Protein AF-A0A8J9SXV8-F1 (afdb_monomer)

Foldseek 3Di:
DDDDDDDDDDDDPVVVVVVVVVVVVVVVVVVVVVVVPVPDDDDDDDDDDDDDDDDDDDDDDPPDDDDDPDDDPVVVVVVVVVVVVVVVPDDDDDDDDDDDDDDDDDDDDDDDDDDDDDDDDDDDPPVVVQPDEPLPDDPVLLLQQLVLVCVVPVANLFAFQDADDPDPSHDPVRHRYRNCCCLEPSSCVVPPPVDVVVVVSCVVSHPQNVLNDDPLVLLLLVQLLVCVVPVANLQALQDAADPPDPSHDSNNHRHSSSVVLVCCLPVVPVLPDPCNVVSVVSCVVSVNDSDSLVVVLVLLLVVLLLQCCVVCAALRPPDDRNADDDALQDAADCDPSDDNVRHRPRNNVVLVCCLPVVRSNPPPVVSVVSCVNSRYDSDDVVVVLVVLLVVVQVLVCVVVVNDRDDAQQDAAADDDPPDPPVDDDSDDPVRGRNRNNVVVVVVVVVVD

pLDDT: mean 70.23, std 25.74, range [20.03, 96.62]

Organism: Phaeodactylum tricornutum (NCBI:txid2850)

Mean predicted aligned error: 18.7 Å

Structure (mmCIF, N/CA/C/O backbone):
data_AF-A0A8J9SXV8-F1
#
_entry.id   AF-A0A8J9SXV8-F1
#
loop_
_atom_site.group_PDB
_atom_site.id
_atom_site.type_symbol
_atom_site.label_atom_id
_atom_site.label_alt_id
_atom_site.label_comp_id
_atom_site.label_asym_id
_atom_site.label_entity_id
_atom_site.label_seq_id
_atom_site.pdbx_PDB_ins_code
_atom_site.Cartn_x
_atom_site.Cartn_y
_atom_site.Cartn_z
_atom_site.occupancy
_atom_site.B_iso_or_equiv
_atom_site.auth_seq_id
_atom_site.auth_comp_id
_atom_site.auth_asym_id
_atom_site.auth_atom_id
_atom_site.pdbx_PDB_model_num
ATOM 1 N N . MET A 1 1 ? -13.081 1.103 78.182 1.00 34.78 1 MET A N 1
ATOM 2 C CA . MET A 1 1 ? -12.398 2.203 77.462 1.00 34.78 1 MET A CA 1
ATOM 3 C C . MET A 1 1 ? -11.535 1.589 76.370 1.00 34.78 1 MET A C 1
ATOM 5 O O . MET A 1 1 ? -10.827 0.632 76.645 1.00 34.78 1 MET A O 1
ATOM 9 N N . SER A 1 2 ? -11.702 2.055 75.133 1.00 36.12 2 SER A N 1
ATOM 10 C CA . SER A 1 2 ? -11.110 1.516 73.897 1.00 36.12 2 SER A CA 1
ATOM 11 C C . SER A 1 2 ? -9.576 1.560 73.858 1.00 36.12 2 SER A C 1
ATOM 13 O O . SER A 1 2 ? -8.968 2.373 74.551 1.00 36.12 2 SER A O 1
ATOM 15 N N . PRO A 1 3 ? -8.963 0.810 72.922 1.00 40.72 3 PRO A N 1
ATOM 16 C CA . PRO A 1 3 ? -8.247 1.526 71.865 1.00 40.72 3 PRO A CA 1
ATOM 17 C C . PRO A 1 3 ? -8.495 0.968 70.453 1.00 40.72 3 PRO A C 1
ATOM 19 O O . PRO A 1 3 ? -8.678 -0.227 70.230 1.00 40.72 3 PRO A O 1
ATOM 22 N N . ARG A 1 4 ? -8.498 1.888 69.483 1.00 37.44 4 ARG A N 1
ATOM 23 C CA . ARG A 1 4 ? -8.588 1.638 68.038 1.00 37.44 4 ARG A CA 1
ATOM 24 C C . ARG A 1 4 ? -7.271 1.041 67.523 1.00 37.44 4 ARG A C 1
ATOM 26 O O . ARG A 1 4 ? -6.209 1.563 67.850 1.00 37.44 4 ARG A O 1
ATOM 33 N N . ARG A 1 5 ? -7.333 0.030 66.648 1.00 31.61 5 ARG A N 1
ATOM 34 C CA . ARG A 1 5 ? -6.223 -0.344 65.753 1.00 31.61 5 ARG A CA 1
ATOM 35 C C . ARG A 1 5 ? -6.654 -0.162 64.301 1.00 31.61 5 ARG A C 1
ATOM 37 O O . ARG A 1 5 ? -7.631 -0.749 63.849 1.00 31.61 5 ARG A O 1
ATOM 44 N N . SER A 1 6 ? -5.925 0.708 63.617 1.00 32.31 6 SER A N 1
ATOM 45 C CA . SER A 1 6 ? -5.968 1.002 62.190 1.00 32.31 6 SER A CA 1
ATOM 46 C C . SER A 1 6 ? -5.366 -0.156 61.387 1.00 32.31 6 SER A C 1
ATOM 48 O O . SER A 1 6 ? -4.263 -0.611 61.677 1.00 32.31 6 SER A O 1
ATOM 50 N N . VAL A 1 7 ? -6.080 -0.620 60.360 1.00 34.19 7 VAL A N 1
ATOM 51 C CA . VAL A 1 7 ? -5.566 -1.579 59.371 1.00 34.19 7 VAL A CA 1
ATOM 52 C C . VAL A 1 7 ? -5.101 -0.788 58.149 1.00 34.19 7 VAL A C 1
ATOM 54 O O . VAL A 1 7 ? -5.897 -0.132 57.482 1.00 34.19 7 VAL A O 1
ATOM 57 N N . VAL A 1 8 ? -3.796 -0.828 57.885 1.00 35.53 8 VAL A N 1
ATOM 58 C CA . VAL A 1 8 ? -3.150 -0.233 56.710 1.00 35.53 8 VAL A CA 1
ATOM 59 C C . VAL A 1 8 ? -3.345 -1.178 55.518 1.00 35.53 8 VAL A C 1
ATOM 61 O O . VAL A 1 8 ? -2.700 -2.219 55.428 1.00 35.53 8 VAL A O 1
ATOM 64 N N . LEU A 1 9 ? -4.247 -0.822 54.603 1.00 38.91 9 LEU A N 1
ATOM 65 C CA 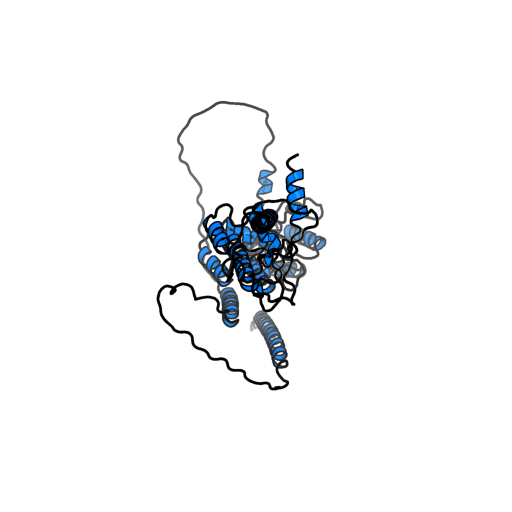. LEU A 1 9 ? -4.401 -1.442 53.282 1.00 38.91 9 LEU A CA 1
ATOM 66 C C . LEU A 1 9 ? -3.596 -0.624 52.267 1.00 38.91 9 LEU A C 1
ATOM 68 O O . LEU A 1 9 ? -4.061 0.392 51.760 1.00 38.91 9 LEU A O 1
ATOM 72 N N . GLY A 1 10 ? -2.374 -1.063 51.982 1.00 39.53 10 GLY A N 1
ATOM 73 C CA . GLY A 1 10 ? -1.524 -0.425 50.979 1.00 39.53 10 GLY A CA 1
ATOM 74 C C . GLY A 1 10 ? -0.240 -1.205 50.737 1.00 39.53 10 GLY A C 1
ATOM 75 O O . GLY A 1 10 ? 0.808 -0.778 51.195 1.00 39.53 10 GLY A O 1
ATOM 76 N N . SER A 1 11 ? -0.307 -2.367 50.071 1.00 43.12 11 SER A N 1
ATOM 77 C CA . SER A 1 11 ? 0.915 -3.083 49.638 1.00 43.12 11 SER A CA 1
ATOM 78 C C . SER A 1 11 ? 0.721 -4.182 48.569 1.00 43.12 11 SER A C 1
ATOM 80 O O . SER A 1 11 ? 1.596 -5.017 48.358 1.00 43.12 11 SER A O 1
ATOM 82 N N . THR A 1 12 ? -0.411 -4.248 47.859 1.00 42.66 12 THR A N 1
ATOM 83 C CA . THR A 1 12 ? -0.627 -5.329 46.866 1.00 42.66 12 THR A CA 1
ATOM 84 C C . THR A 1 12 ? -0.450 -4.886 45.412 1.00 42.66 12 THR A C 1
ATOM 86 O O . THR A 1 12 ? -0.039 -5.694 44.585 1.00 42.66 12 THR A O 1
ATOM 89 N N . LEU A 1 13 ? -0.647 -3.604 45.082 1.00 39.62 13 LEU A N 1
ATOM 90 C CA . LEU A 1 13 ? -0.508 -3.103 43.703 1.00 39.62 13 LEU A CA 1
ATOM 91 C C . LEU A 1 13 ? 0.944 -2.799 43.296 1.00 39.62 13 LEU A C 1
ATOM 93 O O . LEU A 1 13 ? 1.316 -3.027 42.145 1.00 39.62 13 LEU A O 1
ATOM 97 N N . THR A 1 14 ? 1.794 -2.370 44.229 1.00 43.41 14 THR A N 1
ATOM 98 C CA . THR A 1 14 ? 3.222 -2.108 43.967 1.00 43.41 14 THR A CA 1
ATOM 99 C C . THR A 1 14 ? 4.000 -3.406 43.738 1.00 43.41 14 THR A C 1
ATOM 101 O O . THR A 1 14 ? 4.866 -3.469 42.869 1.00 43.41 14 THR A O 1
ATOM 104 N N . THR A 1 15 ? 3.630 -4.475 44.445 1.00 43.75 15 THR A N 1
ATOM 105 C CA . THR A 1 15 ? 4.263 -5.799 44.343 1.00 43.75 15 THR A CA 1
ATOM 106 C C . THR A 1 15 ? 3.983 -6.468 42.993 1.00 43.75 15 THR A C 1
ATOM 108 O O . THR A 1 15 ? 4.877 -7.080 42.412 1.00 43.75 15 THR A O 1
ATOM 111 N N . ILE A 1 16 ? 2.786 -6.274 42.426 1.00 44.53 16 ILE A N 1
ATOM 112 C CA . ILE A 1 16 ? 2.434 -6.778 41.086 1.00 44.53 16 ILE A CA 1
ATOM 113 C C . ILE A 1 16 ? 3.184 -5.996 39.995 1.00 44.53 16 ILE A C 1
ATOM 115 O O . ILE A 1 16 ? 3.686 -6.592 39.043 1.00 44.53 16 ILE A O 1
ATOM 119 N N . PHE A 1 17 ? 3.345 -4.678 40.157 1.00 37.59 17 PHE A N 1
ATOM 120 C CA . PHE A 1 17 ? 4.082 -3.849 39.197 1.00 37.59 17 PHE A CA 1
ATOM 121 C C . PHE A 1 17 ? 5.587 -4.173 39.178 1.00 37.59 17 PHE A C 1
ATOM 123 O O . PHE A 1 17 ? 6.182 -4.273 38.107 1.00 37.59 17 PHE A O 1
ATOM 130 N N . VAL A 1 18 ? 6.192 -4.427 40.345 1.00 48.50 18 VAL A N 1
ATOM 131 C CA . VAL A 1 18 ? 7.599 -4.859 40.456 1.00 48.50 18 VAL A CA 1
ATOM 132 C C . VAL A 1 18 ? 7.795 -6.286 39.922 1.00 48.50 18 VAL A C 1
ATOM 134 O O . VAL A 1 18 ? 8.803 -6.561 39.274 1.00 48.50 18 VAL A O 1
ATOM 137 N N . SER A 1 19 ? 6.816 -7.180 40.100 1.00 36.84 19 SER A N 1
ATOM 138 C CA . SER A 1 19 ? 6.879 -8.550 39.570 1.00 36.84 19 SER A CA 1
ATOM 139 C C . SER A 1 19 ? 6.795 -8.591 38.033 1.00 36.84 19 SER A C 1
ATOM 141 O O . SER A 1 19 ? 7.567 -9.305 37.398 1.00 36.84 19 SER A O 1
ATOM 143 N N . ILE A 1 20 ? 5.963 -7.741 37.413 1.00 43.47 20 ILE A N 1
ATOM 144 C CA . ILE A 1 20 ? 5.863 -7.620 35.944 1.00 43.47 20 ILE A CA 1
ATOM 145 C C . ILE A 1 20 ? 7.130 -6.988 35.343 1.00 43.47 20 ILE A C 1
ATOM 147 O O . ILE A 1 20 ? 7.606 -7.438 34.301 1.00 43.47 20 ILE A O 1
ATOM 151 N N . VAL A 1 21 ? 7.724 -5.987 36.002 1.00 43.94 21 VAL A N 1
ATOM 152 C CA . VAL A 1 21 ? 8.980 -5.365 35.541 1.00 43.94 21 VAL A CA 1
ATOM 153 C C . VAL A 1 21 ? 10.166 -6.333 35.663 1.00 43.94 21 VAL A C 1
ATOM 155 O O . VAL A 1 21 ? 10.969 -6.425 34.734 1.00 43.94 21 VAL A O 1
ATOM 158 N N . ASN A 1 22 ? 10.242 -7.124 36.737 1.00 39.56 22 ASN A N 1
ATOM 159 C CA . ASN A 1 22 ? 11.308 -8.117 36.919 1.00 39.56 22 ASN A CA 1
ATOM 160 C C . ASN A 1 22 ? 11.165 -9.328 35.982 1.00 39.56 22 ASN A C 1
ATOM 162 O O . ASN A 1 22 ? 12.169 -9.827 35.474 1.00 39.56 22 ASN A O 1
ATOM 166 N N . MET A 1 23 ? 9.936 -9.758 35.674 1.00 37.78 23 MET A N 1
ATOM 167 C CA . MET A 1 23 ? 9.686 -10.847 34.720 1.00 37.78 23 MET A CA 1
ATOM 168 C C . MET A 1 23 ? 10.057 -10.450 33.278 1.00 37.78 23 MET A C 1
ATOM 170 O O . MET A 1 23 ? 10.546 -11.278 32.512 1.00 37.78 23 MET A O 1
ATOM 174 N N . VAL A 1 24 ? 9.905 -9.168 32.917 1.00 42.19 24 VAL A N 1
ATOM 175 C CA . VAL A 1 24 ? 10.317 -8.631 31.606 1.00 42.19 24 VAL A CA 1
ATOM 176 C C . VAL A 1 24 ? 11.840 -8.433 31.515 1.00 42.19 24 VAL A C 1
ATOM 178 O O . VAL A 1 24 ? 12.402 -8.669 30.446 1.00 42.19 24 VAL A O 1
ATOM 181 N N . SER A 1 25 ? 12.525 -8.094 32.616 1.00 40.59 25 SER A N 1
ATOM 182 C CA . SER A 1 25 ? 14.000 -8.044 32.662 1.00 40.59 25 SER A CA 1
ATOM 183 C C . SER A 1 25 ? 14.656 -9.432 32.556 1.00 40.59 25 SER A C 1
ATOM 185 O O . SER A 1 25 ? 15.640 -9.585 31.828 1.00 40.59 25 SER A O 1
ATOM 187 N N . ALA A 1 26 ? 14.082 -10.465 33.185 1.00 38.97 26 ALA A N 1
ATOM 188 C CA . ALA A 1 26 ? 14.605 -11.839 33.129 1.00 38.97 26 ALA A CA 1
ATOM 189 C C . ALA A 1 26 ? 14.528 -12.468 31.717 1.00 38.97 26 ALA A C 1
ATOM 191 O O . ALA A 1 26 ? 15.395 -13.252 31.319 1.00 38.97 26 ALA A O 1
ATOM 192 N N . LEU A 1 27 ? 13.530 -12.073 30.916 1.00 37.28 27 LEU A N 1
ATOM 193 C CA . LEU A 1 27 ? 13.393 -12.505 29.519 1.00 37.28 27 LEU A CA 1
ATOM 194 C C . LEU A 1 27 ? 14.405 -11.820 28.584 1.00 37.28 27 LEU A C 1
ATOM 196 O O . LEU A 1 27 ? 14.832 -12.419 27.598 1.00 37.28 27 LEU A O 1
ATOM 200 N N . THR A 1 28 ? 14.848 -10.598 28.902 1.00 41.34 28 THR A N 1
ATOM 201 C CA . THR A 1 28 ? 15.913 -9.917 28.144 1.00 41.34 28 THR A CA 1
ATOM 202 C C . THR A 1 28 ? 17.318 -10.431 28.459 1.00 41.34 28 THR A C 1
ATOM 204 O O . THR A 1 28 ? 18.163 -10.437 27.566 1.00 41.34 28 THR A O 1
ATOM 207 N N . GLU A 1 29 ? 17.575 -10.914 29.678 1.00 39.47 29 GLU A N 1
ATOM 208 C CA . GLU A 1 29 ? 18.877 -11.505 30.030 1.00 39.47 29 GLU A CA 1
ATOM 209 C C . GLU A 1 29 ? 19.055 -12.915 29.452 1.00 39.47 29 GLU A C 1
ATOM 211 O O . GLU A 1 29 ? 20.137 -13.239 28.960 1.00 39.47 29 GLU A O 1
ATOM 216 N N . SER A 1 30 ? 17.977 -13.704 29.380 1.00 41.59 30 SER A N 1
ATOM 217 C CA . SER A 1 30 ? 17.996 -15.030 28.740 1.00 41.59 30 SER A CA 1
ATOM 218 C C . SER A 1 30 ? 18.297 -14.941 27.232 1.00 41.59 30 SER A C 1
ATOM 220 O O . SER A 1 30 ? 19.059 -15.744 26.701 1.00 41.59 30 SER A O 1
ATOM 222 N N . PHE A 1 31 ? 17.802 -13.899 26.551 1.00 37.19 31 PHE A N 1
ATOM 223 C CA . PHE A 1 31 ? 18.049 -13.666 25.119 1.00 37.19 31 PHE A CA 1
ATOM 224 C C . PHE A 1 31 ? 19.462 -13.118 24.818 1.00 37.19 31 PHE A C 1
ATOM 226 O O . PHE A 1 31 ? 20.018 -13.363 23.746 1.00 37.19 31 PHE A O 1
ATOM 233 N N . LEU A 1 32 ? 20.081 -12.399 25.763 1.00 37.19 32 LEU A N 1
ATOM 234 C CA . LEU A 1 32 ? 21.464 -11.913 25.633 1.00 37.19 32 LEU A CA 1
ATOM 235 C C . LEU A 1 32 ? 22.512 -12.976 25.997 1.00 37.19 32 LEU A C 1
ATOM 237 O O . LEU A 1 32 ? 23.638 -12.908 25.499 1.00 37.19 32 LEU A O 1
ATOM 241 N N . PHE A 1 33 ? 22.157 -13.972 26.813 1.00 35.84 33 PHE A N 1
ATOM 242 C CA . PHE A 1 33 ? 23.025 -15.114 27.115 1.00 35.84 33 PHE A CA 1
ATOM 243 C C . PHE A 1 33 ? 23.167 -16.061 25.910 1.00 35.84 33 PHE A C 1
ATOM 245 O O . PHE A 1 33 ? 24.262 -16.546 25.622 1.00 35.84 33 PHE A O 1
ATOM 252 N N . GLU A 1 34 ? 22.100 -16.234 25.126 1.00 33.75 34 GLU A N 1
ATOM 253 C CA . GLU A 1 34 ? 22.085 -17.112 23.948 1.00 33.75 34 GLU A CA 1
ATOM 254 C C . GLU A 1 34 ? 22.824 -16.507 22.734 1.00 33.75 34 GLU A C 1
ATOM 256 O O . GLU A 1 34 ? 23.451 -17.223 21.955 1.00 33.75 34 GLU A O 1
ATOM 261 N N . GLN A 1 35 ? 22.893 -15.172 22.638 1.00 35.47 35 GLN A N 1
ATOM 262 C CA . GLN A 1 35 ? 23.726 -14.456 21.655 1.00 35.47 35 GLN A CA 1
ATOM 263 C C . GLN A 1 35 ? 25.231 -14.491 21.988 1.00 35.47 35 GLN A C 1
ATOM 265 O O . GLN A 1 35 ? 26.062 -14.256 21.109 1.00 35.47 35 GLN A O 1
ATOM 270 N N . ARG A 1 36 ? 25.615 -14.798 23.237 1.00 35.97 36 ARG A N 1
ATOM 271 C CA . ARG A 1 36 ? 27.024 -14.797 23.679 1.00 35.97 36 ARG A CA 1
ATOM 272 C C . ARG A 1 36 ? 27.744 -16.135 23.474 1.00 35.97 36 ARG A C 1
ATOM 274 O O . ARG A 1 36 ? 28.972 -16.154 23.505 1.00 35.97 36 ARG A O 1
ATOM 281 N N . ASN A 1 37 ? 27.014 -17.220 23.201 1.00 33.31 37 ASN A N 1
ATOM 282 C CA . ASN A 1 37 ? 27.577 -18.564 23.002 1.00 33.31 37 ASN A CA 1
ATOM 283 C C . ASN A 1 37 ? 27.752 -18.988 21.530 1.00 33.31 37 ASN A C 1
ATOM 285 O O . ASN A 1 37 ? 28.298 -20.058 21.276 1.00 33.31 37 ASN A O 1
ATOM 289 N N . VAL A 1 38 ? 27.384 -18.147 20.554 1.00 33.75 38 VAL A N 1
ATOM 290 C CA . VAL A 1 38 ? 27.575 -18.443 19.114 1.00 33.75 38 VAL A CA 1
ATOM 291 C C . VAL A 1 38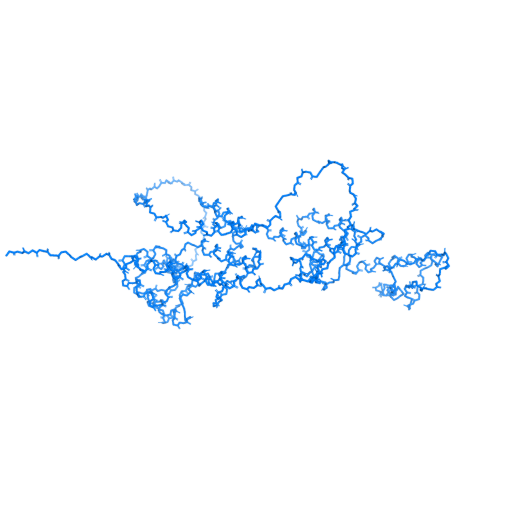 ? 28.937 -17.958 18.577 1.00 33.75 38 VAL A C 1
ATOM 293 O O . VAL A 1 38 ? 29.351 -18.339 17.487 1.00 33.75 38 VAL A O 1
ATOM 296 N N . SER A 1 39 ? 29.715 -17.195 19.351 1.00 33.09 39 SER A N 1
ATOM 297 C CA . SER A 1 39 ? 31.037 -16.699 18.930 1.00 33.09 39 SER A CA 1
ATOM 298 C C . SER A 1 39 ? 32.193 -17.313 19.719 1.00 33.09 39 SER A C 1
ATOM 300 O O . SER A 1 39 ? 32.957 -16.596 20.359 1.00 33.09 39 SER A O 1
ATOM 302 N N . ARG A 1 40 ? 32.357 -18.641 19.664 1.00 34.41 40 ARG A N 1
ATOM 303 C CA . ARG A 1 40 ? 33.642 -19.302 19.969 1.00 34.41 40 ARG A CA 1
ATOM 304 C C . ARG A 1 40 ? 33.826 -20.572 19.134 1.00 34.41 40 ARG A C 1
ATOM 306 O O . ARG A 1 40 ? 33.316 -21.616 19.525 1.00 34.41 40 ARG A O 1
ATOM 313 N N . ARG A 1 41 ? 34.592 -20.481 18.034 1.00 29.36 41 ARG A N 1
ATOM 314 C CA . ARG A 1 41 ? 35.570 -21.473 17.507 1.00 29.36 41 ARG A CA 1
ATOM 315 C C . ARG A 1 41 ? 36.235 -20.941 16.211 1.00 29.36 41 ARG A C 1
ATOM 317 O O . ARG A 1 41 ? 35.732 -19.965 15.665 1.00 29.36 41 ARG A O 1
ATOM 324 N N . PRO A 1 42 ? 37.426 -21.446 15.829 1.00 31.56 42 PRO A N 1
ATOM 325 C CA . PRO A 1 42 ? 38.622 -20.608 15.722 1.00 31.56 42 PRO A CA 1
ATOM 326 C C . PRO A 1 42 ? 39.051 -20.252 14.291 1.00 31.56 42 PRO A C 1
ATOM 328 O O . PRO A 1 42 ? 38.543 -20.778 13.307 1.00 31.56 42 PRO A O 1
ATOM 331 N N . ALA A 1 43 ? 40.025 -19.341 14.245 1.00 33.97 43 ALA A N 1
ATOM 332 C CA . ALA A 1 43 ? 40.719 -18.822 13.078 1.00 33.97 43 ALA A CA 1
ATOM 333 C C . ALA A 1 43 ? 41.348 -19.911 12.191 1.00 33.97 43 ALA A C 1
ATOM 335 O O . ALA A 1 43 ? 42.016 -20.819 12.685 1.00 33.97 43 ALA A O 1
ATOM 336 N N . GLY A 1 44 ? 41.185 -19.739 10.880 1.00 26.77 44 GLY A N 1
ATOM 337 C CA . GLY A 1 44 ? 41.956 -20.386 9.825 1.00 26.77 44 GLY A CA 1
ATOM 338 C C . GLY A 1 44 ? 42.334 -19.329 8.789 1.00 26.77 44 GLY A C 1
ATOM 339 O O . GLY A 1 44 ? 41.492 -18.546 8.357 1.00 26.77 44 GLY A O 1
ATOM 340 N N . GLU A 1 45 ? 43.624 -19.264 8.487 1.00 29.83 45 GLU A N 1
ATOM 341 C CA . GLU A 1 45 ? 44.312 -18.303 7.627 1.00 29.83 45 GLU A CA 1
ATOM 342 C C . GLU A 1 45 ? 43.749 -18.231 6.197 1.00 29.83 45 GLU A C 1
ATOM 344 O O . GLU A 1 45 ? 43.324 -19.241 5.645 1.00 29.83 45 GLU A O 1
ATOM 349 N N . THR A 1 46 ? 43.859 -17.067 5.540 1.00 27.81 46 THR A N 1
ATOM 350 C CA . THR A 1 46 ? 44.639 -16.928 4.288 1.00 27.81 46 THR A CA 1
ATOM 351 C C . THR A 1 46 ? 44.687 -15.485 3.756 1.00 27.81 46 THR A C 1
ATOM 353 O O . THR A 1 46 ? 43.681 -14.868 3.432 1.00 27.81 46 THR A O 1
ATOM 356 N N . LYS A 1 47 ? 45.929 -14.993 3.669 1.00 27.02 47 LYS A N 1
ATOM 357 C CA . LYS A 1 47 ? 46.574 -14.205 2.600 1.00 27.02 47 LYS A CA 1
ATOM 358 C C . LYS A 1 47 ? 45.856 -12.991 1.972 1.00 27.02 47 LYS A C 1
ATOM 360 O O . LYS A 1 47 ? 44.960 -13.090 1.144 1.00 27.02 47 LYS A O 1
ATOM 365 N N . THR A 1 48 ? 46.456 -11.844 2.280 1.00 24.69 48 THR A N 1
ATOM 366 C CA . THR A 1 48 ? 46.636 -10.628 1.473 1.00 24.69 48 THR A CA 1
ATOM 367 C C . THR A 1 48 ? 46.667 -10.830 -0.046 1.00 24.69 48 THR A C 1
ATOM 369 O O . THR A 1 48 ? 47.480 -11.607 -0.540 1.00 24.69 48 THR A O 1
ATOM 372 N N . VAL A 1 49 ? 45.961 -9.958 -0.780 1.00 24.83 49 VAL A N 1
ATOM 373 C CA . VAL A 1 49 ? 46.502 -9.337 -2.002 1.00 24.83 49 VAL A CA 1
ATOM 374 C C . VAL A 1 49 ? 46.134 -7.852 -2.016 1.00 24.83 49 VAL A C 1
ATOM 376 O O . VAL A 1 49 ? 44.973 -7.462 -1.934 1.00 24.83 49 VAL A O 1
ATOM 379 N N . ARG A 1 50 ? 47.186 -7.040 -2.071 1.00 24.36 50 ARG A N 1
ATOM 380 C CA . ARG A 1 50 ? 47.221 -5.582 -2.139 1.00 24.36 50 ARG A CA 1
ATOM 381 C C . ARG A 1 50 ? 47.138 -5.171 -3.607 1.00 24.36 50 ARG A C 1
ATOM 383 O O . ARG A 1 50 ? 47.972 -5.620 -4.383 1.00 24.36 50 ARG A O 1
ATOM 390 N N . TRP A 1 51 ? 46.214 -4.281 -3.956 1.00 24.39 51 TRP A N 1
ATOM 391 C CA . TRP A 1 51 ? 46.319 -3.471 -5.170 1.00 24.39 51 TRP A CA 1
ATOM 392 C C . TRP A 1 51 ? 46.060 -2.012 -4.810 1.00 24.39 51 TRP A C 1
ATOM 394 O O . TRP A 1 51 ? 45.022 -1.658 -4.258 1.00 24.39 51 TRP A O 1
ATOM 404 N N . MET A 1 52 ? 47.082 -1.210 -5.078 1.00 21.75 52 MET A N 1
ATOM 405 C CA . MET A 1 52 ? 47.191 0.228 -4.896 1.00 21.75 52 MET A CA 1
ATOM 406 C C . MET A 1 52 ? 47.579 0.747 -6.277 1.00 21.75 52 MET A C 1
ATOM 408 O O . MET A 1 52 ? 48.662 0.399 -6.739 1.00 21.75 52 MET A O 1
ATOM 412 N N . VAL A 1 53 ? 46.691 1.485 -6.944 1.00 27.89 53 VAL A N 1
ATOM 413 C CA . VAL A 1 53 ? 47.042 2.368 -8.066 1.00 27.89 53 VAL A CA 1
ATOM 414 C C . VAL A 1 53 ? 46.128 3.590 -7.999 1.00 27.89 53 VAL A C 1
ATOM 416 O O . VAL A 1 53 ? 44.917 3.472 -7.811 1.00 27.89 53 VAL A O 1
ATOM 419 N N . ASP A 1 54 ? 46.787 4.734 -8.093 1.00 24.80 54 ASP A N 1
ATOM 420 C CA . ASP A 1 54 ? 46.366 6.094 -7.795 1.00 24.80 54 ASP A CA 1
ATOM 421 C C . ASP A 1 54 ? 45.251 6.660 -8.695 1.00 24.80 54 ASP A C 1
ATOM 423 O O . ASP A 1 54 ? 45.167 6.383 -9.892 1.00 24.80 54 ASP A O 1
ATOM 427 N N . LEU A 1 55 ? 44.424 7.522 -8.097 1.00 25.44 55 LEU A N 1
ATOM 428 C CA . LEU A 1 55 ? 43.529 8.474 -8.761 1.00 25.44 55 LEU A CA 1
ATOM 429 C C . LEU A 1 55 ? 44.179 9.867 -8.690 1.00 25.44 55 LEU A C 1
ATOM 431 O O . LEU A 1 55 ? 44.598 10.246 -7.596 1.00 25.44 55 LEU A O 1
ATOM 435 N N . PRO A 1 56 ? 44.217 10.664 -9.773 1.00 28.19 56 PRO A N 1
ATOM 436 C CA . PRO A 1 56 ? 44.483 12.089 -9.648 1.00 28.19 56 PRO A CA 1
ATOM 437 C C . PRO A 1 56 ? 43.201 12.840 -9.259 1.00 28.19 56 PRO A C 1
ATOM 439 O O . PRO A 1 56 ? 42.137 12.653 -9.856 1.00 28.19 56 PRO A O 1
ATOM 442 N N . GLU A 1 57 ? 43.332 13.674 -8.228 1.00 27.88 57 GLU A N 1
ATOM 443 C CA . GLU A 1 57 ? 42.388 14.724 -7.852 1.00 27.88 57 GLU A CA 1
ATOM 444 C C . GLU A 1 57 ? 42.389 15.878 -8.865 1.00 27.88 57 GLU A C 1
ATOM 446 O O . GLU A 1 57 ? 43.373 16.070 -9.575 1.00 27.88 57 GLU A O 1
ATOM 451 N N . GLU A 1 58 ? 41.284 16.641 -8.832 1.00 26.58 58 GLU A N 1
ATOM 452 C CA . GLU A 1 58 ? 41.046 18.026 -9.302 1.00 26.58 58 GLU A CA 1
ATOM 453 C C . GLU A 1 58 ? 39.877 18.117 -10.305 1.00 26.58 58 GLU A C 1
ATOM 455 O O . GLU A 1 58 ? 39.880 17.447 -11.331 1.00 26.58 58 GLU A O 1
ATOM 460 N N . THR A 1 59 ? 38.824 18.930 -10.165 1.00 27.28 59 THR A N 1
ATOM 461 C CA . THR A 1 59 ? 38.194 19.732 -9.096 1.00 27.28 59 THR A CA 1
ATOM 462 C C . THR A 1 59 ? 36.904 20.325 -9.715 1.00 27.28 59 THR A C 1
ATOM 464 O O . THR A 1 59 ? 36.783 20.477 -10.928 1.00 27.28 59 THR A O 1
ATOM 467 N N . SER A 1 60 ? 35.937 20.684 -8.861 1.00 27.52 60 SER A N 1
ATOM 468 C CA . SER A 1 60 ? 34.804 21.599 -9.119 1.00 27.52 60 SER A CA 1
ATOM 469 C C . SER A 1 60 ? 33.660 21.182 -10.061 1.00 27.52 60 SER A C 1
ATOM 471 O O . SER A 1 60 ? 33.624 21.539 -11.235 1.00 27.52 60 SER A O 1
ATOM 473 N N . SER A 1 61 ? 32.635 20.540 -9.471 1.00 25.61 61 SER A N 1
ATOM 474 C CA . SER A 1 61 ? 31.183 20.884 -9.589 1.00 25.61 61 SER A CA 1
ATOM 475 C C . SER A 1 61 ? 30.238 19.843 -8.938 1.00 25.61 61 SER A C 1
ATOM 477 O O . SER A 1 61 ? 29.048 19.802 -9.240 1.00 25.61 61 SER A O 1
ATOM 479 N N . ALA A 1 62 ? 30.728 18.994 -8.025 1.00 25.64 62 ALA A N 1
ATOM 480 C CA . ALA A 1 62 ? 29.943 17.917 -7.398 1.00 25.64 62 ALA A CA 1
ATOM 481 C C . ALA A 1 62 ? 29.872 18.008 -5.860 1.00 25.64 62 ALA A C 1
ATOM 483 O O . ALA A 1 62 ? 29.831 16.995 -5.167 1.00 25.64 62 ALA A O 1
ATOM 484 N N . ALA A 1 63 ? 29.843 19.222 -5.310 1.00 27.83 63 ALA A N 1
ATOM 485 C CA . ALA A 1 63 ? 29.565 19.447 -3.895 1.00 27.83 63 ALA A CA 1
ATOM 486 C C . ALA A 1 63 ? 28.085 19.807 -3.720 1.00 27.83 63 ALA A C 1
ATOM 488 O O . ALA A 1 63 ? 27.741 20.979 -3.712 1.00 27.83 63 ALA A O 1
ATOM 489 N N . LEU A 1 64 ? 27.224 18.786 -3.664 1.00 30.25 64 LEU A N 1
ATOM 490 C CA . LEU A 1 64 ? 25.931 18.724 -2.963 1.00 30.25 64 LEU A CA 1
ATOM 491 C C . LEU A 1 64 ? 25.290 17.371 -3.326 1.00 30.25 64 LEU A C 1
ATOM 493 O O . LEU A 1 64 ? 25.106 17.077 -4.501 1.00 30.25 64 LEU A O 1
ATOM 497 N N . LEU A 1 65 ? 24.900 16.586 -2.314 1.00 29.47 65 LEU A N 1
ATOM 498 C CA . LEU A 1 65 ? 24.210 15.277 -2.386 1.00 29.47 65 LEU A CA 1
ATOM 499 C C . LEU A 1 65 ? 25.074 14.006 -2.307 1.00 29.47 65 LEU A C 1
ATOM 501 O O . LEU A 1 65 ? 24.797 13.009 -2.972 1.00 29.47 65 LEU A O 1
ATOM 505 N N . GLN A 1 66 ? 26.015 13.975 -1.365 1.00 28.75 66 GLN A N 1
ATOM 506 C CA . GLN A 1 66 ? 26.482 12.709 -0.794 1.00 28.75 66 GLN A CA 1
ATOM 507 C C . GLN A 1 66 ? 26.493 12.790 0.734 1.00 28.75 66 GLN A C 1
ATOM 509 O O . GLN A 1 66 ? 27.522 12.886 1.385 1.00 28.75 66 GLN A O 1
ATOM 514 N N . SER A 1 67 ? 25.295 12.798 1.315 1.00 30.94 67 SER A N 1
ATOM 515 C CA . SER A 1 67 ? 25.090 12.515 2.733 1.00 30.94 67 SER A CA 1
ATOM 516 C C . SER A 1 67 ? 23.728 11.850 2.908 1.00 30.94 67 SER A C 1
ATOM 518 O O . SER A 1 67 ? 22.752 12.264 2.285 1.00 30.94 67 SER A O 1
ATOM 520 N N . SER A 1 68 ? 23.675 10.836 3.772 1.00 29.84 68 SER A N 1
ATOM 521 C CA . SER A 1 68 ? 22.524 9.979 4.110 1.00 29.84 68 SER A CA 1
ATOM 522 C C . SER A 1 68 ? 22.373 8.684 3.305 1.00 29.84 68 SER A C 1
ATOM 524 O O . SER A 1 68 ? 21.339 8.416 2.695 1.00 29.84 68 SER A O 1
ATOM 526 N N . CYS A 1 69 ? 23.384 7.820 3.393 1.00 27.78 69 CYS A N 1
ATOM 527 C CA . CYS A 1 69 ? 23.199 6.364 3.372 1.00 27.78 69 CYS A CA 1
ATOM 528 C C . CYS A 1 69 ? 24.101 5.712 4.428 1.00 27.78 69 CYS A C 1
ATOM 530 O O . CYS A 1 69 ? 24.813 4.759 4.143 1.00 27.78 69 CYS A O 1
ATOM 532 N N . ASP A 1 70 ? 24.039 6.217 5.661 1.00 27.03 70 ASP A N 1
ATOM 533 C CA . ASP A 1 70 ? 24.523 5.467 6.814 1.00 27.03 70 ASP A CA 1
ATOM 534 C C . ASP A 1 70 ? 23.351 4.735 7.460 1.00 27.03 70 ASP A C 1
ATOM 536 O O . ASP A 1 70 ? 22.308 5.314 7.784 1.00 27.03 70 ASP A O 1
ATOM 540 N N . ARG A 1 71 ? 23.527 3.423 7.636 1.00 35.22 71 ARG A N 1
ATOM 541 C CA . ARG A 1 71 ? 22.675 2.599 8.491 1.00 35.22 71 ARG A CA 1
ATOM 542 C C . ARG A 1 71 ? 22.657 3.241 9.874 1.00 35.22 71 ARG A C 1
ATOM 544 O O . ARG A 1 71 ? 23.670 3.244 10.566 1.00 35.22 71 ARG A O 1
ATOM 551 N N . LEU A 1 72 ? 21.505 3.764 10.289 1.00 35.31 72 LEU A N 1
ATOM 552 C CA . LEU A 1 72 ? 21.338 4.242 11.657 1.00 35.31 72 LEU A CA 1
ATOM 553 C C . LEU A 1 72 ? 21.567 3.061 12.618 1.00 35.31 72 LEU A C 1
ATOM 555 O O . LEU A 1 72 ? 20.915 2.023 12.464 1.00 35.31 72 LEU A O 1
ATOM 559 N N . PRO A 1 73 ? 22.478 3.178 13.600 1.00 35.38 73 PRO A N 1
ATOM 560 C CA . PRO A 1 73 ? 22.773 2.085 14.511 1.00 35.38 73 PRO A CA 1
ATOM 561 C C . PRO A 1 73 ? 21.538 1.774 15.363 1.00 35.38 73 PRO A C 1
ATOM 563 O O . PRO A 1 73 ? 20.795 2.677 15.761 1.00 35.38 73 PRO A O 1
ATOM 566 N N . ALA A 1 74 ? 21.337 0.492 15.686 1.00 34.31 74 ALA A N 1
ATOM 567 C CA . ALA A 1 74 ? 20.219 -0.027 16.486 1.00 34.31 74 ALA A CA 1
ATOM 568 C C . ALA A 1 74 ? 19.971 0.748 17.805 1.00 34.31 74 ALA A C 1
ATOM 570 O O . ALA A 1 74 ? 18.863 0.745 18.345 1.00 34.31 74 ALA A O 1
ATOM 571 N N . SER A 1 75 ? 20.974 1.488 18.288 1.00 34.75 75 SER A N 1
ATOM 572 C CA . SER A 1 75 ? 20.914 2.386 19.442 1.00 34.75 75 SER A CA 1
ATOM 573 C C . SER A 1 75 ? 19.986 3.602 19.268 1.00 34.75 75 SER A C 1
ATOM 575 O O . SER A 1 75 ? 19.385 4.034 20.254 1.00 34.75 75 SER A O 1
ATOM 577 N N . GLN A 1 76 ? 19.796 4.138 18.054 1.00 35.25 76 GLN A N 1
ATOM 578 C CA . GLN A 1 76 ? 18.840 5.233 17.808 1.00 35.25 76 GLN A CA 1
ATOM 579 C C . GLN A 1 76 ? 17.390 4.733 17.751 1.00 35.25 76 GLN A C 1
ATOM 581 O O . GLN A 1 76 ? 16.498 5.368 18.309 1.00 35.25 76 GLN A O 1
ATOM 586 N N . MET A 1 77 ? 17.159 3.548 17.176 1.00 32.97 77 MET A N 1
ATOM 587 C CA . MET A 1 77 ? 15.845 2.893 17.173 1.00 32.97 77 MET A CA 1
ATOM 588 C C . MET A 1 77 ? 15.423 2.493 18.597 1.00 32.97 77 MET A C 1
ATOM 590 O O . MET A 1 77 ? 14.291 2.757 19.006 1.00 32.97 77 MET A O 1
ATOM 594 N N . ALA A 1 78 ? 16.359 1.973 19.399 1.00 34.00 78 ALA A N 1
ATOM 595 C CA . ALA A 1 78 ? 16.140 1.712 20.820 1.00 34.00 78 ALA A CA 1
ATOM 596 C C . ALA A 1 78 ? 15.855 3.001 21.613 1.00 34.00 78 ALA A C 1
ATOM 598 O O . ALA A 1 78 ? 14.996 2.986 22.492 1.00 34.00 78 ALA A O 1
ATOM 599 N N . ARG A 1 79 ? 16.499 4.135 21.285 1.00 36.12 79 ARG A N 1
ATOM 600 C CA . ARG A 1 79 ? 16.173 5.446 21.883 1.00 36.12 79 ARG A CA 1
ATOM 601 C C . ARG A 1 79 ? 14.780 5.930 21.508 1.00 36.12 79 ARG A C 1
ATOM 603 O O . ARG A 1 79 ? 14.085 6.390 22.403 1.00 36.12 79 ARG A O 1
ATOM 610 N N . SER A 1 80 ? 14.344 5.796 20.257 1.00 33.44 80 SER A N 1
ATOM 611 C CA . SER A 1 80 ? 12.986 6.192 19.850 1.00 33.44 80 SER A CA 1
ATOM 612 C C . SER A 1 80 ? 11.914 5.322 20.512 1.00 33.44 80 SER A C 1
ATOM 614 O O . SER A 1 80 ? 10.931 5.855 21.020 1.00 33.44 80 SER A O 1
ATOM 616 N N . ILE A 1 81 ? 12.148 4.009 20.630 1.00 41.16 81 ILE A N 1
ATOM 617 C CA . ILE A 1 81 ? 11.260 3.080 21.352 1.00 41.16 81 ILE A CA 1
ATOM 618 C C . ILE A 1 81 ? 11.262 3.371 22.863 1.00 41.16 81 ILE A C 1
ATOM 620 O O . ILE A 1 81 ? 10.205 3.359 23.491 1.00 41.16 81 ILE A O 1
ATOM 624 N N . ARG A 1 82 ? 12.419 3.682 23.467 1.00 36.41 82 ARG A N 1
ATOM 625 C CA . ARG A 1 82 ? 12.540 4.029 24.897 1.00 36.41 82 ARG A CA 1
ATOM 626 C C . ARG A 1 82 ? 11.936 5.402 25.208 1.00 36.41 82 ARG A C 1
ATOM 628 O O . ARG A 1 82 ? 11.288 5.547 26.237 1.00 36.41 82 ARG A O 1
ATOM 635 N N . LYS A 1 83 ? 12.079 6.380 24.307 1.00 34.69 83 LYS A N 1
ATOM 636 C CA . LYS A 1 83 ? 11.470 7.719 24.402 1.00 34.69 83 LYS A CA 1
ATOM 637 C C . LYS A 1 83 ? 9.946 7.634 24.263 1.00 34.69 83 LYS A C 1
ATOM 639 O O . LYS A 1 83 ? 9.252 8.217 25.085 1.00 34.69 83 LYS A O 1
ATOM 644 N N . TYR A 1 84 ? 9.444 6.809 23.336 1.00 39.91 84 TYR A N 1
ATOM 645 C CA . TYR A 1 84 ? 8.017 6.487 23.194 1.00 39.91 84 TYR A CA 1
ATOM 646 C C . TYR A 1 84 ? 7.442 5.738 24.415 1.00 39.91 84 TYR A C 1
ATOM 648 O O . TYR A 1 84 ? 6.350 6.050 24.889 1.00 39.91 84 TYR A O 1
ATOM 656 N N . ARG A 1 85 ? 8.189 4.779 24.985 1.00 37.88 85 ARG A N 1
ATOM 657 C CA . ARG A 1 85 ? 7.799 4.076 26.224 1.00 37.88 85 ARG A CA 1
ATOM 658 C C . ARG A 1 85 ? 7.822 4.991 27.455 1.00 37.88 85 ARG A C 1
ATOM 660 O O . ARG A 1 85 ? 6.974 4.831 28.323 1.00 37.88 85 ARG A O 1
ATOM 667 N N . SER A 1 86 ? 8.738 5.961 27.507 1.00 34.19 86 SER A N 1
ATOM 668 C CA . SER A 1 86 ? 8.845 6.947 28.594 1.00 34.19 86 SER A CA 1
ATOM 669 C C . SER A 1 86 ? 7.733 8.010 28.542 1.00 34.19 86 SER A C 1
ATOM 671 O O . SER A 1 86 ? 7.181 8.379 29.575 1.00 34.19 86 SER A O 1
ATOM 673 N N . SER A 1 87 ? 7.292 8.426 27.345 1.00 34.75 87 SER A N 1
ATOM 674 C CA . SER A 1 87 ? 6.143 9.339 27.181 1.00 34.75 87 SER A CA 1
ATOM 675 C C . SER A 1 87 ? 4.788 8.727 27.562 1.00 34.75 87 SER A C 1
ATOM 677 O O . SER A 1 87 ? 3.807 9.451 27.682 1.00 34.75 87 SER A O 1
ATOM 679 N N . ARG A 1 88 ? 4.719 7.409 27.792 1.00 36.53 88 ARG A N 1
ATOM 680 C CA . ARG A 1 88 ? 3.513 6.706 28.263 1.00 36.53 88 ARG A CA 1
ATOM 681 C C . ARG A 1 88 ? 3.210 6.962 29.753 1.00 36.53 88 ARG A C 1
ATOM 683 O O . ARG A 1 88 ? 2.128 6.609 30.202 1.00 36.53 88 ARG A O 1
ATOM 690 N N . GLY A 1 89 ? 4.149 7.556 30.502 1.00 29.59 89 GLY A N 1
ATOM 691 C CA . GLY A 1 89 ? 4.054 7.797 31.950 1.00 29.59 89 GLY A CA 1
ATOM 692 C C . GLY A 1 89 ? 3.825 9.252 32.383 1.00 29.59 89 GLY A C 1
ATOM 693 O O . GLY A 1 89 ? 3.927 9.536 33.571 1.00 29.59 89 GLY A O 1
ATOM 694 N N . ARG A 1 90 ? 3.548 10.185 31.461 1.00 28.98 90 ARG A N 1
ATOM 695 C CA . ARG A 1 90 ? 3.201 11.583 31.786 1.00 28.98 90 ARG A CA 1
ATOM 696 C C . ARG A 1 90 ? 1.940 12.009 31.040 1.00 28.98 90 ARG A C 1
ATOM 698 O O . ARG A 1 90 ? 2.034 12.591 29.967 1.00 28.98 90 ARG A O 1
ATOM 705 N N . THR A 1 91 ? 0.781 11.729 31.621 1.00 29.83 91 THR A N 1
ATOM 706 C CA . THR A 1 91 ? -0.454 12.481 31.358 1.00 29.83 91 THR A CA 1
ATOM 707 C C . THR A 1 91 ? -1.259 12.539 32.653 1.00 29.83 91 THR A C 1
ATOM 709 O O . THR A 1 91 ? -2.028 11.631 32.941 1.00 29.83 91 THR A O 1
ATOM 712 N N . ASP A 1 92 ? -1.012 13.596 33.408 1.00 27.75 92 ASP A N 1
ATOM 713 C CA . ASP A 1 92 ? -1.806 14.201 34.482 1.00 27.75 92 ASP A CA 1
ATOM 714 C C . ASP A 1 92 ? -1.435 15.687 34.316 1.00 27.75 92 ASP A C 1
ATOM 716 O O . ASP A 1 92 ? -0.261 15.985 34.090 1.00 27.75 92 ASP A O 1
ATOM 720 N N . SER A 1 93 ? -2.291 16.689 34.291 1.00 28.84 93 SER A N 1
ATOM 721 C CA . SER A 1 93 ? -3.707 16.886 34.567 1.00 28.84 93 SER A CA 1
ATOM 722 C C . SER A 1 93 ? -4.061 18.208 33.853 1.00 28.84 93 SER A C 1
ATOM 724 O O . SER A 1 93 ? -3.193 18.795 33.215 1.00 28.84 93 SER A O 1
ATOM 726 N N . ASP A 1 94 ? -5.296 18.682 33.991 1.00 24.98 94 ASP A N 1
ATOM 727 C CA . ASP A 1 94 ? -5.769 20.014 33.566 1.00 24.98 94 ASP A CA 1
ATOM 728 C C . ASP A 1 94 ? -6.349 20.076 32.147 1.00 24.98 94 ASP A C 1
ATOM 730 O O . ASP A 1 94 ? -5.691 20.412 31.174 1.00 24.98 94 ASP A O 1
ATOM 734 N N . GLU A 1 95 ? -7.637 19.745 32.044 1.00 25.61 95 GLU A N 1
ATOM 735 C CA . GLU A 1 95 ? -8.647 20.760 31.715 1.00 25.61 95 GLU A CA 1
ATOM 736 C C . GLU A 1 95 ? -10.044 20.148 31.857 1.00 25.61 95 GLU A C 1
ATOM 738 O O . GLU A 1 95 ? -10.475 19.280 31.094 1.00 25.61 95 GLU A O 1
ATOM 743 N N . ALA A 1 96 ? -10.754 20.606 32.884 1.00 22.94 96 ALA A N 1
ATOM 744 C CA . ALA A 1 96 ? -12.185 20.440 33.026 1.00 22.94 96 ALA A CA 1
ATOM 745 C C . ALA A 1 96 ? -12.839 21.823 32.932 1.00 22.94 96 ALA A C 1
ATOM 747 O O . ALA A 1 96 ? -12.407 22.752 33.604 1.00 22.94 96 ALA A O 1
ATOM 748 N N . ALA A 1 97 ? -13.937 21.862 32.172 1.00 23.03 97 ALA A N 1
ATOM 749 C CA . ALA A 1 97 ? -15.037 22.827 32.211 1.00 23.03 97 ALA A CA 1
ATOM 750 C C . ALA A 1 97 ? -14.817 24.241 31.628 1.00 23.03 97 ALA A C 1
ATOM 752 O O . ALA A 1 97 ? -14.183 25.090 32.238 1.00 23.03 97 ALA A O 1
ATOM 753 N N . SER A 1 98 ? -15.542 24.542 30.540 1.00 22.78 98 SER A N 1
ATOM 754 C CA . SER A 1 98 ? -16.625 25.540 30.602 1.00 22.78 98 SER A CA 1
ATOM 755 C C . SER A 1 98 ? -17.607 25.419 29.416 1.00 22.78 98 SER A C 1
ATOM 757 O O . SER A 1 98 ? -17.248 25.613 28.261 1.00 22.78 98 SER A O 1
ATOM 759 N N . THR A 1 99 ? -18.816 24.969 29.756 1.00 24.92 99 THR A N 1
ATOM 760 C CA . THR A 1 99 ? -20.163 25.517 29.479 1.00 24.92 99 THR A CA 1
ATOM 761 C C . THR A 1 99 ? -20.524 26.236 28.160 1.00 24.92 99 THR A C 1
ATOM 763 O O . THR A 1 99 ? -19.920 27.232 27.783 1.00 24.92 99 THR A O 1
ATOM 766 N N . ASP A 1 100 ? -21.610 25.724 27.557 1.00 22.78 100 ASP A N 1
ATOM 767 C CA . ASP A 1 100 ? -22.722 26.331 26.792 1.00 22.78 100 ASP A CA 1
ATOM 768 C C . ASP A 1 100 ? -22.623 27.749 26.199 1.00 22.78 100 ASP A C 1
ATOM 770 O O . ASP A 1 100 ? -22.406 28.723 26.912 1.00 22.78 100 ASP A O 1
ATOM 774 N N . CYS A 1 101 ? -23.059 27.887 24.933 1.00 21.53 101 CYS A N 1
ATOM 775 C CA . CYS A 1 101 ? -24.098 28.870 24.590 1.00 21.53 101 CYS A CA 1
ATOM 776 C C . CYS A 1 101 ? -24.830 28.539 23.271 1.00 21.53 101 CYS A C 1
ATOM 778 O O . CYS A 1 101 ? -24.246 28.069 22.294 1.00 21.53 101 CYS A O 1
ATOM 780 N N . PHE A 1 102 ? -26.133 28.806 23.277 1.00 20.03 102 PHE A N 1
ATOM 781 C CA . PHE A 1 102 ? -27.133 28.590 22.233 1.00 20.03 102 PHE A CA 1
ATOM 782 C C . PHE A 1 102 ? -27.567 29.967 21.672 1.00 20.03 102 PHE A C 1
ATOM 784 O O . PHE A 1 102 ? -27.664 30.916 22.444 1.00 20.03 102 PHE A O 1
ATOM 791 N N . THR A 1 103 ? -27.934 30.035 20.377 1.00 24.86 103 THR A N 1
ATOM 792 C CA . THR A 1 103 ? -28.708 31.106 19.663 1.00 24.86 103 THR A CA 1
ATOM 793 C C . THR A 1 103 ? -28.063 32.508 19.513 1.00 24.86 103 THR A C 1
ATOM 795 O O . THR A 1 103 ? -27.300 32.926 20.362 1.00 24.86 103 THR A O 1
ATOM 798 N N . GLN A 1 104 ? -28.275 33.327 18.466 1.00 24.70 104 GLN A N 1
ATOM 799 C CA . GLN A 1 104 ? -29.342 33.426 17.458 1.00 24.70 104 GLN A CA 1
ATOM 800 C C . GLN A 1 104 ? -28.929 34.361 16.280 1.00 24.70 104 GLN A C 1
ATOM 802 O O . GLN A 1 104 ? -28.207 35.330 16.479 1.00 24.70 104 GLN A O 1
ATOM 807 N N . THR A 1 105 ? -29.470 34.071 15.086 1.00 24.48 105 THR A N 1
ATOM 808 C CA . THR A 1 105 ? -29.942 34.971 13.994 1.00 24.48 105 THR A CA 1
ATOM 809 C C . THR A 1 105 ? -29.089 36.100 13.394 1.00 24.48 105 THR A C 1
ATOM 811 O O . THR A 1 105 ? -28.767 37.083 14.054 1.00 24.48 105 THR A O 1
ATOM 814 N N . ARG A 1 106 ? -29.010 36.089 12.050 1.00 23.84 106 ARG A N 1
ATOM 815 C CA . ARG A 1 106 ? -29.313 37.271 11.222 1.00 23.84 106 ARG A CA 1
ATOM 816 C C . ARG A 1 106 ? -29.850 36.864 9.840 1.00 23.84 106 ARG A C 1
ATOM 818 O O . ARG A 1 106 ? -29.166 36.181 9.083 1.00 23.84 106 ARG A O 1
ATOM 825 N N . ASP A 1 107 ? -31.080 37.288 9.557 1.00 23.66 107 ASP A N 1
ATOM 826 C CA . ASP A 1 107 ? -31.745 37.261 8.250 1.00 23.66 107 ASP A CA 1
ATOM 827 C C . ASP A 1 107 ? -31.115 38.258 7.263 1.00 23.66 107 ASP A C 1
ATOM 829 O O . ASP A 1 107 ? -30.648 39.319 7.685 1.00 23.66 107 ASP A O 1
ATOM 833 N N . GLN A 1 108 ? -31.189 37.961 5.956 1.00 29.11 108 GLN A N 1
ATOM 834 C CA . GLN A 1 108 ? -31.862 38.815 4.958 1.00 29.11 108 GLN A CA 1
ATOM 835 C C . GLN A 1 108 ? -31.985 38.137 3.568 1.00 29.11 108 GLN A C 1
ATOM 837 O O . GLN A 1 108 ? -31.096 37.427 3.112 1.00 29.11 108 GLN A O 1
ATOM 842 N N . HIS A 1 109 ? -33.161 38.378 2.971 1.00 26.78 109 HIS A N 1
ATOM 843 C CA . HIS A 1 109 ? -33.770 38.050 1.664 1.00 26.78 109 HIS A CA 1
ATOM 844 C C . HIS A 1 109 ? -32.850 37.933 0.421 1.00 26.78 109 HIS A C 1
ATOM 846 O O . HIS A 1 109 ? -31.779 38.515 0.393 1.00 26.78 109 HIS A O 1
ATOM 852 N N . GLY A 1 110 ? -33.211 37.301 -0.709 1.00 23.75 110 GLY A N 1
ATOM 853 C CA . GLY A 1 110 ? -34.462 36.706 -1.196 1.00 23.75 110 GLY A CA 1
ATOM 854 C C . GLY A 1 110 ? -34.409 36.445 -2.725 1.00 23.75 110 GLY A C 1
ATOM 855 O O . GLY A 1 110 ? -33.472 36.858 -3.402 1.00 23.75 110 GLY A O 1
ATOM 856 N N . SER A 1 111 ? -35.476 35.818 -3.248 1.00 27.02 111 SER A N 1
ATOM 857 C CA . SER A 1 111 ? -35.783 35.445 -4.656 1.00 27.02 111 SER A CA 1
ATOM 858 C C . SER A 1 111 ? -35.105 34.162 -5.180 1.00 27.02 111 SER A C 1
ATOM 860 O O . SER A 1 111 ? -33.913 33.967 -5.015 1.00 27.02 111 SER A O 1
ATOM 862 N N . GLY A 1 112 ? -35.763 33.187 -5.811 1.00 23.50 112 GLY A N 1
ATOM 863 C CA . GLY A 1 112 ? -37.155 33.007 -6.220 1.00 23.50 112 GLY A CA 1
ATOM 864 C C . GLY A 1 112 ? -37.180 32.183 -7.514 1.00 23.50 112 GLY A C 1
ATOM 865 O O . GLY A 1 112 ? -36.705 32.671 -8.530 1.00 23.50 112 GLY A O 1
ATOM 866 N N . SER A 1 113 ? -37.715 30.952 -7.506 1.00 27.31 113 SER A N 1
ATOM 867 C CA . SER A 1 113 ? -38.278 30.292 -8.703 1.00 27.31 113 SER A CA 1
ATOM 868 C C . SER A 1 113 ? -39.043 29.001 -8.381 1.00 27.31 113 SER A C 1
ATOM 870 O O . SER A 1 113 ? -38.823 28.334 -7.376 1.00 27.31 113 SER A O 1
ATOM 872 N N . ARG A 1 114 ? -40.030 28.729 -9.237 1.00 27.27 114 ARG A N 1
ATOM 873 C CA . ARG A 1 114 ? -41.288 27.995 -9.024 1.00 27.27 114 ARG A CA 1
ATOM 874 C C . ARG A 1 114 ? -41.189 26.467 -9.189 1.00 27.27 114 ARG A C 1
ATOM 876 O O . ARG A 1 114 ? -40.644 25.985 -10.169 1.00 27.27 114 ARG A O 1
ATOM 883 N N . LYS A 1 115 ? -41.897 25.774 -8.283 1.00 28.47 115 LYS A N 1
ATOM 884 C CA . LYS A 1 115 ? -42.759 24.569 -8.409 1.00 28.47 115 LYS A CA 1
ATOM 885 C C . LYS A 1 115 ? -42.362 23.427 -9.369 1.00 28.47 115 LYS A C 1
ATOM 887 O O . LYS A 1 115 ? -42.457 23.581 -10.580 1.00 28.47 115 LYS A O 1
ATOM 892 N N . LYS A 1 116 ? -42.288 22.211 -8.807 1.00 29.97 116 LYS A N 1
ATOM 893 C CA . LYS A 1 116 ? -43.106 21.053 -9.234 1.00 29.97 116 LYS A CA 1
ATOM 894 C C . LYS A 1 116 ? -43.363 20.118 -8.042 1.00 29.97 116 LYS A C 1
ATOM 896 O O . LYS A 1 116 ? -42.437 19.678 -7.374 1.00 29.97 116 LYS A O 1
ATOM 901 N N . SER A 1 117 ? -44.641 19.891 -7.762 1.00 29.02 117 SER A N 1
ATOM 902 C CA . SER A 1 117 ? -45.191 19.022 -6.720 1.00 29.02 117 SER A CA 1
ATOM 903 C C . SER A 1 117 ? -45.347 17.588 -7.236 1.00 29.02 117 SER A C 1
ATOM 905 O O . SER A 1 117 ? -45.953 17.389 -8.286 1.00 29.02 117 SER A O 1
ATOM 907 N N . GLY A 1 118 ? -44.848 16.615 -6.472 1.00 29.86 118 GLY A N 1
ATOM 908 C CA . GLY A 1 118 ? -45.034 15.165 -6.625 1.00 29.86 118 GLY A CA 1
ATOM 909 C C . GLY A 1 118 ? -44.997 14.500 -5.237 1.00 29.86 118 GLY A C 1
ATOM 910 O O . GLY A 1 118 ? -44.556 15.154 -4.291 1.00 29.86 118 GLY A O 1
ATOM 911 N N . PRO A 1 119 ? -45.552 13.287 -5.070 1.00 32.62 119 PRO A N 1
ATOM 912 C CA . PRO A 1 119 ? -46.275 12.894 -3.864 1.00 32.62 119 PRO A CA 1
ATOM 913 C C . PRO A 1 119 ? -45.399 12.602 -2.639 1.00 32.62 119 PRO A C 1
ATOM 915 O O . PRO A 1 119 ? -44.218 12.292 -2.712 1.00 32.62 119 PRO A O 1
ATOM 918 N N . ARG A 1 120 ? -46.065 12.750 -1.494 1.00 45.28 120 ARG A N 1
ATOM 919 C CA . ARG A 1 120 ? -45.611 12.650 -0.107 1.00 45.28 120 ARG A CA 1
ATOM 920 C C . ARG A 1 120 ? -45.008 11.272 0.207 1.00 45.28 120 ARG A C 1
ATOM 922 O O . ARG A 1 120 ? -45.730 10.384 0.649 1.00 45.28 120 ARG A O 1
ATOM 929 N N . ASP A 1 121 ? -43.693 11.139 0.051 1.00 37.31 121 ASP A N 1
ATOM 930 C CA . ASP A 1 121 ? -42.927 10.020 0.605 1.00 37.31 121 ASP A CA 1
ATOM 931 C C . ASP A 1 121 ? -42.539 10.278 2.069 1.00 37.31 121 ASP A C 1
ATOM 933 O O . ASP A 1 121 ? -42.205 11.388 2.491 1.00 37.31 121 ASP A O 1
ATOM 937 N N . GLN A 1 122 ? -42.664 9.217 2.855 1.00 33.09 122 GLN A N 1
ATOM 938 C CA . GLN A 1 122 ? -42.589 9.157 4.312 1.00 33.09 122 GLN A CA 1
ATOM 939 C C . GLN A 1 122 ? -41.258 9.711 4.871 1.00 33.09 122 GLN A C 1
ATOM 941 O O . GLN A 1 122 ? -40.200 9.546 4.259 1.00 33.09 122 GLN A O 1
ATOM 946 N N . PRO A 1 123 ? -41.253 10.357 6.052 1.00 34.81 123 PRO A N 1
ATOM 947 C CA . PRO A 1 123 ? -40.044 10.968 6.585 1.00 34.81 123 PRO A CA 1
ATOM 948 C C . PRO A 1 123 ? -39.063 9.907 7.111 1.00 34.81 123 PRO A C 1
ATOM 950 O O . PRO A 1 123 ? -39.388 9.160 8.024 1.00 34.81 123 PRO A O 1
ATOM 953 N N . LYS A 1 124 ? -37.844 9.897 6.552 1.00 39.28 124 LYS A N 1
ATOM 954 C CA . LYS A 1 124 ? -36.525 9.675 7.195 1.00 39.28 124 LYS A CA 1
ATOM 955 C C . LYS A 1 124 ? -36.501 9.044 8.609 1.00 39.28 124 LYS A C 1
ATOM 957 O O . LYS A 1 124 ? -35.932 9.625 9.533 1.00 39.28 124 LYS A O 1
ATOM 962 N N . THR A 1 125 ? -37.021 7.838 8.800 1.00 36.66 125 THR A N 1
ATOM 963 C CA . THR A 1 125 ? -36.806 7.073 10.046 1.00 36.66 125 THR A CA 1
ATOM 964 C C . THR A 1 125 ? -35.397 6.469 10.108 1.00 36.66 125 THR A C 1
ATOM 966 O O . THR A 1 125 ? -34.822 6.336 11.186 1.00 36.66 125 THR A O 1
ATOM 969 N N . ASP A 1 126 ? -34.790 6.207 8.948 1.00 41.41 126 ASP A N 1
ATOM 970 C CA . ASP A 1 126 ? -33.469 5.575 8.821 1.00 41.41 126 ASP A CA 1
ATOM 971 C C . ASP A 1 126 ? -32.291 6.544 9.097 1.00 41.41 126 ASP A C 1
ATOM 973 O O . ASP A 1 126 ? -31.210 6.154 9.542 1.00 41.41 126 ASP A O 1
ATOM 977 N N . ASP A 1 127 ? -32.507 7.853 8.926 1.00 41.94 127 ASP A N 1
ATOM 978 C CA . ASP A 1 127 ? -31.472 8.882 9.133 1.00 41.94 127 ASP A CA 1
ATOM 979 C C . ASP A 1 127 ? -31.204 9.157 10.631 1.00 41.94 127 ASP A C 1
ATOM 981 O O . ASP A 1 127 ? -30.106 9.563 11.018 1.00 41.94 127 ASP A O 1
ATOM 985 N N . LEU A 1 128 ? -32.182 8.859 11.499 1.00 40.41 128 LEU A N 1
ATOM 986 C CA . LEU A 1 128 ? -32.062 8.979 12.959 1.00 40.41 128 LEU A CA 1
ATOM 987 C C . LEU A 1 128 ? -31.326 7.786 13.595 1.00 40.41 128 LEU A C 1
ATOM 989 O O . LEU A 1 128 ? -30.624 7.958 14.593 1.00 40.41 128 LEU A O 1
ATOM 993 N N . LEU A 1 129 ? -31.421 6.588 13.006 1.00 44.91 129 LEU A N 1
ATOM 994 C CA . LEU A 1 129 ? -30.648 5.411 13.433 1.00 44.91 129 LEU A CA 1
ATOM 995 C C . LEU A 1 129 ? -29.183 5.485 12.980 1.00 44.91 129 LEU A C 1
ATOM 997 O O . LEU A 1 129 ? -28.295 4.939 13.633 1.00 44.91 129 LEU A O 1
ATOM 1001 N N . ARG A 1 130 ? -28.900 6.248 11.919 1.00 50.06 130 ARG A N 1
ATOM 1002 C CA . ARG A 1 130 ? -27.553 6.453 11.366 1.00 50.06 130 ARG A CA 1
ATOM 1003 C C . ARG A 1 130 ? -26.590 7.206 12.296 1.00 50.06 130 ARG A C 1
ATOM 1005 O O . ARG A 1 130 ? -25.385 7.192 12.043 1.00 50.06 130 ARG A O 1
ATOM 1012 N N . ARG A 1 131 ? -27.106 7.857 13.350 1.00 51.94 131 ARG A N 1
ATOM 1013 C CA . ARG A 1 131 ? -26.360 8.730 14.278 1.00 51.94 131 ARG A CA 1
ATOM 1014 C C . ARG A 1 131 ? -26.248 8.213 15.718 1.00 51.94 131 ARG A C 1
ATOM 1016 O O . ARG A 1 131 ? -25.738 8.945 16.562 1.00 51.94 131 ARG A O 1
ATOM 1023 N N . ARG A 1 132 ? -26.694 6.992 16.039 1.00 63.62 132 ARG A N 1
ATOM 1024 C CA . ARG A 1 132 ? -26.476 6.452 17.395 1.00 63.62 132 ARG A CA 1
ATOM 1025 C C . ARG A 1 132 ? -25.023 6.012 17.555 1.00 63.62 132 ARG A C 1
ATOM 1027 O O . ARG A 1 132 ? -24.574 5.072 16.903 1.00 63.62 132 ARG A O 1
ATOM 1034 N N . SER A 1 133 ? -24.293 6.715 18.416 1.00 76.50 133 SER A N 1
ATOM 1035 C CA . SER A 1 133 ? -22.968 6.300 18.867 1.00 76.50 133 SER A CA 1
ATOM 1036 C C . SER A 1 133 ? -23.118 5.191 19.905 1.00 76.50 133 SER A C 1
ATOM 1038 O O . SER A 1 133 ? -23.879 5.341 20.860 1.00 76.50 133 SER A O 1
ATOM 1040 N N . GLY A 1 134 ? -22.368 4.095 19.766 1.00 81.12 134 GLY A N 1
ATOM 1041 C CA . GLY A 1 134 ? -22.349 3.027 20.774 1.00 81.12 134 GLY A CA 1
ATOM 1042 C C . GLY A 1 134 ? -21.788 3.479 22.129 1.00 81.12 134 GLY A C 1
ATOM 1043 O O . GLY A 1 134 ? -21.922 2.767 23.121 1.00 81.12 134 GLY A O 1
ATOM 1044 N N . VAL A 1 135 ? -21.201 4.683 22.194 1.00 84.06 135 VAL A N 1
ATOM 1045 C CA . VAL A 1 135 ? -20.713 5.319 23.428 1.00 84.06 135 VAL A CA 1
ATOM 1046 C C . VAL A 1 135 ? -21.831 5.517 24.461 1.00 84.06 135 VAL A C 1
ATOM 1048 O O . VAL A 1 135 ? -21.589 5.351 25.658 1.00 84.06 135 VAL A O 1
ATOM 1051 N N . ASP A 1 136 ? -23.043 5.833 24.000 1.00 85.06 136 ASP A N 1
ATOM 1052 C CA . ASP A 1 136 ? -24.174 6.197 24.863 1.00 85.06 136 ASP A CA 1
ATOM 1053 C C . ASP A 1 136 ? -25.017 4.992 25.301 1.00 85.06 136 ASP A C 1
ATOM 1055 O O . ASP A 1 136 ? -25.898 5.123 26.153 1.00 85.06 136 ASP A O 1
ATOM 1059 N N . LEU A 1 137 ? -24.744 3.808 24.745 1.00 87.62 137 LEU A N 1
ATOM 1060 C CA . LEU A 1 137 ? -25.511 2.603 25.035 1.00 87.62 137 LEU A CA 1
ATOM 1061 C C . LEU A 1 137 ? -25.202 2.032 26.433 1.00 87.62 137 LEU A C 1
ATOM 1063 O O . LEU A 1 137 ? -24.073 2.148 26.928 1.00 87.62 137 LEU A O 1
ATOM 1067 N N . PRO A 1 138 ? -26.180 1.367 27.081 1.00 90.62 138 PRO A N 1
ATOM 1068 C CA . PRO A 1 138 ? -25.994 0.773 28.401 1.00 90.62 138 PRO A CA 1
ATOM 1069 C C . PRO A 1 138 ? -24.888 -0.287 28.412 1.00 90.62 138 PRO A C 1
ATOM 1071 O O . PRO A 1 138 ? -24.835 -1.147 27.534 1.00 90.62 138 PRO A O 1
ATOM 1074 N N . TYR A 1 139 ? -24.064 -0.314 29.462 1.00 91.31 139 TYR A N 1
ATOM 1075 C CA . TYR A 1 139 ? -22.968 -1.286 29.592 1.00 91.31 139 TYR A CA 1
ATOM 1076 C C . TYR A 1 139 ? -23.424 -2.750 29.471 1.00 91.31 139 TYR A C 1
ATOM 1078 O O . TYR A 1 139 ? -22.787 -3.532 28.774 1.00 91.31 139 TYR A O 1
ATOM 1086 N N . TYR A 1 140 ? -24.546 -3.120 30.095 1.00 91.94 140 TYR A N 1
ATOM 1087 C CA . TYR A 1 140 ? -25.058 -4.494 30.040 1.00 91.94 140 TYR A CA 1
ATOM 1088 C C . TYR A 1 140 ? -25.396 -4.938 28.605 1.00 91.94 140 TYR A C 1
ATOM 1090 O O . TYR A 1 140 ? -25.062 -6.053 28.201 1.00 91.94 140 TYR A O 1
ATOM 1098 N N . SER A 1 141 ? -25.982 -4.041 27.801 1.00 92.44 141 SER A N 1
ATOM 1099 C CA . SER A 1 141 ? -26.244 -4.297 26.378 1.00 92.44 141 SER A CA 1
ATOM 1100 C C . SER A 1 141 ? -24.938 -4.511 25.600 1.00 92.44 141 SER A C 1
ATOM 1102 O O . SER A 1 141 ? -24.850 -5.426 24.781 1.00 92.44 141 SER A O 1
ATOM 1104 N N . ALA A 1 142 ? -23.902 -3.721 25.917 1.00 92.81 142 ALA A N 1
ATOM 1105 C CA . ALA A 1 142 ? -22.581 -3.805 25.302 1.00 92.81 142 ALA A CA 1
ATOM 1106 C C . ALA A 1 142 ? -21.917 -5.151 25.600 1.00 92.81 142 ALA A C 1
ATOM 1108 O O . ALA A 1 142 ? -21.419 -5.808 24.693 1.00 92.81 142 ALA A O 1
ATOM 1109 N N . ILE A 1 143 ? -21.975 -5.608 26.854 1.00 94.44 143 ILE A N 1
ATOM 1110 C CA . ILE A 1 143 ? -21.454 -6.920 27.247 1.00 94.44 143 ILE A CA 1
ATOM 1111 C C . ILE A 1 143 ? -22.175 -8.053 26.515 1.00 94.44 143 ILE A C 1
ATOM 1113 O O . ILE A 1 143 ? -21.522 -8.984 26.043 1.00 94.44 143 ILE A O 1
ATOM 1117 N N . LYS A 1 144 ? -23.501 -7.973 26.356 1.00 93.44 144 LYS A N 1
ATOM 1118 C CA . LYS A 1 144 ? -24.251 -8.965 25.572 1.00 93.44 144 LYS A CA 1
ATOM 1119 C C . LYS A 1 144 ? -23.782 -8.995 24.112 1.00 93.44 144 LYS A C 1
ATOM 1121 O O . LYS A 1 144 ? -23.550 -10.076 23.575 1.00 93.44 144 LYS A O 1
ATOM 1126 N N . ALA A 1 145 ? -23.567 -7.829 23.502 1.00 93.50 145 ALA A N 1
ATOM 1127 C CA . ALA A 1 145 ? -23.031 -7.729 22.146 1.00 93.50 145 ALA A CA 1
ATOM 1128 C C . ALA A 1 145 ? -21.586 -8.257 22.033 1.00 93.50 145 ALA A C 1
ATOM 1130 O O . ALA A 1 145 ? -21.263 -8.955 21.072 1.00 93.50 145 ALA A O 1
ATOM 1131 N N . LEU A 1 146 ? -20.730 -7.994 23.028 1.00 94.25 146 LEU A N 1
ATOM 1132 C CA . LEU A 1 146 ? -19.365 -8.529 23.088 1.00 94.25 146 LEU A CA 1
ATOM 1133 C C . LEU A 1 146 ? -19.346 -10.051 23.233 1.00 94.25 146 LEU A C 1
ATOM 1135 O O . LEU A 1 146 ? -18.559 -10.709 22.560 1.00 94.25 146 LEU A O 1
ATOM 1139 N N . ARG A 1 147 ? -20.216 -10.627 24.071 1.00 94.31 147 ARG A N 1
ATOM 1140 C CA . ARG A 1 147 ? -20.350 -12.087 24.216 1.00 94.31 147 ARG A CA 1
ATOM 1141 C C . ARG A 1 147 ? -20.789 -12.739 22.909 1.00 94.31 147 ARG A C 1
ATOM 1143 O O . ARG A 1 147 ? -20.199 -13.742 22.514 1.00 94.31 147 ARG A O 1
ATOM 1150 N N . ALA A 1 148 ? -21.763 -12.145 22.220 1.00 93.81 148 ALA A N 1
ATOM 1151 C CA . ALA A 1 148 ? -22.202 -12.609 20.906 1.00 93.81 148 ALA A CA 1
ATOM 1152 C C . ALA A 1 148 ? -21.060 -12.553 19.878 1.00 93.81 148 ALA A C 1
ATOM 1154 O O . ALA A 1 148 ? -20.779 -13.542 19.205 1.00 93.81 148 ALA A O 1
ATOM 1155 N N . TYR A 1 149 ? -20.331 -11.432 19.824 1.00 93.31 149 TYR A N 1
ATOM 1156 C CA . TYR A 1 149 ? -19.169 -11.283 18.945 1.00 93.31 149 TYR A CA 1
ATOM 1157 C C . TYR A 1 149 ? -18.065 -12.303 19.261 1.00 93.31 149 TYR A C 1
ATOM 1159 O O . TYR A 1 149 ? -17.550 -12.957 18.356 1.00 93.31 149 TYR A O 1
ATOM 1167 N N . SER A 1 150 ? -17.724 -12.467 20.541 1.00 92.62 150 SER A N 1
ATOM 1168 C CA . SER A 1 150 ? -16.708 -13.421 20.992 1.00 92.62 150 SER A CA 1
ATOM 1169 C C . SER A 1 150 ? -17.091 -14.859 20.639 1.00 92.62 150 SER A C 1
ATOM 1171 O O . SER A 1 150 ? -16.250 -15.613 20.163 1.00 92.62 150 SER A O 1
ATOM 1173 N N . SER A 1 151 ? -18.372 -15.216 20.773 1.00 92.12 151 SER A N 1
ATOM 1174 C CA . SER A 1 151 ? -18.879 -16.546 20.407 1.00 92.12 151 SER A CA 1
ATOM 1175 C C . SER A 1 151 ? -18.773 -16.815 18.902 1.00 92.12 151 SER A C 1
ATOM 1177 O O . SER A 1 151 ? -18.461 -17.932 18.503 1.00 92.12 151 SER A O 1
ATOM 1179 N N . LEU A 1 152 ? -18.985 -15.794 18.063 1.00 91.25 152 LEU A N 1
ATOM 1180 C CA . LEU A 1 152 ? -18.923 -15.917 16.603 1.00 91.25 152 LEU A CA 1
ATOM 1181 C C . LEU A 1 152 ? -17.481 -15.948 16.063 1.00 91.25 152 LEU A C 1
ATOM 1183 O O . LEU A 1 152 ? -17.187 -16.666 15.111 1.00 91.25 152 LEU A O 1
ATOM 1187 N N . HIS A 1 153 ? -16.581 -15.149 16.644 1.00 87.25 153 HIS A N 1
ATOM 1188 C CA . HIS A 1 153 ? -15.229 -14.930 16.110 1.00 87.25 153 HIS A CA 1
ATOM 1189 C C . HIS A 1 153 ? -14.106 -15.580 16.932 1.00 87.25 153 HIS A C 1
ATOM 1191 O O . HIS A 1 153 ? -12.949 -15.574 16.501 1.00 87.25 153 HIS A O 1
ATOM 1197 N N . GLY A 1 154 ? -14.409 -16.098 18.123 1.00 86.56 154 GLY A N 1
ATOM 1198 C CA . GLY A 1 154 ? -13.450 -16.711 19.048 1.00 86.56 154 GLY A CA 1
ATOM 1199 C C . GLY A 1 154 ? -12.450 -15.732 19.677 1.00 86.56 154 GLY A C 1
ATOM 1200 O O . GLY A 1 154 ? -11.494 -16.152 20.321 1.00 86.56 154 GLY A O 1
ATOM 1201 N N . ASN A 1 155 ? -12.606 -14.427 19.447 1.00 87.44 155 ASN A N 1
ATOM 1202 C CA . ASN A 1 155 ? -11.769 -13.378 20.024 1.00 87.44 155 ASN A CA 1
ATOM 1203 C C . ASN A 1 155 ? -12.500 -12.029 20.008 1.00 87.44 155 ASN A C 1
ATOM 1205 O O . ASN A 1 155 ? -13.459 -11.841 19.262 1.00 87.44 155 ASN A O 1
ATOM 1209 N N . LEU A 1 156 ? -12.001 -11.066 20.786 1.00 90.12 156 LEU A N 1
ATOM 1210 C CA . LEU A 1 156 ? -12.531 -9.701 20.839 1.00 90.12 156 LEU A CA 1
ATOM 1211 C C . LEU A 1 156 ? -11.762 -8.703 19.963 1.00 90.12 156 LEU A C 1
ATOM 1213 O O . LEU A 1 156 ? -11.767 -7.508 20.226 1.00 90.12 156 LEU A O 1
ATOM 1217 N N . VAL A 1 157 ? -11.114 -9.137 18.883 1.00 88.06 157 VAL A N 1
ATOM 1218 C CA . VAL A 1 157 ? -10.496 -8.203 17.932 1.00 88.06 157 VAL A CA 1
ATOM 1219 C C . VAL A 1 157 ? -11.566 -7.689 16.973 1.00 88.06 157 VAL A C 1
ATOM 1221 O O . VAL A 1 157 ? -11.743 -8.210 15.874 1.00 88.06 157 VAL A O 1
ATOM 1224 N N . ILE A 1 158 ? -12.298 -6.661 17.402 1.00 89.44 158 ILE A N 1
ATOM 1225 C CA . ILE A 1 158 ? -13.400 -6.070 16.629 1.00 89.44 158 ILE A CA 1
ATOM 1226 C C . ILE A 1 158 ? -12.832 -5.154 15.531 1.00 89.44 158 ILE A C 1
ATOM 1228 O O . ILE A 1 158 ? -12.147 -4.178 15.863 1.00 89.44 158 ILE A O 1
ATOM 1232 N N . PRO A 1 159 ? -13.083 -5.423 14.231 1.00 84.94 159 PRO A N 1
ATOM 1233 C CA . PRO A 1 159 ? -12.689 -4.541 13.141 1.00 84.94 159 PRO A CA 1
ATOM 1234 C C . PRO A 1 159 ? -13.236 -3.129 13.321 1.00 84.94 159 PRO A C 1
ATOM 1236 O O . PRO A 1 159 ? -14.291 -2.913 13.910 1.00 84.94 159 PRO A O 1
ATOM 1239 N N . ARG A 1 160 ? -12.531 -2.146 12.767 1.00 80.38 160 ARG A N 1
ATOM 1240 C CA . ARG A 1 160 ? -13.001 -0.760 12.797 1.00 80.38 160 ARG A CA 1
ATOM 1241 C C . ARG A 1 160 ? -14.278 -0.624 11.982 1.00 80.38 160 ARG A C 1
ATOM 1243 O O . ARG A 1 160 ? -14.349 -1.166 10.879 1.00 80.38 160 ARG A O 1
ATOM 1250 N N . ARG A 1 161 ? -15.232 0.161 12.491 1.00 84.00 161 ARG A N 1
ATOM 1251 C CA . ARG A 1 161 ? -16.537 0.367 11.845 1.00 84.00 161 ARG A CA 1
ATOM 1252 C C . ARG A 1 161 ? -17.314 -0.935 11.658 1.00 84.00 161 ARG A C 1
ATOM 1254 O O . ARG A 1 161 ? -18.025 -1.089 10.664 1.00 84.00 161 ARG A O 1
ATOM 1261 N N . TYR A 1 162 ? -17.159 -1.873 12.592 1.00 89.44 162 TYR A N 1
ATOM 1262 C CA . TYR A 1 162 ? -17.926 -3.111 12.596 1.00 89.44 162 TYR A CA 1
ATOM 1263 C C . TYR A 1 162 ? -19.382 -2.791 12.926 1.00 89.44 162 TYR A C 1
ATOM 1265 O O . TYR A 1 162 ? -19.734 -2.574 14.085 1.00 89.44 162 TYR A O 1
ATOM 1273 N N . ARG A 1 163 ? -20.229 -2.752 11.895 1.00 91.31 163 ARG A N 1
ATOM 1274 C CA . ARG A 1 163 ? -21.673 -2.625 12.081 1.00 91.31 163 ARG A CA 1
ATOM 1275 C C . ARG A 1 163 ? -22.228 -3.956 12.543 1.00 91.31 163 ARG A C 1
ATOM 1277 O O . ARG A 1 163 ? -22.120 -4.952 11.830 1.00 91.31 163 ARG A O 1
ATOM 1284 N N . VAL A 1 164 ? -22.835 -3.948 13.719 1.00 90.88 164 VAL A N 1
ATOM 1285 C CA . VAL A 1 164 ? -23.486 -5.135 14.263 1.00 90.88 164 VAL A CA 1
ATOM 1286 C C . VAL A 1 164 ? -24.661 -5.523 13.356 1.00 90.88 164 VAL A C 1
ATOM 1288 O O . VAL A 1 164 ? -25.508 -4.669 13.069 1.00 90.88 164 VAL A O 1
ATOM 1291 N N . PRO A 1 165 ? -24.728 -6.777 12.882 1.00 90.75 165 PRO A N 1
ATOM 1292 C CA . PRO A 1 165 ? -25.808 -7.226 12.015 1.00 90.75 165 PRO A CA 1
ATOM 1293 C C . PRO A 1 165 ? -27.130 -7.352 12.787 1.00 90.75 165 PRO A C 1
ATOM 1295 O O . PRO A 1 165 ? -27.139 -7.562 13.999 1.00 90.75 165 PRO A O 1
ATOM 1298 N N . TYR A 1 166 ? -28.253 -7.265 12.069 1.00 89.56 166 TYR A N 1
ATOM 1299 C CA . TYR A 1 166 ? -29.611 -7.433 12.607 1.00 89.56 166 TYR A CA 1
ATOM 1300 C C . TYR A 1 166 ? -29.946 -8.919 12.838 1.00 89.56 166 TYR A C 1
ATOM 1302 O O . TYR A 1 166 ? -30.918 -9.441 12.294 1.00 89.56 166 TYR A O 1
ATOM 1310 N N . THR A 1 167 ? -29.110 -9.633 13.595 1.00 90.06 167 THR A N 1
ATOM 1311 C CA . THR A 1 167 ? -29.359 -11.033 13.972 1.00 90.06 167 THR A CA 1
ATOM 1312 C C . THR A 1 167 ? -29.818 -11.133 15.421 1.00 90.06 167 THR A C 1
ATOM 1314 O O . THR A 1 167 ? -29.534 -10.264 16.248 1.00 90.06 167 THR A O 1
ATOM 1317 N N . LYS A 1 168 ? -30.531 -12.220 15.739 1.00 87.62 168 LYS A N 1
ATOM 1318 C CA . LYS A 1 168 ? -31.030 -12.501 17.096 1.00 87.62 168 LYS A CA 1
ATOM 1319 C C . LYS A 1 168 ? -29.904 -12.712 18.118 1.00 87.62 168 LYS A C 1
ATOM 1321 O O . LYS A 1 168 ? -30.157 -12.632 19.317 1.00 87.62 168 LYS A O 1
ATOM 1326 N N . ASP A 1 169 ? -28.683 -12.964 17.647 1.00 87.62 169 ASP A N 1
ATOM 1327 C CA . ASP A 1 169 ? -27.505 -13.193 18.488 1.00 87.62 169 ASP A CA 1
ATOM 1328 C C . ASP A 1 169 ? -27.070 -11.911 19.206 1.00 87.62 169 ASP A C 1
ATOM 1330 O O . ASP A 1 169 ? -26.595 -11.946 20.341 1.00 87.62 169 ASP A O 1
ATOM 1334 N N . TYR A 1 170 ? -27.265 -10.761 18.556 1.00 88.06 170 TYR A N 1
ATOM 1335 C CA . TYR A 1 170 ? -26.917 -9.458 19.104 1.00 88.06 170 TYR A CA 1
ATOM 1336 C C . TYR A 1 170 ? -28.106 -8.803 19.806 1.00 88.06 170 TYR A C 1
ATOM 1338 O O . TYR A 1 170 ? -29.263 -8.979 19.432 1.00 88.06 170 TYR A O 1
ATOM 1346 N N . ALA A 1 171 ? -27.813 -7.995 20.827 1.00 88.00 171 ALA A N 1
ATOM 1347 C CA . ALA A 1 171 ? -28.823 -7.164 21.467 1.00 88.00 171 ALA A CA 1
ATOM 1348 C C . ALA A 1 171 ? -29.407 -6.156 20.462 1.00 88.00 171 ALA A C 1
ATOM 1350 O O . ALA A 1 171 ? -28.648 -5.473 19.775 1.00 88.00 171 ALA A O 1
ATOM 1351 N N . ASN A 1 172 ? -30.736 -6.015 20.438 1.00 87.38 172 ASN A N 1
ATOM 1352 C CA . ASN A 1 172 ? -31.457 -5.143 19.498 1.00 87.38 172 ASN A CA 1
ATOM 1353 C C . ASN A 1 172 ? -30.937 -3.694 19.488 1.00 87.38 172 ASN A C 1
ATOM 1355 O O . ASN A 1 172 ? -30.909 -3.044 18.450 1.00 87.38 172 ASN A O 1
ATOM 1359 N N . GLU A 1 173 ? -30.490 -3.193 20.641 1.00 88.00 173 GLU A N 1
ATOM 1360 C CA . GLU A 1 173 ? -29.945 -1.837 20.799 1.00 88.00 173 GLU A CA 1
ATOM 1361 C C . GLU A 1 173 ? -28.649 -1.599 20.014 1.00 88.00 173 GLU A C 1
ATOM 1363 O O . GLU A 1 173 ? -28.347 -0.461 19.658 1.00 88.00 173 GLU A O 1
ATOM 1368 N N . TRP A 1 174 ? -27.888 -2.664 19.750 1.00 90.19 174 TRP A N 1
ATOM 1369 C CA . TRP A 1 174 ? -26.613 -2.593 19.045 1.00 90.19 174 TRP A CA 1
ATOM 1370 C C . TRP A 1 174 ? -26.754 -2.771 17.539 1.00 90.19 174 TRP A C 1
ATOM 1372 O O . TRP A 1 174 ? -25.806 -2.459 16.826 1.00 90.19 174 TRP A O 1
ATOM 1382 N N . HIS A 1 175 ? -27.898 -3.234 17.026 1.00 90.38 175 HIS A N 1
ATOM 1383 C CA . HIS A 1 175 ? -28.070 -3.466 15.590 1.00 90.38 175 HIS A CA 1
ATOM 1384 C C . HIS A 1 175 ? -27.819 -2.189 14.772 1.00 90.38 175 HIS A C 1
ATOM 1386 O O . HIS A 1 175 ? -28.376 -1.127 15.045 1.00 90.38 175 HIS A O 1
ATOM 1392 N N . GLY A 1 176 ? -26.944 -2.286 13.769 1.00 87.44 176 GLY A N 1
ATOM 1393 C CA . GLY A 1 176 ? -26.530 -1.164 12.922 1.00 87.44 176 GLY A CA 1
ATOM 1394 C C . GLY A 1 176 ? -25.529 -0.190 13.564 1.00 87.44 176 GLY A C 1
ATOM 1395 O O . GLY A 1 176 ? -24.934 0.619 12.837 1.00 87.44 176 GLY A O 1
ATOM 1396 N N . VAL A 1 177 ? -25.293 -0.289 14.878 1.00 90.94 177 VAL A N 1
ATOM 1397 C CA . VAL A 1 177 ? -24.309 0.502 15.631 1.00 90.94 177 VAL A CA 1
ATOM 1398 C C . VAL A 1 177 ? -22.907 -0.069 15.416 1.00 90.94 177 VAL A C 1
ATOM 1400 O O . VAL A 1 177 ? -22.722 -1.262 15.166 1.00 90.94 177 VAL A O 1
ATOM 1403 N N . ASP A 1 178 ? -21.906 0.805 15.468 1.00 91.38 178 ASP A N 1
ATOM 1404 C CA . ASP A 1 178 ? -20.504 0.411 15.388 1.00 91.38 178 ASP A CA 1
ATOM 1405 C C . ASP A 1 178 ? -20.040 -0.188 16.723 1.00 91.38 178 ASP A C 1
ATOM 1407 O O . ASP A 1 178 ? -19.874 0.533 17.703 1.00 91.38 178 ASP A O 1
ATOM 1411 N N . LEU A 1 179 ? -19.796 -1.500 16.767 1.00 91.62 179 LEU A N 1
ATOM 1412 C CA . LEU A 1 179 ? -19.309 -2.176 17.976 1.00 91.62 179 LEU A CA 1
ATOM 1413 C C . LEU A 1 179 ? -17.894 -1.726 18.364 1.00 91.62 179 LEU A C 1
ATOM 1415 O O . LEU A 1 179 ? -17.499 -1.835 19.524 1.00 91.62 179 LEU A O 1
ATOM 1419 N N . SER A 1 180 ? -17.113 -1.206 17.409 1.00 89.38 180 SER A N 1
ATOM 1420 C CA . SER A 1 180 ? -15.738 -0.785 17.678 1.00 89.38 180 SER A CA 1
ATOM 1421 C C . SER A 1 180 ? -15.643 0.442 18.591 1.00 89.38 180 SER A C 1
ATOM 1423 O O . SER A 1 180 ? -14.583 0.655 19.177 1.00 89.38 180 SER A O 1
ATOM 1425 N N . THR A 1 181 ? -16.750 1.162 18.831 1.00 90.12 181 THR A N 1
ATOM 1426 C CA . THR A 1 181 ? -16.814 2.279 19.795 1.00 90.12 181 THR A CA 1
ATOM 1427 C C . THR A 1 181 ? -16.543 1.853 21.237 1.00 90.12 181 THR A C 1
ATOM 1429 O O . THR A 1 181 ? -16.273 2.690 22.091 1.00 90.12 181 THR A O 1
ATOM 1432 N N . ILE A 1 182 ? -16.597 0.554 21.546 1.00 90.81 182 ILE A N 1
ATOM 1433 C CA . ILE A 1 182 ? -16.213 0.027 22.866 1.00 90.81 182 ILE A CA 1
ATOM 1434 C C . ILE A 1 182 ? -14.722 0.295 23.153 1.00 90.81 182 ILE A C 1
ATOM 1436 O O . ILE A 1 182 ? -14.329 0.456 24.307 1.00 90.81 182 ILE A O 1
ATOM 1440 N N . TYR A 1 183 ? -13.898 0.414 22.106 1.00 90.00 183 TYR A N 1
ATOM 1441 C CA . TYR A 1 183 ? -12.494 0.818 22.208 1.00 90.00 183 TYR A CA 1
ATOM 1442 C C . TYR A 1 183 ? -12.287 2.338 22.256 1.00 90.00 183 TYR A C 1
ATOM 1444 O O . TYR A 1 183 ? -11.143 2.793 22.312 1.00 90.00 183 TYR A O 1
ATOM 1452 N N . ASP A 1 184 ? -13.354 3.140 22.261 1.00 89.06 184 ASP A N 1
ATOM 1453 C CA . ASP A 1 184 ? -13.222 4.582 22.427 1.00 89.06 184 ASP A CA 1
ATOM 1454 C C . ASP A 1 184 ? -12.929 4.930 23.887 1.00 89.06 184 ASP A C 1
ATOM 1456 O O . ASP A 1 184 ? -13.593 4.463 24.819 1.00 89.06 184 ASP A O 1
ATOM 1460 N N . MET A 1 185 ? -11.993 5.861 24.093 1.00 89.44 185 MET A N 1
ATOM 1461 C CA . MET A 1 185 ? -11.666 6.345 25.439 1.00 89.44 185 MET A CA 1
ATOM 1462 C C . MET A 1 185 ? -12.873 6.929 26.170 1.00 89.44 185 MET A C 1
ATOM 1464 O O . MET A 1 185 ? -12.987 6.772 27.383 1.00 89.44 185 MET A O 1
ATOM 1468 N N . LYS A 1 186 ? -13.810 7.548 25.441 1.00 90.81 186 LYS A N 1
ATOM 1469 C CA . LYS A 1 186 ? -15.051 8.078 26.019 1.00 90.81 186 LYS A CA 1
ATOM 1470 C C . LYS A 1 186 ? -15.929 6.968 26.601 1.00 90.81 186 LYS A C 1
ATOM 1472 O O . LYS A 1 186 ? -16.418 7.107 27.722 1.00 90.81 186 LYS A O 1
ATOM 1477 N N . TRP A 1 187 ? -16.094 5.855 25.878 1.00 92.38 187 TRP A N 1
ATOM 1478 C CA . TRP A 1 187 ? -16.864 4.712 26.376 1.00 92.38 187 TRP A CA 1
ATOM 1479 C C . TRP A 1 187 ? -16.191 4.112 27.614 1.00 92.38 187 TRP A C 1
ATOM 1481 O O . TRP A 1 187 ? -16.864 3.877 28.620 1.00 92.38 187 TRP A O 1
ATOM 1491 N N . TRP A 1 188 ? -14.862 3.952 27.587 1.00 90.81 188 TRP A N 1
ATOM 1492 C CA . TRP A 1 188 ? -14.096 3.435 28.725 1.00 90.81 188 TRP A CA 1
ATOM 1493 C C . TRP A 1 188 ? -14.203 4.322 29.974 1.00 90.81 188 TRP A C 1
ATOM 1495 O O . TRP A 1 188 ? -14.479 3.812 31.061 1.00 90.81 188 TRP A O 1
ATOM 1505 N N . GLN A 1 189 ? -14.049 5.643 29.840 1.00 91.25 189 GLN A N 1
ATOM 1506 C CA . GLN A 1 189 ? -14.162 6.580 30.965 1.00 91.25 189 GLN A CA 1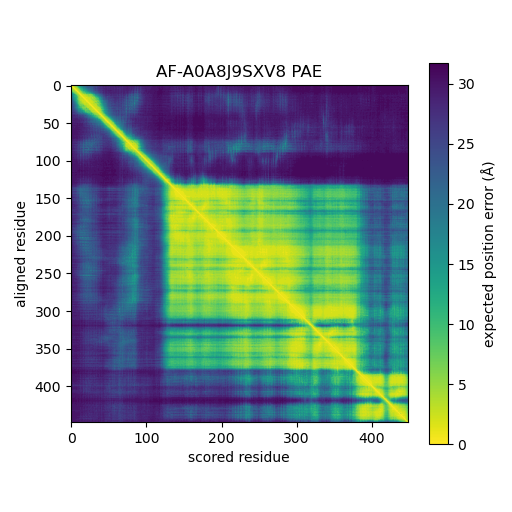
ATOM 1507 C C . GLN A 1 189 ? -15.543 6.521 31.627 1.00 91.25 189 GLN A C 1
ATOM 1509 O O . GLN A 1 189 ? -15.638 6.480 32.853 1.00 91.25 189 GLN A O 1
ATOM 1514 N N . ARG A 1 190 ? -16.609 6.473 30.819 1.00 90.38 190 ARG A N 1
ATOM 1515 C CA . ARG A 1 190 ? -17.996 6.449 31.301 1.00 90.38 190 ARG A CA 1
ATOM 1516 C C . ARG A 1 190 ? -18.368 5.110 31.937 1.00 90.38 190 ARG A C 1
ATOM 1518 O O . ARG A 1 190 ? -19.045 5.067 32.967 1.00 90.38 190 ARG A O 1
ATOM 1525 N N . ASN A 1 191 ? -17.954 4.008 31.314 1.00 89.19 191 ASN A N 1
ATOM 1526 C CA . ASN A 1 191 ? -18.462 2.688 31.657 1.00 89.19 191 ASN A CA 1
ATOM 1527 C C . ASN A 1 191 ? -17.513 1.844 32.505 1.00 89.19 191 ASN A C 1
ATOM 1529 O O . ASN A 1 191 ? -18.019 1.005 33.242 1.00 89.19 191 ASN A O 1
ATOM 1533 N N . VAL A 1 192 ? -16.195 2.032 32.440 1.00 91.69 192 VAL A N 1
ATOM 1534 C CA . VAL A 1 192 ? -15.227 1.059 32.980 1.00 91.69 192 VAL A CA 1
ATOM 1535 C C . VAL A 1 192 ? -14.252 1.675 33.984 1.00 91.69 192 VAL A C 1
ATOM 1537 O O . VAL A 1 192 ? -14.040 1.074 35.031 1.00 91.69 192 VAL A O 1
ATOM 1540 N N . LYS A 1 193 ? -13.705 2.874 33.724 1.00 90.62 193 LYS A N 1
ATOM 1541 C CA . LYS A 1 193 ? -12.603 3.481 34.508 1.00 90.62 193 LYS A CA 1
ATOM 1542 C C . LYS A 1 193 ? -12.809 3.439 36.029 1.00 90.62 193 LYS A C 1
ATOM 1544 O O . LYS A 1 193 ? -11.869 3.150 36.757 1.00 90.62 193 LYS A O 1
ATOM 1549 N N . SER A 1 194 ? -14.019 3.734 36.506 1.00 90.94 194 SER A N 1
ATOM 1550 C CA . SER A 1 194 ? -14.340 3.822 37.939 1.00 90.94 194 SER A CA 1
ATOM 1551 C C . SER A 1 194 ? -14.916 2.541 38.553 1.00 90.94 194 SER A C 1
ATOM 1553 O O . SER A 1 194 ? -15.289 2.553 39.722 1.00 90.94 194 SER A O 1
ATOM 1555 N N . LYS A 1 195 ? -15.037 1.446 37.789 1.00 93.94 195 LYS A N 1
ATOM 1556 C CA . LYS A 1 195 ? -15.742 0.228 38.217 1.00 93.94 195 LYS A CA 1
ATOM 1557 C C . LYS A 1 195 ? -14.846 -1.009 38.054 1.00 93.94 195 LYS A C 1
ATOM 1559 O O . LYS A 1 195 ? -14.792 -1.557 36.950 1.00 93.94 195 LYS A O 1
ATOM 1564 N N . PRO A 1 196 ? -14.169 -1.476 39.120 1.00 92.81 196 PRO A N 1
ATOM 1565 C CA . PRO A 1 196 ? -13.240 -2.605 39.031 1.00 92.81 196 PRO A CA 1
ATOM 1566 C C . PRO A 1 196 ? -13.931 -3.909 38.605 1.00 92.81 196 PRO A C 1
ATOM 1568 O O . PRO A 1 196 ? -13.361 -4.663 37.821 1.00 92.81 196 PRO A O 1
ATOM 1571 N N . ASP A 1 197 ? -15.186 -4.125 39.006 1.00 95.19 197 ASP A N 1
ATOM 1572 C CA . ASP A 1 197 ? -15.960 -5.316 38.624 1.00 95.19 197 ASP A CA 1
ATOM 1573 C C . ASP A 1 197 ? -16.114 -5.438 37.102 1.00 95.19 197 ASP A C 1
ATOM 1575 O O . ASP A 1 197 ? -15.996 -6.518 36.528 1.00 95.19 197 ASP A O 1
ATOM 1579 N N . ARG A 1 198 ? -16.294 -4.302 36.416 1.00 94.31 198 ARG A N 1
ATOM 1580 C CA . ARG A 1 198 ? -16.418 -4.250 34.952 1.00 94.31 198 ARG A CA 1
ATOM 1581 C C . ARG A 1 198 ? -15.092 -4.495 34.244 1.00 94.31 198 ARG A C 1
ATOM 1583 O O . ARG A 1 198 ? -15.078 -5.022 33.135 1.00 94.31 198 ARG A O 1
ATOM 1590 N N . VAL A 1 199 ? -13.979 -4.113 34.871 1.00 93.00 199 VAL A N 1
ATOM 1591 C CA . VAL A 1 199 ? -12.637 -4.455 34.383 1.00 93.00 199 VAL A CA 1
ATOM 1592 C C . VAL A 1 199 ? -12.426 -5.964 34.489 1.00 93.00 199 VAL A C 1
ATOM 1594 O O . VAL A 1 199 ? -11.983 -6.579 33.522 1.00 93.00 199 VAL A O 1
ATOM 1597 N N . ALA A 1 200 ? -12.796 -6.571 35.621 1.00 93.88 200 ALA A N 1
ATOM 1598 C CA . ALA A 1 200 ? -12.714 -8.016 35.816 1.00 93.88 200 ALA A CA 1
ATOM 1599 C C . ALA A 1 200 ? -13.592 -8.785 34.811 1.00 93.88 200 ALA A C 1
ATOM 1601 O O . ALA A 1 200 ? -13.118 -9.744 34.203 1.00 93.88 200 ALA A O 1
ATOM 1602 N N . GLU A 1 201 ? -14.823 -8.327 34.562 1.00 94.69 201 GLU A N 1
ATOM 1603 C CA . GLU A 1 201 ? -15.715 -8.926 33.560 1.00 94.69 201 GLU A CA 1
ATOM 1604 C C . GLU A 1 201 ? -15.125 -8.838 32.139 1.00 94.69 201 GLU A C 1
ATOM 1606 O O . GLU A 1 201 ? -15.097 -9.831 31.412 1.00 94.69 201 GLU A O 1
ATOM 1611 N N . LEU A 1 202 ? -14.576 -7.684 31.743 1.00 93.69 202 LEU A N 1
ATOM 1612 C CA . LEU A 1 202 ? -13.923 -7.528 30.436 1.00 93.69 202 LEU A CA 1
ATOM 1613 C C . LEU A 1 202 ? -12.647 -8.374 30.307 1.00 93.69 202 LEU A C 1
ATOM 1615 O O . LEU A 1 202 ? -12.385 -8.922 29.235 1.00 93.69 202 LEU A O 1
ATOM 1619 N N . ASN A 1 203 ? -11.883 -8.532 31.391 1.00 93.56 203 ASN A N 1
ATOM 1620 C CA . ASN A 1 203 ? -10.719 -9.420 31.423 1.00 93.56 203 ASN A CA 1
ATOM 1621 C C . ASN A 1 203 ? -11.118 -10.876 31.172 1.00 93.56 203 ASN A C 1
ATOM 1623 O O . ASN A 1 203 ? -10.488 -11.545 30.356 1.00 93.56 203 ASN A O 1
ATOM 1627 N N . GLN A 1 204 ? -12.188 -11.349 31.818 1.00 93.12 204 GLN A N 1
ATOM 1628 C CA . GLN A 1 204 ? -12.708 -12.705 31.615 1.00 93.12 204 GLN A CA 1
ATOM 1629 C C . GLN A 1 204 ? -13.189 -12.935 30.178 1.00 93.12 204 GLN A C 1
ATOM 1631 O O . GLN A 1 204 ? -13.031 -14.029 29.643 1.00 93.12 204 GLN A O 1
ATOM 1636 N N . LEU A 1 205 ? -13.729 -11.902 29.525 1.00 91.88 205 LEU A N 1
ATOM 1637 C CA . LEU A 1 205 ? -14.144 -11.968 28.121 1.00 91.88 205 LEU A CA 1
ATOM 1638 C C . LEU A 1 205 ? -12.971 -11.910 27.123 1.00 91.88 205 LEU A C 1
ATOM 1640 O O . LEU A 1 205 ? -13.193 -12.077 25.924 1.00 91.88 205 LEU A O 1
ATOM 1644 N N . GLY A 1 206 ? -11.739 -11.674 27.587 1.00 91.00 206 GLY A N 1
ATOM 1645 C CA . GLY A 1 206 ? -10.555 -11.568 26.731 1.00 91.00 206 GLY A CA 1
ATOM 1646 C C . GLY A 1 206 ? -10.434 -10.219 26.017 1.00 91.00 206 GLY A C 1
ATOM 1647 O O . GLY A 1 206 ? -10.010 -10.162 24.859 1.00 91.00 206 GLY A O 1
ATOM 1648 N N . PHE A 1 207 ? -10.842 -9.129 26.673 1.00 91.81 207 PHE A N 1
ATOM 1649 C CA . PHE A 1 207 ? -10.768 -7.786 26.104 1.00 91.81 207 PHE A CA 1
ATOM 1650 C C . PHE A 1 207 ? -9.319 -7.363 25.812 1.00 91.81 207 PHE A C 1
ATOM 1652 O O . PHE A 1 207 ? -8.438 -7.444 26.664 1.00 91.81 207 PHE A O 1
ATOM 1659 N N . VAL A 1 208 ? -9.071 -6.888 24.588 1.00 90.81 208 VAL A N 1
ATOM 1660 C CA . VAL A 1 208 ? -7.734 -6.474 24.129 1.00 90.81 208 VAL A CA 1
ATOM 1661 C C . VAL A 1 208 ? -7.455 -5.023 24.529 1.00 90.81 208 VAL A C 1
ATOM 1663 O O . VAL A 1 208 ? -7.750 -4.093 23.776 1.00 90.81 208 VAL A O 1
ATOM 1666 N N . TRP A 1 209 ? -6.884 -4.819 25.715 1.00 90.31 209 TRP A N 1
ATOM 1667 C CA . TRP A 1 209 ? -6.601 -3.486 26.268 1.00 90.31 209 TRP A CA 1
ATOM 1668 C C . TRP A 1 209 ? -5.635 -2.660 25.422 1.00 90.31 209 TRP A C 1
ATOM 1670 O O . TRP A 1 209 ? -5.752 -1.440 25.372 1.00 90.31 209 TRP A O 1
ATOM 1680 N N . GLU A 1 210 ? -4.719 -3.295 24.696 1.00 89.38 210 GLU A N 1
ATOM 1681 C CA . GLU A 1 210 ? -3.763 -2.608 23.824 1.00 89.38 210 GLU A CA 1
ATOM 1682 C C . GLU A 1 210 ? 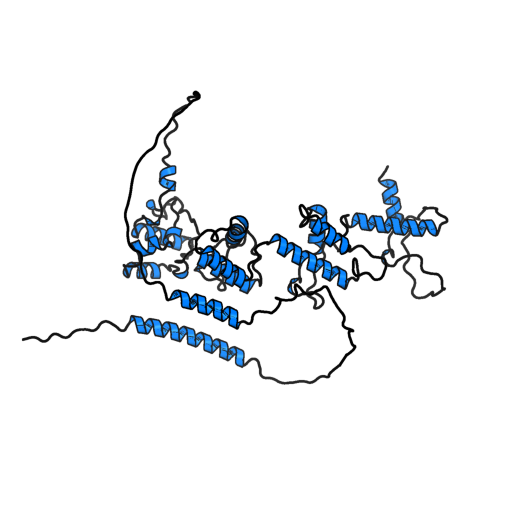-4.445 -1.910 22.637 1.00 89.38 210 GLU A C 1
ATOM 1684 O O . GLU A 1 210 ? -3.852 -1.041 22.000 1.00 89.38 210 GLU A O 1
ATOM 1689 N N . ARG A 1 211 ? -5.704 -2.254 22.333 1.00 89.69 211 ARG A N 1
ATOM 1690 C CA . ARG A 1 211 ? -6.511 -1.556 21.324 1.00 89.69 211 ARG A CA 1
ATOM 1691 C C . ARG A 1 211 ? -7.137 -0.263 21.859 1.00 89.69 211 ARG A C 1
ATOM 1693 O O . ARG A 1 211 ? -7.521 0.587 21.059 1.00 89.69 211 ARG A O 1
ATOM 1700 N N . LEU A 1 212 ? -7.197 -0.086 23.181 1.00 90.50 212 LEU A N 1
ATOM 1701 C CA . LEU A 1 212 ? -7.696 1.118 23.844 1.00 90.50 212 LEU A CA 1
ATOM 1702 C C . LEU A 1 212 ? -6.638 2.236 23.780 1.00 90.50 212 LEU A C 1
ATOM 1704 O O . LEU A 1 212 ? -5.989 2.575 24.766 1.00 90.50 212 LEU A O 1
ATOM 1708 N N . GLN A 1 213 ? -6.428 2.792 22.590 1.00 90.06 213 GLN A N 1
ATOM 1709 C CA . GLN A 1 213 ? -5.515 3.906 22.343 1.00 90.06 213 GLN A CA 1
ATOM 1710 C C . GLN A 1 213 ? -5.927 4.668 21.070 1.00 90.06 213 GLN A C 1
ATOM 1712 O O . GLN A 1 213 ? -6.709 4.148 20.269 1.00 90.06 213 GLN A O 1
ATOM 1717 N N . PRO A 1 214 ? -5.420 5.898 20.850 1.00 89.12 214 PRO A N 1
ATOM 1718 C CA . PRO A 1 214 ? -5.713 6.652 19.638 1.00 89.12 214 PRO A CA 1
ATOM 1719 C C . PRO A 1 214 ? -5.374 5.872 18.367 1.00 89.12 214 PRO A C 1
ATOM 1721 O O . PRO A 1 214 ? -4.372 5.159 18.305 1.00 89.12 214 PRO A O 1
ATOM 1724 N N . GLU A 1 215 ? -6.175 6.079 17.319 1.00 88.94 215 GLU A N 1
ATOM 1725 C CA . GLU A 1 215 ? -5.991 5.433 16.012 1.00 88.94 215 GLU A CA 1
ATOM 1726 C C . GLU A 1 215 ? -4.563 5.551 15.489 1.00 88.94 215 GLU A C 1
ATOM 1728 O O . GLU A 1 215 ? -3.988 4.580 15.000 1.00 88.94 215 GLU A O 1
ATOM 1733 N N . TRP A 1 216 ? -4.003 6.751 15.615 1.00 92.81 216 TRP A N 1
ATOM 1734 C CA . TRP A 1 216 ? -2.655 7.054 15.175 1.00 92.81 216 TRP A CA 1
ATOM 1735 C C . TRP A 1 216 ? -1.623 6.086 15.761 1.00 92.81 216 TRP A C 1
ATOM 1737 O O . TRP A 1 216 ? -0.771 5.587 15.032 1.00 92.81 216 TRP A O 1
ATOM 1747 N N . ASN A 1 217 ? -1.735 5.762 17.050 1.00 93.19 217 ASN A N 1
ATOM 1748 C CA . ASN A 1 217 ? -0.771 4.899 17.723 1.00 93.19 217 ASN A CA 1
ATOM 1749 C C . ASN A 1 217 ? -0.850 3.457 17.208 1.00 93.19 217 ASN A C 1
ATOM 1751 O O . ASN A 1 217 ? 0.187 2.840 16.987 1.00 93.19 217 ASN A O 1
ATOM 1755 N N . LEU A 1 218 ? -2.058 2.951 16.935 1.00 93.06 218 LEU A N 1
ATOM 1756 C CA . LEU A 1 218 ? -2.244 1.626 16.332 1.00 93.06 218 LEU A CA 1
ATOM 1757 C C . LEU A 1 218 ? -1.656 1.554 14.920 1.00 93.06 218 LEU A C 1
ATOM 1759 O O . LEU A 1 218 ? -1.040 0.554 14.552 1.00 93.06 218 LEU A O 1
ATOM 1763 N N . ILE A 1 219 ? -1.842 2.612 14.124 1.00 94.56 219 ILE A N 1
ATOM 1764 C CA . ILE A 1 219 ? -1.260 2.705 12.780 1.00 94.56 219 ILE A CA 1
ATOM 1765 C C . ILE A 1 219 ? 0.265 2.753 12.881 1.00 94.56 219 ILE A C 1
ATOM 1767 O O . ILE A 1 219 ? 0.939 2.029 12.154 1.00 94.56 219 ILE A O 1
ATOM 1771 N N . LEU A 1 220 ? 0.810 3.566 13.786 1.00 95.25 220 LEU A N 1
ATOM 1772 C CA . LEU A 1 220 ? 2.249 3.704 13.977 1.00 95.25 220 LEU A CA 1
ATOM 1773 C C . LEU A 1 220 ? 2.891 2.380 14.414 1.00 95.25 220 LEU A C 1
ATOM 1775 O O . LEU A 1 220 ? 3.893 1.971 13.835 1.00 95.25 220 LEU A O 1
ATOM 1779 N N . GLU A 1 221 ? 2.286 1.678 15.373 1.00 95.25 221 GLU A N 1
ATOM 1780 C CA . GLU A 1 221 ? 2.717 0.345 15.810 1.00 95.25 221 GLU A CA 1
ATOM 1781 C C . GLU A 1 221 ? 2.716 -0.647 14.639 1.00 95.25 221 GLU A C 1
ATOM 1783 O O . GLU A 1 221 ? 3.715 -1.323 14.388 1.00 95.25 221 GLU A O 1
ATOM 1788 N N . ALA A 1 222 ? 1.640 -0.662 13.848 1.00 96.00 222 ALA A N 1
ATOM 1789 C CA . ALA A 1 222 ? 1.547 -1.506 12.664 1.00 96.00 222 ALA A CA 1
ATOM 1790 C C . ALA A 1 222 ? 2.595 -1.145 11.589 1.00 96.00 222 ALA A C 1
ATOM 1792 O O . ALA A 1 222 ? 3.139 -2.040 10.943 1.00 96.00 222 ALA A O 1
ATOM 1793 N N . LEU A 1 223 ? 2.922 0.140 11.401 1.00 96.62 223 LEU A N 1
ATOM 1794 C CA . LEU A 1 223 ? 3.976 0.579 10.477 1.00 96.62 223 LEU A CA 1
ATOM 1795 C C . LEU A 1 223 ? 5.368 0.162 10.946 1.00 96.62 223 LEU A C 1
ATOM 1797 O O . LEU A 1 223 ? 6.182 -0.253 10.121 1.00 96.62 223 LEU A O 1
ATOM 1801 N N . ILE A 1 224 ? 5.640 0.242 12.249 1.00 95.81 224 ILE A N 1
ATOM 1802 C CA . ILE A 1 224 ? 6.905 -0.216 12.832 1.00 95.81 224 ILE A CA 1
ATOM 1803 C C . ILE A 1 224 ? 7.074 -1.714 12.574 1.00 95.81 224 ILE A C 1
ATOM 1805 O O . ILE A 1 224 ? 8.103 -2.124 12.035 1.00 95.81 224 ILE A O 1
ATOM 1809 N N . THR A 1 225 ? 6.056 -2.523 12.878 1.00 95.88 225 THR A N 1
ATOM 1810 C CA . THR A 1 225 ? 6.089 -3.966 12.603 1.00 95.88 225 THR A CA 1
ATOM 1811 C C . THR A 1 225 ? 6.240 -4.244 11.109 1.00 95.88 225 THR A C 1
ATOM 1813 O O . THR A 1 225 ? 7.096 -5.037 10.725 1.00 95.88 225 THR A O 1
ATOM 1816 N N . TYR A 1 226 ? 5.492 -3.545 10.248 1.00 96.25 226 TYR A N 1
ATOM 1817 C CA . TYR A 1 226 ? 5.612 -3.698 8.796 1.00 96.25 226 TYR A CA 1
ATOM 1818 C C . TYR A 1 226 ? 7.043 -3.424 8.314 1.00 96.25 226 TYR A C 1
ATOM 1820 O O . TYR A 1 226 ? 7.613 -4.224 7.575 1.00 96.25 226 TYR A O 1
ATOM 1828 N N . ARG A 1 227 ? 7.653 -2.318 8.754 1.00 94.62 227 ARG A N 1
ATOM 1829 C CA . ARG A 1 227 ? 9.029 -1.972 8.378 1.00 94.62 227 ARG A CA 1
ATOM 1830 C C . ARG A 1 227 ? 10.022 -3.032 8.842 1.00 94.62 227 ARG A C 1
ATOM 1832 O O . ARG A 1 227 ? 10.919 -3.369 8.082 1.00 94.62 227 ARG A O 1
ATOM 1839 N N . THR A 1 228 ? 9.869 -3.558 10.053 1.00 93.25 228 THR A N 1
ATOM 1840 C CA . THR A 1 228 ? 10.753 -4.611 10.574 1.00 93.25 228 THR A CA 1
ATOM 1841 C C . THR A 1 228 ? 10.657 -5.893 9.746 1.00 93.25 228 THR A C 1
ATOM 1843 O O . THR A 1 228 ? 11.670 -6.543 9.514 1.00 93.25 228 THR A O 1
ATOM 1846 N N . LEU A 1 229 ? 9.461 -6.240 9.261 1.00 92.25 229 LEU A N 1
ATOM 1847 C CA . LEU A 1 229 ? 9.240 -7.457 8.474 1.00 92.25 229 LEU A CA 1
ATOM 1848 C C . LEU A 1 229 ? 9.645 -7.320 7.001 1.00 92.25 229 LEU A C 1
ATOM 1850 O O . LEU A 1 229 ? 10.140 -8.280 6.419 1.00 92.25 229 LEU A O 1
ATOM 1854 N N . TYR A 1 230 ? 9.422 -6.152 6.392 1.00 89.62 230 TYR A N 1
ATOM 1855 C CA . TYR A 1 230 ? 9.572 -5.951 4.943 1.00 89.62 230 TYR A CA 1
ATOM 1856 C C . TYR A 1 230 ? 10.694 -4.972 4.558 1.00 89.62 230 TYR A C 1
ATOM 1858 O O . TYR A 1 230 ? 10.913 -4.708 3.377 1.00 89.62 230 TYR A O 1
ATOM 1866 N N . GLY A 1 231 ? 11.378 -4.373 5.534 1.00 87.00 231 GLY A N 1
ATOM 1867 C CA . GLY A 1 231 ? 12.487 -3.426 5.358 1.00 87.00 231 GLY A CA 1
ATOM 1868 C C . GLY A 1 231 ? 12.086 -2.019 4.894 1.00 87.00 231 GLY A C 1
ATOM 1869 O O . GLY A 1 231 ? 12.815 -1.057 5.132 1.00 87.00 231 GLY A O 1
ATOM 1870 N N . ASN A 1 232 ? 10.919 -1.860 4.264 1.00 88.19 232 ASN A N 1
ATOM 1871 C CA . ASN A 1 232 ? 10.439 -0.589 3.719 1.00 88.19 232 ASN A CA 1
ATOM 1872 C C . ASN A 1 232 ? 8.961 -0.321 4.055 1.00 88.19 232 ASN A C 1
ATOM 1874 O O . ASN A 1 232 ? 8.237 -1.198 4.515 1.00 88.19 232 ASN A O 1
ATOM 1878 N N . LEU A 1 233 ? 8.509 0.911 3.796 1.00 92.56 233 LEU A N 1
ATOM 1879 C CA . LEU A 1 233 ? 7.135 1.371 4.048 1.00 92.56 233 LEU A CA 1
ATOM 1880 C C . LEU A 1 233 ? 6.310 1.549 2.759 1.00 92.56 233 LEU A C 1
ATOM 1882 O O . LEU A 1 233 ? 5.376 2.358 2.694 1.00 92.56 233 LEU A O 1
ATOM 1886 N N . LEU A 1 234 ? 6.618 0.780 1.709 1.00 90.00 234 LEU A N 1
ATOM 1887 C CA . LEU A 1 234 ? 5.798 0.695 0.494 1.00 90.00 234 LEU A CA 1
ATOM 1888 C C . LEU A 1 234 ? 4.635 -0.285 0.690 1.00 90.00 234 LEU A C 1
ATOM 1890 O O . LEU A 1 234 ? 4.494 -1.263 -0.040 1.00 90.00 234 LEU A O 1
ATOM 1894 N N . VAL A 1 235 ? 3.790 -0.000 1.679 1.00 93.31 235 VAL A N 1
ATOM 1895 C CA . VAL A 1 235 ? 2.629 -0.832 2.008 1.00 93.31 235 VAL A CA 1
ATOM 1896 C C . VAL A 1 235 ? 1.650 -0.873 0.817 1.00 93.31 235 VAL A C 1
ATOM 1898 O O . VAL A 1 235 ? 1.231 0.195 0.349 1.00 93.31 235 VAL A O 1
ATOM 1901 N N . PRO A 1 236 ? 1.274 -2.063 0.305 1.00 91.75 236 PRO A N 1
ATOM 1902 C CA . PRO A 1 236 ? 0.228 -2.209 -0.706 1.00 91.75 236 PRO A CA 1
ATOM 1903 C C . PRO A 1 236 ? -1.110 -1.668 -0.202 1.00 91.75 236 PRO A C 1
ATOM 1905 O O . PRO A 1 236 ? -1.450 -1.871 0.957 1.00 91.75 236 PRO A O 1
ATOM 1908 N N . SER A 1 237 ? -1.908 -1.031 -1.062 1.00 90.62 237 SER A N 1
ATOM 1909 C CA . SER A 1 237 ? -3.188 -0.420 -0.661 1.00 90.62 237 SER A CA 1
ATOM 1910 C C . SER A 1 237 ? -4.203 -1.422 -0.099 1.00 90.62 237 SER A C 1
ATOM 1912 O O . SER A 1 237 ? -4.998 -1.061 0.765 1.00 90.62 237 SER A O 1
ATOM 1914 N N . SER A 1 238 ? -4.157 -2.675 -0.554 1.00 92.81 238 SER A N 1
ATOM 1915 C CA . SER A 1 238 ? -5.004 -3.776 -0.083 1.00 92.81 238 SER A CA 1
ATOM 1916 C C . SER A 1 238 ? -4.466 -4.488 1.162 1.00 92.81 238 SER A C 1
ATOM 1918 O O . SER A 1 238 ? -5.113 -5.410 1.651 1.00 92.81 238 SER A O 1
ATOM 1920 N N . TYR 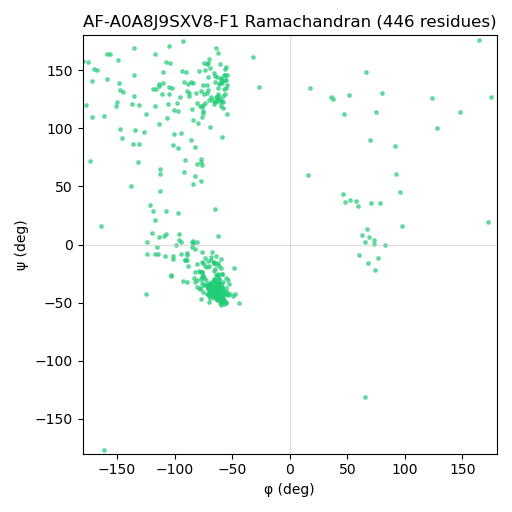A 1 239 ? -3.294 -4.102 1.677 1.00 95.25 239 TYR A N 1
ATOM 1921 C CA . TYR A 1 239 ? -2.681 -4.801 2.800 1.00 95.25 239 TYR A CA 1
ATOM 1922 C C . TYR A 1 239 ? -3.497 -4.608 4.084 1.00 95.25 239 TYR A C 1
ATOM 1924 O O . TYR A 1 239 ? -3.730 -3.481 4.538 1.00 95.25 239 TYR A O 1
ATOM 1932 N N . VAL A 1 240 ? -3.886 -5.732 4.681 1.00 95.06 240 VAL A N 1
ATOM 1933 C CA . VAL A 1 240 ? -4.570 -5.815 5.970 1.00 95.06 240 VAL A CA 1
ATOM 1934 C C . VAL A 1 240 ? -3.681 -6.610 6.912 1.00 95.06 240 VAL A C 1
ATOM 1936 O O . VAL A 1 240 ? -3.173 -7.664 6.535 1.00 95.06 240 VAL A O 1
ATOM 1939 N N . VAL A 1 241 ? -3.505 -6.115 8.136 1.00 94.19 241 VAL A N 1
ATOM 1940 C CA . VAL A 1 241 ? -2.700 -6.806 9.146 1.00 94.19 241 VAL A CA 1
ATOM 1941 C C . VAL A 1 241 ? -3.278 -8.207 9.395 1.00 94.19 241 VAL A C 1
ATOM 1943 O O . VAL A 1 241 ? -4.466 -8.310 9.743 1.00 94.19 241 VAL A O 1
ATOM 1946 N N . PRO A 1 242 ? -2.476 -9.278 9.227 1.00 92.69 242 PRO A N 1
ATOM 1947 C CA . PRO A 1 242 ? -2.943 -10.643 9.415 1.00 92.69 242 PRO A CA 1
ATOM 1948 C C . PRO A 1 242 ? -3.377 -10.873 10.864 1.00 92.69 242 PRO A C 1
ATOM 1950 O O . PRO A 1 242 ? -2.807 -10.324 11.803 1.00 92.69 242 PRO A O 1
ATOM 1953 N N . GLN A 1 243 ? -4.418 -11.683 11.039 1.00 88.62 243 GLN A N 1
ATOM 1954 C CA . GLN A 1 243 ? -4.881 -12.117 12.355 1.00 88.62 243 GLN A CA 1
ATOM 1955 C C . GLN A 1 243 ? -4.199 -13.436 12.711 1.00 88.62 243 GLN A C 1
ATOM 1957 O O . GLN A 1 243 ? -4.076 -14.302 11.850 1.00 88.62 243 GLN A O 1
ATOM 1962 N N . GLY A 1 244 ? -3.799 -13.593 13.974 1.00 84.56 244 GLY A N 1
ATOM 1963 C CA . GLY A 1 244 ? -3.160 -14.817 14.466 1.00 84.56 244 GLY A CA 1
ATOM 1964 C C . GLY A 1 244 ? -1.656 -14.905 14.198 1.00 84.56 244 GLY A C 1
ATOM 1965 O O . GLY A 1 244 ? -1.033 -15.879 14.599 1.00 84.56 244 GLY A O 1
ATOM 1966 N N . ASP A 1 245 ? -1.055 -13.900 13.558 1.00 89.50 245 ASP A N 1
ATOM 1967 C CA . ASP A 1 245 ? 0.396 -13.826 13.397 1.00 89.50 245 ASP A CA 1
ATOM 1968 C C . ASP A 1 245 ? 1.024 -13.186 14.643 1.00 89.50 245 ASP A C 1
ATOM 1970 O O . ASP A 1 245 ? 0.774 -12.016 14.944 1.00 89.50 245 ASP A O 1
ATOM 1974 N N . ASN A 1 246 ? 1.856 -13.956 15.350 1.00 88.50 246 ASN A N 1
ATOM 1975 C CA . ASN A 1 246 ? 2.504 -13.550 16.602 1.00 88.50 246 ASN A CA 1
ATOM 1976 C C . ASN A 1 246 ? 3.512 -12.404 16.431 1.00 88.50 246 ASN A C 1
ATOM 1978 O O . ASN A 1 246 ? 3.886 -11.767 17.414 1.00 88.50 246 ASN A O 1
ATOM 1982 N N . ARG A 1 247 ? 3.945 -12.111 15.198 1.00 91.69 247 ARG A N 1
ATOM 1983 C CA . ARG A 1 247 ? 4.807 -10.952 14.905 1.00 91.69 247 ARG A CA 1
ATOM 1984 C C . ARG A 1 247 ? 4.038 -9.635 15.012 1.00 91.69 247 ARG A C 1
ATOM 1986 O O . ARG A 1 247 ? 4.646 -8.576 15.150 1.00 91.69 247 ARG A O 1
ATOM 1993 N N . TRP A 1 248 ? 2.708 -9.700 14.945 1.00 92.81 248 TRP A N 1
ATOM 1994 C CA . TRP A 1 248 ? 1.814 -8.559 15.062 1.00 92.81 248 TRP A CA 1
ATOM 1995 C C . TRP A 1 248 ? 1.143 -8.546 16.427 1.00 92.81 248 TRP A C 1
ATOM 1997 O O . TRP A 1 248 ? 0.610 -9.550 16.894 1.00 92.81 248 TRP A O 1
ATOM 2007 N N . SER A 1 249 ? 1.092 -7.368 17.037 1.00 90.81 249 SER A N 1
ATOM 2008 C CA . SER A 1 249 ? 0.298 -7.151 18.241 1.00 90.81 249 SER A CA 1
ATOM 2009 C C . SER A 1 249 ? -1.182 -7.394 17.954 1.00 90.81 249 SER A C 1
ATOM 2011 O O . SER A 1 249 ? -1.703 -6.922 16.935 1.00 90.81 249 SER A O 1
ATOM 2013 N N . LYS A 1 250 ? -1.883 -8.065 18.878 1.00 89.75 250 LYS A N 1
ATOM 2014 C CA . LYS A 1 250 ? -3.335 -8.315 18.789 1.00 89.75 250 LYS A CA 1
ATOM 2015 C C . LYS A 1 250 ? -4.130 -7.023 18.574 1.00 89.75 250 LYS A C 1
ATOM 2017 O O . LYS A 1 250 ? -5.155 -7.025 17.893 1.00 89.75 250 LYS A O 1
ATOM 2022 N N . ALA A 1 251 ? -3.624 -5.900 19.087 1.00 89.62 251 ALA A N 1
ATOM 2023 C CA . ALA A 1 251 ? -4.211 -4.582 18.880 1.00 89.62 251 ALA A CA 1
ATOM 2024 C C . ALA A 1 251 ? -4.252 -4.170 17.405 1.00 89.62 251 ALA A C 1
ATOM 2026 O O . ALA A 1 251 ? -5.200 -3.514 16.983 1.00 89.62 251 ALA A O 1
ATOM 2027 N N . THR A 1 252 ? -3.267 -4.589 16.611 1.00 92.56 252 THR A N 1
ATOM 2028 C CA . THR A 1 252 ? -3.100 -4.176 15.210 1.00 92.56 252 THR A CA 1
ATOM 2029 C C . THR A 1 252 ? -3.795 -5.093 14.206 1.00 92.56 252 THR A C 1
ATOM 2031 O O . THR A 1 252 ? -3.976 -4.714 13.049 1.00 92.56 252 THR A O 1
ATOM 2034 N N . TRP A 1 253 ? -4.226 -6.283 14.630 1.00 93.06 253 TRP A N 1
ATOM 2035 C CA . TRP A 1 253 ? -4.876 -7.260 13.757 1.00 93.06 253 TRP A CA 1
ATOM 2036 C C . TRP A 1 253 ? -6.100 -6.678 13.040 1.00 93.06 253 TRP A C 1
ATOM 2038 O O . TRP A 1 253 ? -6.875 -5.900 13.608 1.00 93.06 253 TRP A O 1
ATOM 2048 N N . LYS A 1 254 ? -6.276 -7.068 11.771 1.00 91.25 254 LYS A N 1
ATOM 2049 C CA . LYS A 1 254 ? -7.360 -6.608 10.884 1.00 91.25 254 LYS A CA 1
ATOM 2050 C C . LYS A 1 254 ? -7.364 -5.108 10.569 1.00 91.25 254 LYS A C 1
ATOM 2052 O O . LYS A 1 254 ? -8.301 -4.637 9.926 1.00 91.25 254 LYS A O 1
ATOM 2057 N N . ILE A 1 255 ? -6.340 -4.343 10.957 1.00 92.25 255 ILE A N 1
ATOM 2058 C CA . ILE A 1 255 ? -6.215 -2.953 10.507 1.00 92.25 255 ILE A CA 1
ATOM 2059 C C . ILE A 1 255 ? -5.902 -2.949 9.002 1.00 92.25 255 ILE A C 1
ATOM 2061 O O . ILE A 1 255 ? -4.933 -3.592 8.585 1.00 92.25 255 ILE A O 1
ATOM 2065 N N . PRO A 1 256 ? -6.674 -2.221 8.170 1.00 93.69 256 PRO A N 1
ATOM 2066 C CA . PRO A 1 256 ? -6.383 -2.050 6.750 1.00 93.69 256 PRO A CA 1
ATOM 2067 C C . PRO A 1 256 ? -5.239 -1.044 6.563 1.00 93.69 256 PRO A C 1
ATOM 2069 O O . PRO A 1 256 ? -5.435 0.073 6.079 1.00 93.69 256 PRO A O 1
ATOM 2072 N N . LEU A 1 257 ? -4.036 -1.439 6.988 1.00 95.06 257 LEU A N 1
ATOM 2073 C CA . LEU A 1 257 ? -2.845 -0.592 7.041 1.00 95.06 257 LEU A CA 1
ATOM 2074 C C . LEU A 1 257 ? -2.522 0.028 5.675 1.00 95.06 257 LEU A C 1
ATOM 2076 O O . LEU A 1 257 ? -2.164 1.200 5.608 1.00 95.06 257 LEU A O 1
ATOM 2080 N N . GLY A 1 258 ? -2.729 -0.714 4.585 1.00 94.00 258 GLY A N 1
ATOM 2081 C CA . GLY A 1 258 ? -2.574 -0.212 3.222 1.00 94.00 258 GLY A CA 1
ATOM 2082 C C . GLY A 1 258 ? -3.452 0.994 2.900 1.00 94.00 258 GLY A C 1
ATOM 2083 O O . GLY A 1 258 ? -2.982 1.986 2.338 1.00 94.00 258 GLY A O 1
ATOM 2084 N N . ASN A 1 259 ? -4.720 0.938 3.308 1.00 93.69 259 ASN A N 1
ATOM 2085 C CA . ASN A 1 259 ? -5.673 2.029 3.127 1.00 93.69 259 ASN A CA 1
ATOM 2086 C C . ASN A 1 259 ? -5.322 3.217 4.036 1.00 93.69 259 ASN A C 1
ATOM 2088 O O . ASN A 1 259 ? -5.318 4.359 3.582 1.00 93.69 259 ASN A O 1
ATOM 2092 N N . CYS A 1 260 ? -4.939 2.960 5.292 1.00 93.50 260 CYS A N 1
ATOM 2093 C CA . CYS A 1 260 ? -4.455 4.001 6.203 1.00 93.50 260 CYS A CA 1
ATOM 2094 C C . CYS A 1 260 ? -3.265 4.766 5.601 1.00 93.50 260 CYS A C 1
ATOM 2096 O O . CYS A 1 260 ? -3.296 5.990 5.517 1.00 93.50 260 CYS A O 1
ATOM 2098 N N . VAL A 1 261 ? -2.255 4.049 5.102 1.00 94.69 261 VAL A N 1
ATOM 2099 C CA . VAL A 1 261 ? -1.072 4.638 4.458 1.00 94.69 261 VAL A CA 1
ATOM 2100 C C . VAL A 1 261 ? -1.437 5.409 3.193 1.00 94.69 261 VAL A C 1
ATOM 2102 O O . VAL A 1 261 ? -0.928 6.508 2.972 1.00 94.69 261 VAL A O 1
ATOM 2105 N N . TYR A 1 262 ? -2.325 4.861 2.361 1.00 93.06 262 TYR A N 1
ATOM 2106 C CA . TYR A 1 262 ? -2.823 5.559 1.178 1.00 93.06 262 TYR A CA 1
ATOM 2107 C C . TYR A 1 262 ? -3.485 6.891 1.552 1.00 93.06 262 TYR A C 1
ATOM 2109 O O . TYR A 1 262 ? -3.159 7.914 0.958 1.00 93.06 262 TYR A O 1
ATOM 2117 N N . ARG A 1 263 ? -4.351 6.895 2.571 1.00 91.62 263 ARG A N 1
ATOM 2118 C CA . ARG A 1 263 ? -5.040 8.096 3.062 1.00 91.62 263 ARG A CA 1
ATOM 2119 C C . ARG A 1 263 ? -4.087 9.128 3.664 1.00 91.62 263 ARG A C 1
ATOM 2121 O O . ARG A 1 263 ? -4.267 10.316 3.416 1.00 91.62 263 ARG A O 1
ATOM 2128 N N . ILE A 1 264 ? -3.058 8.693 4.394 1.00 93.19 264 ILE A N 1
ATOM 2129 C CA . ILE A 1 264 ? -2.002 9.588 4.895 1.00 93.19 264 ILE A CA 1
ATOM 2130 C C . ILE A 1 264 ? -1.309 10.291 3.718 1.00 93.19 264 ILE A C 1
ATOM 2132 O O . ILE A 1 264 ? -1.136 11.504 3.753 1.00 93.19 264 ILE A O 1
ATOM 2136 N N . ARG A 1 265 ? -0.979 9.560 2.644 1.00 92.00 265 ARG A N 1
ATOM 2137 C CA . ARG A 1 265 ? -0.322 10.133 1.454 1.00 92.00 265 ARG A CA 1
ATOM 2138 C C . ARG A 1 265 ? -1.232 11.038 0.623 1.00 92.00 265 ARG A C 1
ATOM 2140 O O . ARG A 1 265 ? -0.767 12.054 0.128 1.00 92.00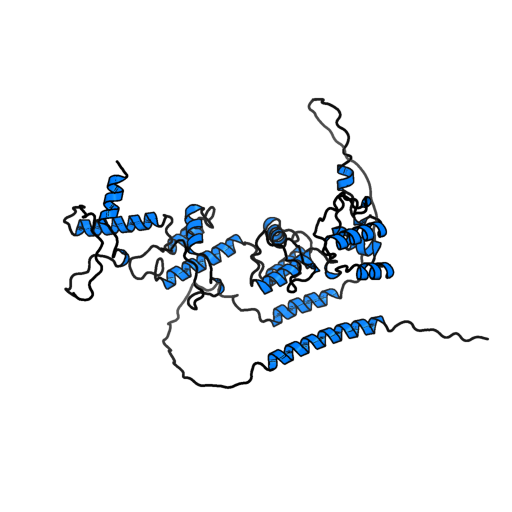 265 ARG A O 1
ATOM 2147 N N . SER A 1 266 ? -2.491 10.646 0.412 1.00 88.62 266 SER A N 1
ATOM 2148 C CA . SER A 1 266 ? -3.374 11.324 -0.549 1.00 88.62 266 SER A CA 1
ATOM 2149 C C . SER A 1 266 ? -4.234 12.425 0.064 1.00 88.62 266 SER A C 1
ATOM 2151 O O . SER A 1 266 ? -4.554 13.397 -0.612 1.00 88.62 266 SER A O 1
ATOM 2153 N N . ARG A 1 267 ? -4.626 12.282 1.333 1.00 88.62 267 ARG A N 1
ATOM 2154 C CA . ARG A 1 267 ? -5.544 13.204 2.022 1.00 88.62 267 ARG A CA 1
ATOM 2155 C C . ARG A 1 267 ? -4.881 13.961 3.170 1.00 88.62 267 ARG A C 1
ATOM 2157 O O . ARG A 1 267 ? -5.496 14.887 3.706 1.00 88.62 267 ARG A O 1
ATOM 2164 N N . SER A 1 268 ? -3.647 13.597 3.524 1.00 88.62 268 SER A N 1
ATOM 2165 C CA . SER A 1 268 ? -2.949 14.093 4.715 1.00 88.62 268 SER A CA 1
ATOM 2166 C C . SER A 1 268 ? -3.739 13.807 5.992 1.00 88.62 268 SER A C 1
ATOM 2168 O O . SER A 1 268 ? -3.799 14.631 6.904 1.00 88.62 268 SER A O 1
ATOM 2170 N N . ASP A 1 269 ? -4.392 12.643 6.047 1.00 87.12 269 ASP A N 1
ATOM 2171 C CA . ASP A 1 269 ? -5.096 12.211 7.252 1.00 87.12 269 ASP A CA 1
ATOM 2172 C C . ASP A 1 269 ? -4.107 12.122 8.424 1.00 87.12 269 ASP A C 1
ATOM 2174 O O . ASP A 1 269 ? -2.970 11.689 8.248 1.00 87.12 269 ASP A O 1
ATOM 2178 N N . PHE A 1 270 ? -4.549 12.546 9.613 1.00 86.94 270 PHE A N 1
ATOM 2179 C CA . PHE A 1 270 ? -3.727 12.703 10.825 1.00 86.94 270 PHE A CA 1
ATOM 2180 C C . PHE A 1 270 ? -2.639 13.786 10.758 1.00 86.94 270 PHE A C 1
ATOM 2182 O O . PHE A 1 270 ? -1.920 13.946 11.736 1.00 86.94 270 PHE A O 1
ATOM 2189 N N . LEU A 1 271 ? -2.523 14.541 9.661 1.00 89.88 271 LEU A N 1
ATOM 2190 C CA . LEU A 1 271 ? -1.492 15.572 9.470 1.00 89.88 271 LEU A CA 1
ATOM 2191 C C . LEU A 1 271 ? -2.092 16.975 9.284 1.00 89.88 271 LEU A C 1
ATOM 2193 O O . LEU A 1 271 ? -1.527 17.809 8.583 1.00 89.88 271 LEU A O 1
ATOM 2197 N N . ARG A 1 272 ? -3.265 17.217 9.873 1.00 88.44 272 ARG A N 1
ATOM 2198 C CA . ARG A 1 272 ? -3.987 18.501 9.800 1.00 88.44 272 ARG A CA 1
ATOM 2199 C C . ARG A 1 272 ? -4.313 19.100 11.168 1.00 88.44 272 ARG A C 1
ATOM 2201 O O . ARG A 1 272 ? -4.842 20.200 11.214 1.00 88.44 272 ARG A O 1
ATOM 2208 N N . ASP A 1 273 ? -4.071 18.356 12.244 1.00 88.56 273 ASP A N 1
ATOM 2209 C CA . ASP A 1 273 ? -4.277 18.812 13.617 1.00 88.56 273 ASP A CA 1
ATOM 2210 C C . ASP A 1 273 ? -2.987 19.407 14.197 1.00 88.56 273 ASP A C 1
ATOM 2212 O O . ASP A 1 273 ? -1.927 19.332 13.579 1.00 88.56 273 ASP A O 1
ATOM 2216 N N . ASP A 1 274 ? -3.058 19.954 15.410 1.00 87.19 274 ASP A N 1
ATOM 2217 C CA . ASP A 1 274 ? -1.907 20.581 16.085 1.00 87.19 274 ASP A CA 1
ATOM 2218 C C . ASP A 1 274 ? -0.729 19.605 16.275 1.00 87.19 274 ASP A C 1
ATOM 2220 O O . ASP A 1 274 ? 0.438 19.990 16.301 1.00 87.19 274 ASP A O 1
ATOM 2224 N N . ASN A 1 275 ? -1.025 18.303 16.319 1.00 88.75 275 ASN A N 1
ATOM 2225 C CA . ASN A 1 275 ? -0.038 17.231 16.439 1.00 88.75 275 ASN A CA 1
ATOM 2226 C C . ASN A 1 275 ? 0.582 16.796 15.099 1.00 88.75 275 ASN A C 1
ATOM 2228 O O . ASN A 1 275 ? 1.422 15.889 15.081 1.00 88.75 275 ASN A O 1
ATOM 2232 N N . ALA A 1 276 ? 0.194 17.410 13.979 1.00 90.62 276 ALA A N 1
ATOM 2233 C CA . ALA A 1 276 ? 0.634 17.026 12.642 1.00 90.62 276 ALA A CA 1
ATOM 2234 C C . ALA A 1 276 ? 2.159 17.029 12.489 1.00 90.62 276 ALA A C 1
ATOM 2236 O O . ALA A 1 276 ? 2.705 16.102 11.890 1.00 90.62 276 ALA A O 1
ATOM 2237 N N . GLY A 1 277 ? 2.845 18.028 13.058 1.00 90.75 277 GLY A N 1
ATOM 2238 C CA . GLY A 1 277 ? 4.308 18.129 13.012 1.00 90.75 277 GLY A CA 1
ATOM 2239 C C . GLY A 1 277 ? 4.981 16.921 13.663 1.00 90.75 277 GLY A C 1
ATOM 2240 O O . GLY A 1 277 ? 5.737 16.204 13.015 1.00 90.75 277 GLY A O 1
ATOM 2241 N N . SER A 1 278 ? 4.594 16.598 14.900 1.00 93.56 278 SER A N 1
ATOM 2242 C CA . SER A 1 278 ? 5.140 15.437 15.616 1.00 93.56 278 SER A CA 1
ATOM 2243 C C . SER A 1 278 ? 4.870 14.117 14.885 1.00 93.56 278 SER A C 1
ATOM 2245 O O . SER A 1 278 ? 5.736 13.246 14.810 1.00 93.56 278 SER A O 1
ATOM 2247 N N . ARG A 1 279 ? 3.674 13.960 14.310 1.00 94.19 279 ARG A N 1
ATOM 2248 C CA . ARG A 1 279 ? 3.309 12.763 13.539 1.00 94.19 279 ARG A CA 1
ATOM 2249 C C . ARG A 1 279 ? 4.098 12.645 12.242 1.00 94.19 279 ARG A C 1
ATOM 2251 O O . ARG A 1 279 ? 4.474 11.538 11.855 1.00 94.19 279 ARG A O 1
ATOM 2258 N N . ARG A 1 280 ? 4.373 13.773 11.590 1.00 93.88 280 ARG A N 1
ATOM 2259 C CA . ARG A 1 280 ? 5.240 13.831 10.417 1.00 93.88 280 ARG A CA 1
ATOM 2260 C C . ARG A 1 280 ? 6.663 13.414 10.772 1.00 93.88 280 ARG A C 1
ATOM 2262 O O . ARG A 1 280 ? 7.172 12.499 10.134 1.00 93.88 280 ARG A O 1
ATOM 2269 N N . ASP A 1 281 ? 7.228 13.955 11.848 1.00 94.38 281 ASP A N 1
ATOM 2270 C CA . ASP A 1 281 ? 8.570 13.593 12.320 1.00 94.38 281 ASP A CA 1
ATOM 2271 C C . ASP A 1 281 ? 8.674 12.105 12.688 1.00 94.38 281 ASP A C 1
ATOM 2273 O O . ASP A 1 281 ? 9.677 11.448 12.408 1.00 94.38 281 ASP A O 1
ATOM 2277 N N . GLN A 1 282 ? 7.620 11.539 13.287 1.00 94.88 282 GLN A N 1
ATOM 2278 C CA . GLN A 1 282 ? 7.545 10.103 13.574 1.00 94.88 282 GLN A CA 1
ATOM 2279 C C . GLN A 1 282 ? 7.592 9.266 12.292 1.00 94.88 282 GLN A C 1
ATOM 2281 O O . GLN A 1 282 ? 8.322 8.277 12.233 1.00 94.88 282 GLN A O 1
ATOM 2286 N N . LEU A 1 283 ? 6.835 9.650 11.261 1.00 95.25 283 LEU A N 1
ATOM 2287 C CA . LEU A 1 283 ? 6.857 8.971 9.966 1.00 95.25 283 LEU A CA 1
ATOM 2288 C C . LEU A 1 283 ? 8.209 9.138 9.260 1.00 95.25 283 LEU A C 1
ATOM 2290 O O . LEU A 1 283 ? 8.751 8.159 8.743 1.00 95.25 283 LEU A O 1
ATOM 2294 N N . ASP A 1 284 ? 8.786 10.336 9.290 1.00 93.88 284 ASP A N 1
ATOM 2295 C CA . ASP A 1 284 ? 10.087 10.634 8.688 1.00 93.88 284 ASP A CA 1
ATOM 2296 C C . ASP A 1 284 ? 11.212 9.844 9.366 1.00 93.88 284 ASP A C 1
ATOM 2298 O O . ASP A 1 284 ? 12.002 9.184 8.688 1.00 93.88 284 ASP A O 1
ATOM 2302 N N . GLY A 1 285 ? 11.219 9.775 10.701 1.00 93.56 285 GLY A N 1
ATOM 2303 C CA . GLY A 1 285 ? 12.142 8.927 11.463 1.00 93.56 285 GLY A CA 1
ATOM 2304 C C . GLY A 1 285 ? 11.973 7.428 11.175 1.00 93.56 285 GLY A C 1
ATOM 2305 O O . GLY A 1 285 ? 12.922 6.643 11.288 1.00 93.56 285 GLY A O 1
ATOM 2306 N N . LEU A 1 286 ? 10.782 7.009 10.739 1.00 93.69 286 LEU A N 1
ATOM 2307 C CA . LEU A 1 286 ? 10.537 5.651 10.261 1.00 93.69 286 LEU A CA 1
ATOM 2308 C C . LEU A 1 286 ? 10.943 5.427 8.795 1.00 93.69 286 LEU A C 1
ATOM 2310 O O . LEU A 1 286 ? 10.876 4.291 8.325 1.00 93.69 286 LEU A O 1
ATOM 2314 N N . GLY A 1 287 ? 11.393 6.451 8.070 1.00 91.94 287 GLY A N 1
ATOM 2315 C CA . GLY A 1 287 ? 11.692 6.352 6.641 1.00 91.94 287 GLY A CA 1
ATOM 2316 C C . GLY A 1 287 ? 10.427 6.201 5.793 1.00 91.94 287 GLY A C 1
ATOM 2317 O O . GLY A 1 287 ? 10.409 5.441 4.819 1.00 91.94 287 GLY A O 1
ATOM 2318 N N . PHE A 1 288 ? 9.338 6.862 6.194 1.00 93.44 288 PHE A N 1
ATOM 2319 C CA . PHE A 1 288 ? 8.077 6.817 5.468 1.00 93.44 288 PHE A CA 1
ATOM 2320 C C . PHE A 1 288 ? 8.230 7.399 4.064 1.00 93.44 288 PHE A C 1
ATOM 2322 O O . PHE A 1 288 ? 8.703 8.511 3.850 1.00 93.44 288 PHE A O 1
ATOM 2329 N N . VAL A 1 289 ? 7.799 6.624 3.073 1.00 91.25 289 VAL A N 1
ATOM 2330 C CA . VAL A 1 289 ? 7.840 7.057 1.679 1.00 91.25 289 VAL A CA 1
ATOM 2331 C C . VAL A 1 289 ? 6.601 7.899 1.396 1.00 91.25 289 VAL A C 1
ATOM 2333 O O . VAL A 1 289 ? 5.509 7.340 1.278 1.00 91.25 289 VAL A O 1
ATOM 2336 N N . TRP A 1 290 ? 6.764 9.215 1.264 1.00 90.00 290 TRP A N 1
ATOM 2337 C CA . TRP A 1 290 ? 5.674 10.142 0.930 1.00 90.00 290 TRP A CA 1
ATOM 2338 C C . TRP A 1 290 ? 5.201 9.984 -0.513 1.00 90.00 290 TRP A C 1
ATOM 2340 O O . TRP A 1 290 ? 4.016 9.763 -0.754 1.00 90.00 290 TRP A O 1
ATOM 2350 N N . ASP A 1 291 ? 6.137 9.982 -1.464 1.00 89.25 291 ASP A N 1
ATOM 2351 C CA . ASP A 1 291 ? 5.844 9.714 -2.870 1.00 89.25 291 ASP A CA 1
ATOM 2352 C C . ASP A 1 291 ? 6.199 8.265 -3.234 1.00 89.25 291 ASP A C 1
ATOM 2354 O O . ASP A 1 291 ? 7.338 7.906 -3.558 1.00 89.25 291 ASP A O 1
ATOM 2358 N N . ALA A 1 292 ? 5.182 7.404 -3.175 1.00 87.00 292 ALA A N 1
ATOM 2359 C CA . ALA A 1 292 ? 5.316 6.000 -3.542 1.00 87.00 292 ALA A CA 1
ATOM 2360 C C . ALA A 1 292 ? 5.626 5.805 -5.038 1.00 87.00 292 ALA A C 1
ATOM 2362 O O . ALA A 1 292 ? 6.281 4.823 -5.394 1.00 87.00 292 ALA A O 1
ATOM 2363 N N . GLN A 1 293 ? 5.169 6.705 -5.916 1.00 85.81 293 GLN A N 1
ATOM 2364 C CA . GLN A 1 293 ? 5.423 6.608 -7.357 1.00 85.81 293 GLN A CA 1
ATOM 2365 C C . GLN A 1 293 ? 6.857 7.013 -7.685 1.00 85.81 293 GLN A C 1
ATOM 2367 O O . GLN A 1 293 ? 7.513 6.339 -8.478 1.00 85.81 293 GLN A O 1
ATOM 2372 N N . GLU A 1 294 ? 7.370 8.063 -7.043 1.00 88.62 294 GLU A N 1
ATOM 2373 C CA . GLU A 1 294 ? 8.776 8.453 -7.131 1.00 88.62 294 GLU A CA 1
ATOM 2374 C C . GLU A 1 294 ? 9.685 7.338 -6.623 1.00 88.62 294 GLU A C 1
ATOM 2376 O O . GLU A 1 294 ? 10.594 6.921 -7.336 1.00 88.62 294 GLU A O 1
ATOM 2381 N N . ARG A 1 295 ? 9.404 6.750 -5.452 1.00 89.75 295 ARG A N 1
ATOM 2382 C CA . ARG A 1 295 ? 10.221 5.632 -4.952 1.00 89.75 295 ARG A CA 1
ATOM 2383 C C . ARG A 1 295 ? 10.212 4.432 -5.905 1.00 89.75 295 ARG A C 1
ATOM 2385 O O . ARG A 1 295 ? 11.266 3.845 -6.133 1.00 89.75 295 ARG A O 1
ATOM 2392 N N . ARG A 1 296 ? 9.059 4.078 -6.485 1.00 90.06 296 ARG A N 1
ATOM 2393 C CA . ARG A 1 296 ? 8.960 2.991 -7.481 1.00 90.06 296 ARG A CA 1
ATOM 2394 C C . ARG A 1 296 ? 9.750 3.296 -8.753 1.00 90.06 296 ARG A C 1
ATOM 2396 O O . ARG A 1 296 ? 10.424 2.403 -9.262 1.00 90.06 296 ARG A O 1
ATOM 2403 N N . TYR A 1 297 ? 9.695 4.539 -9.233 1.00 92.12 297 TYR A N 1
ATOM 2404 C CA . TYR A 1 297 ? 10.500 4.989 -10.366 1.00 92.12 297 TYR A CA 1
ATOM 2405 C C . TYR A 1 297 ? 11.998 4.941 -10.051 1.00 92.12 297 TYR A C 1
ATOM 2407 O O . TYR A 1 297 ? 12.763 4.426 -10.857 1.00 92.12 297 TYR A O 1
ATOM 2415 N N . ARG A 1 298 ? 12.424 5.392 -8.865 1.00 91.31 298 ARG A N 1
ATOM 2416 C CA . ARG A 1 298 ? 13.833 5.335 -8.447 1.00 91.31 298 ARG A CA 1
ATOM 2417 C C . ARG A 1 298 ? 14.376 3.908 -8.427 1.00 91.31 298 ARG A C 1
ATOM 2419 O O . ARG A 1 298 ? 15.476 3.687 -8.918 1.00 91.31 298 ARG A O 1
ATOM 2426 N N . ILE A 1 299 ? 13.599 2.950 -7.913 1.00 91.31 299 ILE A N 1
ATOM 2427 C CA . ILE A 1 299 ? 13.958 1.521 -7.936 1.00 91.31 299 ILE A CA 1
ATOM 2428 C C . ILE A 1 299 ? 14.078 1.026 -9.384 1.00 91.31 299 ILE A C 1
ATOM 2430 O O . ILE A 1 299 ? 15.072 0.398 -9.734 1.00 91.31 299 ILE A O 1
ATOM 2434 N N . PHE A 1 300 ? 13.102 1.352 -10.237 1.00 93.75 300 PHE A N 1
ATOM 2435 C CA . PHE A 1 300 ? 13.130 0.994 -11.658 1.00 93.75 300 PHE A CA 1
ATOM 2436 C C . PHE A 1 300 ? 14.363 1.558 -12.379 1.00 93.75 300 PHE A C 1
ATOM 2438 O O . PHE A 1 300 ? 15.074 0.821 -13.055 1.00 93.75 300 PHE A O 1
ATOM 2445 N N . TYR A 1 301 ? 14.631 2.853 -12.212 1.00 92.81 301 TYR A N 1
ATOM 2446 C CA . TYR A 1 301 ? 15.755 3.540 -12.838 1.00 92.81 301 TYR A CA 1
ATOM 2447 C C . TYR A 1 301 ? 17.099 2.993 -12.348 1.00 92.81 301 TYR A C 1
ATOM 2449 O O . TYR A 1 301 ? 18.001 2.774 -13.153 1.00 92.81 301 TYR A O 1
ATOM 2457 N N . ALA A 1 302 ? 17.226 2.722 -11.044 1.00 92.81 302 ALA A N 1
ATOM 2458 C CA . ALA A 1 302 ? 18.409 2.075 -10.487 1.00 92.81 302 ALA A CA 1
ATOM 2459 C C . ALA A 1 302 ? 18.620 0.693 -11.119 1.00 92.81 302 ALA A C 1
ATOM 2461 O O . ALA A 1 302 ? 19.703 0.428 -11.636 1.00 92.81 302 ALA A O 1
ATOM 2462 N N . ALA A 1 303 ? 17.581 -0.145 -11.166 1.00 92.94 303 ALA A N 1
ATOM 2463 C CA . ALA A 1 303 ? 17.670 -1.466 -11.776 1.00 92.94 303 ALA A CA 1
ATOM 2464 C C . ALA A 1 303 ? 18.060 -1.405 -13.260 1.00 92.94 303 ALA A C 1
ATOM 2466 O O . ALA A 1 303 ? 18.944 -2.138 -13.696 1.00 92.94 303 ALA A O 1
ATOM 2467 N N . LEU A 1 304 ? 17.468 -0.480 -14.019 1.00 91.69 304 LEU A N 1
ATOM 2468 C CA . LEU A 1 304 ? 17.798 -0.268 -15.426 1.00 91.69 304 LEU A CA 1
ATOM 2469 C C . LEU A 1 304 ? 19.254 0.177 -15.621 1.00 91.69 304 LEU A C 1
ATOM 2471 O O . LEU A 1 304 ? 19.949 -0.337 -16.493 1.00 91.69 304 LEU A O 1
ATOM 2475 N N . ARG A 1 305 ? 19.732 1.116 -14.798 1.00 91.06 305 ARG A N 1
ATOM 2476 C CA . ARG A 1 305 ? 21.115 1.603 -14.846 1.00 91.06 305 ARG A CA 1
ATOM 2477 C C . ARG A 1 305 ? 22.117 0.501 -14.496 1.00 91.06 305 ARG A C 1
ATOM 2479 O O . ARG A 1 305 ? 23.160 0.416 -15.137 1.00 91.06 305 ARG A O 1
ATOM 2486 N N . HIS A 1 306 ? 21.810 -0.329 -13.498 1.00 90.38 306 HIS A N 1
ATOM 2487 C CA . HIS A 1 306 ? 22.643 -1.476 -13.131 1.00 90.38 306 HIS A CA 1
ATOM 2488 C C . HIS A 1 306 ? 22.704 -2.506 -14.258 1.00 90.38 306 HIS A C 1
ATOM 2490 O O . HIS A 1 306 ? 23.801 -2.916 -14.626 1.00 90.38 306 HIS A O 1
ATOM 2496 N N . TYR A 1 307 ? 21.560 -2.836 -14.865 1.00 89.19 307 TYR A N 1
ATOM 2497 C CA . TYR A 1 307 ? 21.513 -3.709 -16.039 1.00 89.19 307 TYR A CA 1
ATOM 2498 C C . TYR A 1 307 ? 22.409 -3.181 -17.164 1.00 89.19 307 TYR A C 1
ATOM 2500 O O . TYR A 1 307 ? 23.271 -3.895 -17.667 1.00 89.19 307 TYR A O 1
ATOM 2508 N N . ALA A 1 308 ? 22.259 -1.895 -17.501 1.00 87.06 308 ALA A N 1
ATOM 2509 C CA . ALA A 1 308 ? 23.038 -1.254 -18.556 1.00 87.06 308 ALA A CA 1
ATOM 2510 C C . ALA A 1 308 ? 24.552 -1.305 -18.290 1.00 87.06 308 ALA A C 1
ATOM 2512 O O . ALA A 1 308 ? 25.338 -1.499 -19.214 1.00 87.06 308 ALA A O 1
ATOM 2513 N N . LYS A 1 309 ? 24.958 -1.172 -17.020 1.00 86.62 309 LYS A N 1
ATOM 2514 C CA . LYS A 1 309 ? 26.361 -1.269 -16.600 1.00 86.62 309 LYS A CA 1
ATOM 2515 C C . LYS A 1 309 ? 26.915 -2.694 -16.730 1.00 86.62 309 LYS A C 1
ATOM 2517 O O . LYS A 1 309 ? 28.049 -2.842 -17.173 1.00 86.62 309 LYS A O 1
ATOM 2522 N N . LEU A 1 310 ? 26.148 -3.712 -16.334 1.00 85.44 310 LEU A N 1
ATOM 2523 C CA . LEU A 1 310 ? 26.583 -5.115 -16.374 1.00 85.44 310 LEU A CA 1
ATOM 2524 C C . LEU A 1 310 ? 26.714 -5.626 -17.812 1.00 85.44 310 LEU A C 1
ATOM 2526 O O . LEU A 1 310 ? 27.748 -6.174 -18.176 1.00 85.44 310 LEU A O 1
ATOM 2530 N N . GLU A 1 311 ? 25.715 -5.342 -18.644 1.00 80.56 311 GLU A N 1
ATOM 2531 C CA . GLU A 1 311 ? 25.684 -5.743 -20.057 1.00 80.56 311 GLU A CA 1
ATOM 2532 C C . GLU A 1 311 ? 26.520 -4.822 -20.966 1.00 80.56 311 GLU A C 1
ATOM 2534 O O . GLU A 1 311 ? 26.508 -4.979 -22.185 1.00 80.56 311 GLU A O 1
ATOM 2539 N N . LYS A 1 312 ? 27.207 -3.815 -20.396 1.00 76.56 312 LYS A N 1
ATOM 2540 C CA . LYS A 1 312 ? 27.972 -2.782 -21.127 1.00 76.56 312 LYS A CA 1
ATOM 2541 C C . LYS A 1 312 ? 27.188 -2.200 -22.316 1.00 76.56 312 LYS A C 1
ATOM 2543 O O . LYS A 1 312 ? 27.721 -2.018 -23.412 1.00 76.56 312 LYS A O 1
ATOM 2548 N N . CYS A 1 313 ? 25.905 -1.910 -22.102 1.00 73.94 313 CYS A N 1
ATOM 2549 C CA . CYS A 1 313 ? 24.995 -1.416 -23.134 1.00 73.94 313 CYS A CA 1
ATOM 2550 C C . CYS A 1 313 ? 24.479 -0.004 -22.821 1.00 73.94 313 CYS A C 1
ATOM 2552 O O . CYS A 1 313 ? 24.601 0.503 -21.700 1.00 73.94 313 CYS A O 1
ATOM 2554 N N . GLY A 1 314 ? 23.915 0.659 -23.833 1.00 71.75 314 GLY A N 1
ATOM 2555 C CA . GLY A 1 314 ? 23.386 2.011 -23.681 1.00 71.75 314 GLY A CA 1
ATOM 2556 C C . GLY A 1 314 ? 24.486 3.025 -23.370 1.00 71.75 314 GLY A C 1
ATOM 2557 O O . GLY A 1 314 ? 25.530 3.033 -24.019 1.00 71.75 314 GLY A O 1
ATOM 2558 N N . ALA A 1 315 ? 24.273 3.851 -22.343 1.00 67.94 315 ALA A N 1
ATOM 2559 C CA . ALA A 1 315 ? 25.222 4.887 -21.914 1.00 67.94 315 ALA A CA 1
ATOM 2560 C C . ALA A 1 315 ? 26.611 4.367 -21.482 1.00 67.94 315 ALA A C 1
ATOM 2562 O O . ALA A 1 315 ? 27.524 5.169 -21.305 1.00 67.94 315 ALA A O 1
ATOM 2563 N N . PHE A 1 316 ? 26.775 3.054 -21.289 1.00 65.44 316 PHE A N 1
ATOM 2564 C CA . PHE A 1 316 ? 28.027 2.431 -20.841 1.00 65.44 316 PHE A CA 1
ATOM 2565 C C . PHE A 1 316 ? 28.727 1.609 -21.937 1.00 65.44 316 PHE A C 1
ATOM 2567 O O . PHE A 1 316 ? 29.698 0.911 -21.649 1.00 65.44 316 PHE A O 1
ATOM 2574 N N . SER A 1 317 ? 28.243 1.667 -23.183 1.00 66.19 317 SER A N 1
ATOM 2575 C CA . SER A 1 317 ? 28.824 0.921 -24.302 1.00 66.19 317 SER A CA 1
ATOM 2576 C C . SER A 1 317 ? 30.060 1.620 -24.877 1.00 66.19 317 SER A C 1
ATOM 2578 O O . SER A 1 317 ? 29.979 2.743 -25.373 1.00 66.19 317 SER A O 1
ATOM 2580 N N . VAL A 1 318 ? 31.201 0.923 -24.873 1.00 57.00 318 VAL A N 1
ATOM 2581 C CA . VAL A 1 318 ? 32.404 1.296 -25.635 1.00 57.00 318 VAL A CA 1
ATOM 2582 C C . VAL A 1 318 ? 32.317 0.597 -26.995 1.00 57.00 318 VAL A C 1
ATOM 2584 O O . VAL A 1 318 ? 32.964 -0.416 -27.228 1.00 57.00 318 VAL A O 1
ATOM 2587 N N . GLY A 1 319 ? 31.425 1.081 -27.865 1.00 52.78 319 GLY A N 1
ATOM 2588 C CA . GLY A 1 319 ? 31.250 0.540 -29.219 1.00 52.78 319 GLY A CA 1
ATOM 2589 C C . GLY A 1 319 ? 29.811 0.162 -29.587 1.00 52.78 319 GLY A C 1
ATOM 2590 O O . GLY A 1 319 ? 29.329 -0.927 -29.296 1.00 52.78 319 GLY A O 1
ATOM 2591 N N . ARG A 1 320 ? 29.168 1.063 -30.341 1.00 53.69 320 ARG A N 1
ATOM 2592 C CA . ARG A 1 320 ? 28.041 0.861 -31.281 1.00 53.69 320 ARG A CA 1
ATOM 2593 C C . ARG A 1 320 ? 26.695 0.288 -30.795 1.00 53.69 320 ARG A C 1
ATOM 2595 O O . ARG A 1 320 ? 25.748 0.400 -31.571 1.00 53.69 320 ARG A O 1
ATOM 2602 N N . SER A 1 321 ? 26.513 -0.211 -29.568 1.00 52.78 321 SER A N 1
ATOM 2603 C CA . SER A 1 321 ? 25.166 -0.587 -29.079 1.00 52.78 321 SER A CA 1
ATOM 2604 C C . SER A 1 321 ? 24.569 0.466 -28.138 1.00 52.78 321 SER A C 1
ATOM 2606 O O . SER A 1 321 ? 24.667 0.391 -26.913 1.00 52.78 321 SER A O 1
ATOM 2608 N N . ILE A 1 322 ? 23.931 1.474 -28.741 1.00 61.81 322 ILE A N 1
ATOM 2609 C CA . ILE A 1 322 ? 23.325 2.627 -28.044 1.00 61.81 322 ILE A CA 1
ATOM 2610 C C . ILE A 1 322 ? 22.004 2.241 -27.343 1.00 61.81 322 ILE A C 1
ATOM 2612 O O . ILE A 1 322 ? 21.531 2.960 -26.466 1.00 61.81 322 ILE A O 1
ATOM 2616 N N . SER A 1 323 ? 21.400 1.099 -27.690 1.00 69.12 323 SER A N 1
ATOM 2617 C CA . SER A 1 323 ? 20.087 0.687 -27.180 1.00 69.12 323 SER A CA 1
ATOM 2618 C C . SER A 1 323 ? 20.167 -0.422 -26.128 1.00 69.12 323 SER A C 1
ATOM 2620 O O . SER A 1 323 ? 20.733 -1.484 -26.385 1.00 69.12 323 SER A O 1
ATOM 2622 N N . ILE A 1 324 ? 19.507 -0.223 -24.986 1.00 78.38 324 ILE A N 1
ATOM 2623 C CA . ILE A 1 324 ? 19.329 -1.252 -23.955 1.00 78.38 324 ILE A CA 1
ATOM 2624 C C . ILE A 1 324 ? 18.245 -2.245 -24.409 1.00 78.38 324 ILE A C 1
ATOM 2626 O O . ILE A 1 324 ? 17.076 -1.876 -24.567 1.00 78.38 324 ILE A O 1
ATOM 2630 N N . SER A 1 325 ? 18.617 -3.518 -24.566 1.00 77.56 325 SER A N 1
ATOM 2631 C CA . SER A 1 325 ? 17.697 -4.614 -24.891 1.00 77.56 325 SER A CA 1
ATOM 2632 C C . SER A 1 325 ? 17.480 -5.502 -23.668 1.00 77.56 325 SER A C 1
ATOM 2634 O O . SER A 1 325 ? 18.375 -6.242 -23.285 1.00 77.56 325 SER A O 1
ATOM 2636 N N . ILE A 1 326 ? 16.285 -5.447 -23.073 1.00 83.12 326 ILE A N 1
ATOM 2637 C CA . ILE A 1 326 ? 15.921 -6.259 -21.902 1.00 83.12 326 ILE A CA 1
ATOM 2638 C C . ILE A 1 326 ? 14.870 -7.305 -22.306 1.00 83.12 326 ILE A C 1
ATOM 2640 O O . ILE A 1 326 ? 13.843 -6.934 -22.897 1.00 83.12 326 ILE A O 1
ATOM 2644 N N . PRO A 1 327 ? 15.074 -8.597 -21.979 1.00 82.50 327 PRO A N 1
ATOM 2645 C CA . PRO A 1 327 ? 14.062 -9.635 -22.167 1.00 82.50 327 PRO A CA 1
ATOM 2646 C C . PRO A 1 327 ? 12.779 -9.339 -21.381 1.00 82.50 327 PRO A C 1
ATOM 2648 O O . PRO A 1 327 ? 12.821 -8.851 -20.253 1.00 82.50 327 PRO A O 1
ATOM 2651 N N . SER A 1 328 ? 11.614 -9.659 -21.946 1.00 82.75 328 SER A N 1
ATOM 2652 C CA . SER A 1 328 ? 10.306 -9.354 -21.339 1.00 82.75 328 SER A CA 1
ATOM 2653 C C . SER A 1 328 ? 10.083 -10.018 -19.977 1.00 82.75 328 SER A C 1
ATOM 2655 O O . SER A 1 328 ? 9.431 -9.442 -19.107 1.00 82.75 328 SER A O 1
ATOM 2657 N N . ASN A 1 329 ? 10.639 -11.211 -19.786 1.00 87.38 329 ASN A N 1
ATOM 2658 C CA . ASN A 1 329 ? 10.568 -12.013 -18.569 1.00 87.38 329 ASN A CA 1
ATOM 2659 C C . ASN A 1 329 ? 11.796 -11.840 -17.659 1.00 87.38 329 ASN A C 1
ATOM 2661 O O . ASN A 1 329 ? 11.932 -12.592 -16.699 1.00 87.38 329 ASN A O 1
ATOM 2665 N N . TYR A 1 330 ? 12.686 -10.882 -17.945 1.00 88.81 330 TYR A N 1
ATOM 2666 C CA . TYR A 1 330 ? 13.890 -10.691 -17.144 1.00 88.81 330 TYR A CA 1
ATOM 2667 C C . TYR A 1 330 ? 13.537 -10.275 -15.711 1.00 88.81 330 TYR A C 1
ATOM 2669 O O . TYR A 1 330 ? 12.870 -9.255 -15.477 1.00 88.81 330 TYR A O 1
ATOM 2677 N N . ILE A 1 331 ? 14.025 -11.069 -14.764 1.00 91.62 331 ILE A N 1
ATOM 2678 C CA . ILE A 1 331 ? 13.946 -10.846 -13.325 1.00 91.62 331 ILE A CA 1
ATOM 2679 C C . ILE A 1 331 ? 15.379 -10.678 -12.831 1.00 91.62 331 ILE A C 1
ATOM 2681 O O . ILE A 1 331 ? 16.255 -11.451 -13.207 1.00 91.62 331 ILE A O 1
ATOM 2685 N N . VAL A 1 332 ? 15.614 -9.659 -12.008 1.00 91.50 332 VAL A N 1
ATOM 2686 C CA . VAL A 1 332 ? 16.938 -9.404 -11.436 1.00 91.50 332 VAL A CA 1
ATOM 2687 C C . VAL A 1 332 ? 17.379 -10.611 -10.591 1.00 91.50 332 VAL A C 1
ATOM 2689 O O . VAL A 1 332 ? 16.652 -10.970 -9.657 1.00 91.50 332 VAL A O 1
ATOM 2692 N N . PRO A 1 333 ? 18.534 -11.233 -10.892 1.00 89.50 333 PRO A N 1
ATOM 2693 C CA . PRO A 1 333 ? 19.021 -12.391 -10.155 1.00 89.50 333 PRO A CA 1
ATOM 2694 C C . PRO A 1 333 ? 19.508 -12.001 -8.755 1.00 89.50 333 PRO A C 1
ATOM 2696 O O . PRO A 1 333 ? 19.906 -10.860 -8.511 1.00 89.50 333 PRO A O 1
ATOM 2699 N N . SER A 1 334 ? 19.484 -12.968 -7.838 1.00 89.06 334 SER A N 1
ATOM 2700 C CA . SER A 1 334 ? 19.974 -12.817 -6.461 1.00 89.06 334 SER A CA 1
ATOM 2701 C C . SER A 1 334 ? 21.485 -13.043 -6.367 1.00 89.06 334 SER A C 1
ATOM 2703 O O . SER A 1 334 ? 21.947 -13.885 -5.603 1.00 89.06 334 SER A O 1
ATOM 2705 N N . GLU A 1 335 ? 22.243 -12.339 -7.202 1.00 86.31 335 GLU A N 1
ATOM 2706 C CA . GLU A 1 335 ? 23.701 -12.447 -7.301 1.00 86.31 335 GLU A CA 1
ATOM 2707 C C . GLU A 1 335 ? 24.388 -11.215 -6.704 1.00 86.31 335 GLU A C 1
ATOM 2709 O O . GLU A 1 335 ? 23.812 -10.122 -6.686 1.00 86.31 335 GLU A O 1
ATOM 2714 N N . ASP A 1 336 ? 25.652 -11.366 -6.297 1.00 79.69 336 ASP A N 1
ATOM 2715 C CA . ASP A 1 336 ? 26.467 -10.299 -5.689 1.00 79.69 336 ASP A CA 1
ATOM 2716 C C . ASP A 1 336 ? 26.699 -9.092 -6.617 1.00 79.69 336 ASP A C 1
ATOM 2718 O O . ASP A 1 336 ? 27.014 -7.991 -6.165 1.00 79.69 336 ASP A O 1
ATOM 2722 N N . LEU A 1 337 ? 26.502 -9.271 -7.927 1.00 84.31 337 LEU A N 1
ATOM 2723 C CA . LEU A 1 337 ? 26.574 -8.200 -8.925 1.00 84.31 337 LEU A CA 1
ATOM 2724 C C . LEU A 1 337 ? 25.405 -7.207 -8.819 1.00 84.31 337 LEU A C 1
ATOM 2726 O O . LEU A 1 337 ? 25.488 -6.083 -9.329 1.00 84.31 337 LEU A O 1
ATOM 2730 N N . TRP A 1 338 ? 24.320 -7.611 -8.158 1.00 88.69 338 TRP A N 1
ATOM 2731 C CA . TRP A 1 338 ? 23.125 -6.808 -7.956 1.00 88.69 338 TRP A CA 1
ATOM 2732 C C . TRP A 1 338 ? 22.977 -6.393 -6.492 1.00 88.69 338 TRP A C 1
ATOM 2734 O O . TRP A 1 338 ? 23.152 -7.212 -5.593 1.00 88.69 338 TRP A O 1
ATOM 2744 N N . PRO A 1 339 ? 22.570 -5.141 -6.219 1.00 89.06 339 PRO A N 1
ATOM 2745 C CA . PRO A 1 339 ? 22.144 -4.757 -4.882 1.00 89.06 339 PRO A CA 1
ATOM 2746 C C . PRO A 1 339 ? 21.013 -5.667 -4.391 1.00 89.06 339 PRO A C 1
ATOM 2748 O O . PRO A 1 339 ? 20.035 -5.881 -5.110 1.00 89.06 339 PRO A O 1
ATOM 2751 N N . ASN A 1 340 ? 21.109 -6.125 -3.144 1.00 87.12 340 ASN A N 1
ATOM 2752 C CA . ASN A 1 340 ? 20.116 -7.005 -2.523 1.00 87.12 340 ASN A CA 1
ATOM 2753 C C . ASN A 1 340 ? 18.680 -6.445 -2.544 1.00 87.12 340 ASN A C 1
ATOM 2755 O O . ASN A 1 340 ? 17.718 -7.202 -2.623 1.00 87.12 340 ASN A O 1
ATOM 2759 N N . GLU A 1 341 ? 18.521 -5.120 -2.538 1.00 85.19 341 GLU A N 1
ATOM 2760 C CA . GLU A 1 341 ? 17.223 -4.442 -2.650 1.00 85.19 341 GLU A CA 1
ATOM 2761 C C . GLU A 1 341 ? 16.521 -4.669 -4.001 1.00 85.19 341 GLU A C 1
ATOM 2763 O O . GLU A 1 341 ? 15.312 -4.449 -4.111 1.00 85.19 341 GLU A O 1
ATOM 2768 N N . LEU A 1 342 ? 17.272 -5.050 -5.038 1.00 88.88 342 LEU A N 1
ATOM 2769 C CA . LEU A 1 342 ? 16.776 -5.233 -6.401 1.00 88.88 342 LEU A CA 1
ATOM 2770 C C . LEU A 1 342 ? 16.552 -6.702 -6.765 1.00 88.88 342 LEU A C 1
ATOM 2772 O O . LEU A 1 342 ? 15.959 -6.965 -7.808 1.00 88.88 342 LEU A O 1
ATOM 2776 N N . TRP A 1 343 ? 16.989 -7.648 -5.935 1.00 90.75 343 TRP A N 1
ATOM 2777 C CA . TRP A 1 343 ? 16.823 -9.076 -6.193 1.00 90.75 343 TRP A CA 1
ATOM 2778 C C . TRP A 1 343 ? 15.349 -9.454 -6.376 1.00 90.75 343 TRP A C 1
ATOM 2780 O O . TRP A 1 343 ? 14.468 -9.007 -5.639 1.00 90.75 343 TRP A O 1
ATOM 2790 N N . GLY A 1 344 ? 15.062 -10.252 -7.406 1.00 88.94 344 GLY A N 1
ATOM 2791 C CA . GLY A 1 344 ? 13.699 -10.642 -7.765 1.00 88.94 344 GLY A CA 1
ATOM 2792 C C . GLY A 1 344 ? 12.867 -9.531 -8.419 1.00 88.94 344 GLY A C 1
ATOM 2793 O O . GLY A 1 344 ? 11.683 -9.734 -8.694 1.00 88.94 344 GLY A O 1
ATOM 2794 N N . TYR A 1 345 ? 13.439 -8.352 -8.692 1.00 92.00 345 TYR A N 1
ATOM 2795 C CA . TYR A 1 345 ? 12.703 -7.267 -9.335 1.00 92.00 345 TYR A CA 1
ATOM 2796 C C . TYR A 1 345 ? 12.398 -7.604 -10.807 1.00 92.00 345 TYR A C 1
ATOM 2798 O O . TYR A 1 345 ? 13.326 -7.857 -11.581 1.00 92.00 345 TYR A O 1
ATOM 2806 N N . PRO A 1 346 ? 11.123 -7.569 -11.248 1.00 93.06 346 PRO A N 1
ATOM 2807 C CA . PRO A 1 346 ? 10.735 -7.943 -12.608 1.00 93.06 346 PRO A CA 1
ATOM 2808 C C . PRO A 1 346 ? 10.994 -6.794 -13.597 1.00 93.06 346 PRO A C 1
ATOM 2810 O O . PRO A 1 346 ? 10.061 -6.155 -14.095 1.00 93.06 346 PRO A O 1
ATOM 2813 N N . LEU A 1 347 ? 12.270 -6.492 -13.852 1.00 92.75 347 LEU A N 1
ATOM 2814 C CA . LEU A 1 347 ? 12.697 -5.362 -14.681 1.00 92.75 347 LEU A CA 1
ATOM 2815 C C . LEU A 1 347 ? 12.126 -5.447 -16.106 1.00 92.75 347 LEU A C 1
ATOM 2817 O O . LEU A 1 347 ? 11.601 -4.447 -16.595 1.00 92.75 347 LEU A O 1
ATOM 2821 N N . GLY A 1 348 ? 12.123 -6.630 -16.730 1.00 88.62 348 GLY A N 1
ATOM 2822 C CA . GLY A 1 348 ? 11.599 -6.828 -18.087 1.00 88.62 348 GLY A CA 1
ATOM 2823 C C . GLY A 1 348 ? 10.124 -6.449 -18.232 1.00 88.62 348 GLY A C 1
ATOM 2824 O O . GLY A 1 348 ? 9.752 -5.639 -19.087 1.00 88.62 348 GLY A O 1
ATOM 2825 N N . ALA A 1 349 ? 9.285 -6.938 -17.317 1.00 90.06 349 ALA A N 1
ATOM 2826 C CA . ALA A 1 349 ? 7.861 -6.613 -17.292 1.00 90.06 349 ALA A CA 1
ATOM 2827 C C . ALA A 1 349 ? 7.619 -5.114 -17.042 1.00 90.06 349 ALA A C 1
ATOM 2829 O O . ALA A 1 349 ? 6.686 -4.523 -17.595 1.00 90.06 349 ALA A O 1
ATOM 2830 N N . LYS A 1 350 ? 8.469 -4.467 -16.230 1.00 92.06 350 LYS A N 1
ATOM 2831 C CA . LYS A 1 350 ? 8.394 -3.018 -15.995 1.00 92.06 350 LYS A CA 1
ATOM 2832 C C . LYS A 1 350 ? 8.788 -2.219 -17.229 1.00 92.06 350 LYS A C 1
ATOM 2834 O O . LYS A 1 350 ? 8.080 -1.267 -17.539 1.00 92.06 350 LYS A O 1
ATOM 2839 N N . CYS A 1 351 ? 9.819 -2.621 -17.969 1.00 90.19 351 CYS A N 1
ATOM 2840 C CA . CYS A 1 351 ? 10.181 -1.986 -19.238 1.00 90.19 351 CYS A CA 1
ATOM 2841 C C . CYS A 1 351 ? 9.028 -2.042 -20.250 1.00 90.19 351 CYS A C 1
ATOM 2843 O O . CYS A 1 351 ? 8.727 -1.033 -20.884 1.00 90.19 351 CYS A O 1
ATOM 2845 N N . ILE A 1 352 ? 8.322 -3.175 -20.347 1.00 87.12 352 ILE A N 1
ATOM 2846 C CA . ILE A 1 352 ? 7.123 -3.288 -21.193 1.00 87.12 352 ILE A CA 1
ATOM 2847 C C . ILE A 1 352 ? 6.029 -2.325 -20.724 1.00 87.12 352 ILE A C 1
ATOM 2849 O O . ILE A 1 352 ? 5.458 -1.604 -21.537 1.00 87.12 352 ILE A O 1
ATOM 2853 N N . ALA A 1 353 ? 5.752 -2.269 -19.419 1.00 89.81 353 ALA A N 1
ATOM 2854 C CA . ALA A 1 353 ? 4.739 -1.365 -18.879 1.00 89.81 353 ALA A CA 1
ATOM 2855 C C . ALA A 1 353 ? 5.088 0.119 -19.100 1.00 89.81 353 ALA A C 1
ATOM 2857 O O . ALA A 1 353 ? 4.189 0.924 -19.333 1.00 89.81 353 ALA A O 1
ATOM 2858 N N . VAL A 1 354 ? 6.374 0.484 -19.059 1.00 90.44 354 VAL A N 1
ATOM 2859 C CA . VAL A 1 354 ? 6.848 1.836 -19.399 1.00 90.44 354 VAL A CA 1
ATOM 2860 C C . VAL A 1 354 ? 6.585 2.146 -20.874 1.00 90.44 354 VAL A C 1
ATOM 2862 O O . VAL A 1 354 ? 6.096 3.230 -21.166 1.00 90.44 354 VAL A O 1
ATOM 2865 N N . ARG 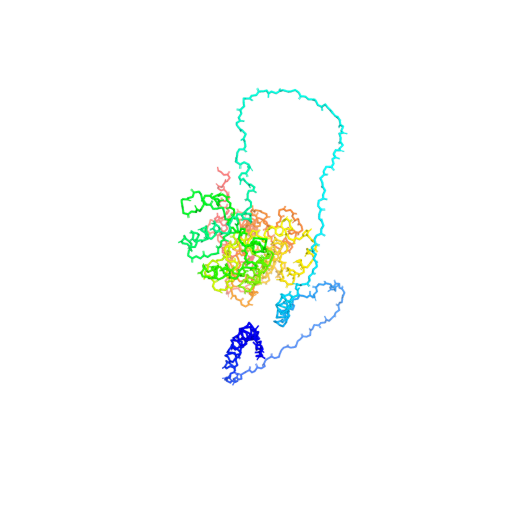A 1 355 ? 6.833 1.195 -21.786 1.00 86.19 355 ARG A N 1
ATOM 2866 C CA . ARG A 1 355 ? 6.595 1.365 -23.234 1.00 86.19 355 ARG A CA 1
ATOM 2867 C C . ARG A 1 355 ? 5.109 1.406 -23.603 1.00 86.19 355 ARG A C 1
ATOM 2869 O O . ARG A 1 355 ? 4.707 2.237 -24.399 1.00 86.19 355 ARG A O 1
ATOM 2876 N N . GLN A 1 356 ? 4.295 0.514 -23.036 1.00 85.50 356 GLN A N 1
ATOM 2877 C CA . GLN A 1 356 ? 2.889 0.336 -23.433 1.00 85.50 356 GLN A CA 1
ATOM 2878 C C . GLN A 1 356 ? 1.907 1.230 -22.675 1.00 85.50 356 GLN A C 1
ATOM 2880 O O . GLN A 1 356 ? 0.848 1.560 -23.196 1.00 85.50 356 GLN A O 1
ATOM 2885 N N . LYS A 1 357 ? 2.201 1.543 -21.410 1.00 86.94 357 LYS A N 1
ATOM 2886 C CA . LYS A 1 357 ? 1.268 2.236 -20.505 1.00 86.94 357 LYS A CA 1
ATOM 2887 C C . LYS A 1 357 ? 1.821 3.568 -20.004 1.00 86.94 357 LYS A C 1
ATOM 2889 O O . LYS A 1 357 ? 1.280 4.107 -19.039 1.00 86.94 357 LYS A O 1
ATOM 2894 N N . ASP A 1 358 ? 2.931 4.039 -20.579 1.00 86.19 358 ASP A N 1
ATOM 2895 C CA . ASP A 1 358 ? 3.678 5.209 -20.106 1.00 86.19 358 ASP A CA 1
ATOM 2896 C C . ASP A 1 358 ? 3.933 5.163 -18.584 1.00 86.19 358 ASP A C 1
ATOM 2898 O O . ASP A 1 358 ? 3.887 6.181 -17.880 1.00 86.19 358 ASP A O 1
ATOM 2902 N N . LEU A 1 359 ? 4.181 3.960 -18.040 1.00 86.94 359 LEU A N 1
ATOM 2903 C CA . LEU A 1 359 ? 4.407 3.782 -16.608 1.00 86.94 359 LEU A CA 1
ATOM 2904 C C . LEU A 1 359 ? 5.572 4.679 -16.166 1.00 86.94 359 LEU A C 1
ATOM 2906 O O . LEU A 1 359 ? 6.635 4.684 -16.775 1.00 86.94 359 LEU A O 1
ATOM 2910 N N . TYR A 1 360 ? 5.358 5.453 -15.103 1.00 88.56 360 TYR A N 1
ATOM 2911 C CA . TYR A 1 360 ? 6.272 6.481 -14.590 1.00 88.56 360 TYR A CA 1
ATOM 2912 C C . TYR A 1 360 ? 6.478 7.720 -15.473 1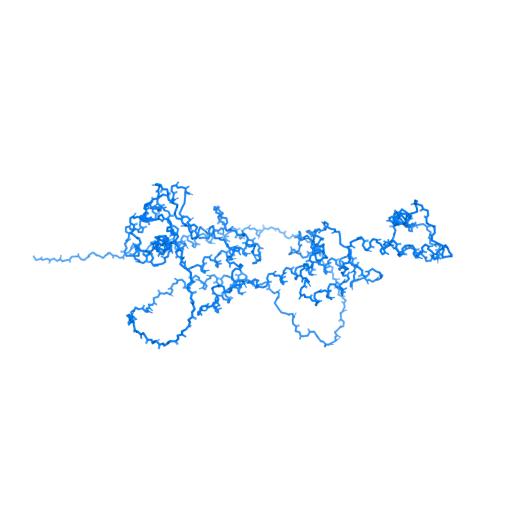.00 88.56 360 TYR A C 1
ATOM 2914 O O . TYR A 1 360 ? 6.972 8.712 -14.944 1.00 88.56 360 TYR A O 1
ATOM 2922 N N . VAL A 1 361 ? 6.114 7.719 -16.754 1.00 88.31 361 VAL A N 1
ATOM 2923 C CA . VAL A 1 361 ? 6.500 8.784 -17.698 1.00 88.31 361 VAL A CA 1
ATOM 2924 C C . VAL A 1 361 ? 5.345 9.584 -18.294 1.00 88.31 361 VAL A C 1
ATOM 2926 O O . VAL A 1 361 ? 5.610 10.605 -18.922 1.00 88.31 361 VAL A O 1
ATOM 2929 N N . LYS A 1 362 ? 4.093 9.165 -18.065 1.00 84.75 362 LYS A N 1
ATOM 2930 C CA . LYS A 1 362 ? 2.872 9.783 -18.612 1.00 84.75 362 LYS A CA 1
ATOM 2931 C C . LYS A 1 362 ? 2.865 11.317 -18.548 1.00 84.75 362 LYS A C 1
ATOM 2933 O O . LYS A 1 362 ? 2.694 11.955 -19.576 1.00 84.75 362 LYS A O 1
ATOM 2938 N N . ASP A 1 363 ? 3.160 11.881 -17.378 1.00 86.12 363 ASP A N 1
ATOM 2939 C CA . ASP A 1 363 ? 3.119 13.331 -17.130 1.00 86.12 363 ASP A CA 1
ATOM 2940 C C . ASP A 1 363 ? 4.505 13.906 -16.767 1.00 86.12 363 ASP A C 1
ATOM 2942 O O . ASP A 1 363 ? 4.612 14.931 -16.099 1.00 86.12 363 ASP A O 1
ATOM 2946 N N . LYS A 1 364 ? 5.596 13.208 -17.127 1.00 89.31 364 LYS A N 1
ATOM 2947 C CA . LYS A 1 364 ? 6.971 13.572 -16.729 1.00 89.31 364 LYS A CA 1
ATOM 2948 C C . LYS A 1 364 ? 7.955 13.449 -17.904 1.00 89.31 364 LYS A C 1
ATOM 2950 O O . LYS A 1 364 ? 8.617 12.412 -18.032 1.00 89.31 364 LYS A O 1
ATOM 2955 N N . PRO A 1 365 ? 8.106 14.495 -18.743 1.00 88.31 365 PRO A N 1
ATOM 2956 C CA . PRO A 1 365 ? 8.997 14.460 -19.907 1.00 88.31 365 PRO A CA 1
ATOM 2957 C C . PRO A 1 365 ? 10.474 14.314 -19.519 1.00 88.31 365 PRO A C 1
ATOM 2959 O O . PRO A 1 365 ? 11.225 13.632 -20.211 1.00 88.31 365 PRO A O 1
ATOM 2962 N N . GLU A 1 366 ? 10.878 14.853 -18.367 1.00 90.88 366 GLU A N 1
ATOM 2963 C CA . GLU A 1 366 ? 12.236 14.704 -17.828 1.00 90.88 366 GLU A CA 1
ATOM 2964 C C . GLU A 1 366 ? 12.628 13.232 -17.660 1.00 90.88 366 GLU A C 1
ATOM 2966 O O . GLU A 1 366 ? 13.716 12.817 -18.057 1.00 90.88 366 GLU A O 1
ATOM 2971 N N . ARG A 1 367 ? 11.709 12.397 -17.152 1.00 91.12 367 ARG A N 1
ATOM 2972 C CA . ARG A 1 367 ? 11.947 10.954 -17.015 1.00 91.12 367 ARG A CA 1
ATOM 2973 C C . ARG A 1 367 ? 12.108 10.291 -18.378 1.00 91.12 367 ARG A C 1
ATOM 2975 O O . ARG A 1 367 ? 12.942 9.398 -18.512 1.00 91.12 367 ARG A O 1
ATOM 2982 N N . LYS A 1 368 ? 11.365 10.741 -19.399 1.00 88.31 368 LYS A N 1
ATOM 2983 C CA . LYS A 1 368 ? 11.538 10.226 -20.765 1.00 88.31 368 LYS A CA 1
ATOM 2984 C C . LYS A 1 368 ? 12.944 10.519 -21.285 1.00 88.31 368 LYS A C 1
ATOM 2986 O O . LYS A 1 368 ? 13.607 9.607 -21.774 1.00 88.31 368 LYS A O 1
ATOM 2991 N N . GLN A 1 369 ? 13.421 11.748 -21.097 1.00 88.00 369 GLN A N 1
ATOM 2992 C CA . GLN A 1 369 ? 14.768 12.160 -21.496 1.00 88.00 369 GLN A CA 1
ATOM 2993 C C . GLN A 1 369 ? 15.860 11.404 -20.726 1.00 88.00 369 GLN A C 1
ATOM 2995 O O . GLN A 1 369 ? 16.833 10.958 -21.325 1.00 88.00 369 GLN A O 1
ATOM 3000 N N . MET A 1 370 ? 15.706 11.208 -19.412 1.00 88.69 370 MET A N 1
ATOM 3001 C CA . MET A 1 370 ? 16.668 10.438 -18.610 1.00 88.69 370 MET A CA 1
ATOM 3002 C C . MET A 1 370 ? 16.781 8.985 -19.081 1.00 88.69 370 MET A C 1
ATOM 3004 O O . MET A 1 370 ? 17.884 8.453 -19.188 1.00 88.69 370 MET A O 1
ATOM 3008 N N . LEU A 1 371 ? 15.650 8.346 -19.386 1.00 89.75 371 LEU A N 1
ATOM 3009 C CA . LEU A 1 371 ? 15.638 6.984 -19.913 1.00 89.75 371 LEU A CA 1
ATOM 3010 C C . LEU A 1 371 ? 16.279 6.924 -21.307 1.00 89.75 371 LEU A C 1
ATOM 3012 O O . LEU A 1 371 ? 17.104 6.047 -21.551 1.00 89.75 371 LEU A O 1
ATOM 3016 N N . GLN A 1 372 ? 15.984 7.884 -22.189 1.00 86.62 372 GLN A N 1
ATOM 3017 C CA . GLN A 1 372 ? 16.629 7.982 -23.505 1.00 86.62 372 GLN A CA 1
ATOM 3018 C C . GLN A 1 372 ? 18.145 8.156 -23.393 1.00 86.62 372 GLN A C 1
ATOM 3020 O O . GLN A 1 372 ? 18.879 7.465 -24.091 1.00 86.62 372 GLN A O 1
ATOM 3025 N N . LYS A 1 373 ? 18.621 9.012 -22.476 1.00 86.25 373 LYS A N 1
ATOM 3026 C CA . LYS A 1 373 ? 20.057 9.202 -22.208 1.00 86.25 373 LYS A CA 1
ATOM 3027 C C . LYS A 1 373 ? 20.744 7.917 -21.755 1.00 86.25 373 LYS A C 1
ATOM 3029 O O . LYS A 1 373 ? 21.898 7.704 -22.096 1.00 86.25 373 LYS A O 1
ATOM 3034 N N . LEU A 1 374 ? 20.046 7.051 -21.016 1.00 85.75 374 LEU A N 1
ATOM 3035 C CA . LEU A 1 374 ? 20.566 5.728 -20.665 1.00 85.75 374 LEU A CA 1
ATOM 3036 C C . LEU A 1 374 ? 20.617 4.758 -21.856 1.00 85.75 374 LEU A C 1
ATOM 3038 O O . LEU A 1 374 ? 21.281 3.733 -21.748 1.00 85.75 374 LEU A O 1
ATOM 3042 N N . GLY A 1 375 ? 19.950 5.059 -22.972 1.00 82.31 375 GLY A N 1
ATOM 3043 C CA . GLY A 1 375 ? 19.800 4.159 -24.117 1.00 82.31 375 GLY A CA 1
ATOM 3044 C C . GLY A 1 375 ? 18.478 3.386 -24.122 1.00 82.31 375 GLY A C 1
ATOM 3045 O O . GLY A 1 375 ? 18.344 2.382 -24.821 1.00 82.31 375 GLY A O 1
ATOM 3046 N N . PHE A 1 376 ? 17.481 3.799 -23.332 1.00 85.62 376 PHE A N 1
ATOM 3047 C CA . PHE A 1 376 ? 16.164 3.162 -23.330 1.00 85.62 376 PHE A CA 1
ATOM 3048 C C . PHE A 1 376 ? 15.365 3.558 -24.577 1.00 85.62 376 PHE A C 1
ATOM 3050 O O . PHE A 1 376 ? 14.985 4.717 -24.754 1.00 85.62 376 PHE A O 1
ATOM 3057 N N . HIS A 1 377 ? 15.078 2.573 -25.426 1.00 79.38 377 HIS A N 1
ATOM 3058 C CA . HIS A 1 377 ? 14.275 2.758 -26.630 1.00 79.38 377 HIS A CA 1
ATOM 3059 C C . HIS A 1 377 ? 12.769 2.576 -26.347 1.00 79.38 377 HIS A C 1
ATOM 3061 O O . HIS A 1 377 ? 12.370 1.663 -25.612 1.00 79.38 377 HIS A O 1
ATOM 3067 N N . TRP A 1 378 ? 11.947 3.456 -26.935 1.00 75.69 378 TRP A N 1
ATOM 3068 C CA . TRP A 1 378 ? 10.487 3.502 -26.751 1.00 75.69 378 TRP A CA 1
ATOM 3069 C C . TRP A 1 378 ? 9.727 2.518 -27.636 1.00 75.69 378 TRP A C 1
ATOM 3071 O O . TRP A 1 378 ? 8.676 2.031 -27.223 1.00 75.69 378 TRP A O 1
ATOM 3081 N N . GLY A 1 379 ? 10.277 2.197 -28.809 1.00 66.69 379 GLY A N 1
ATOM 3082 C CA . GLY A 1 379 ? 9.770 1.129 -29.659 1.00 66.69 379 GLY A CA 1
ATOM 3083 C C . GLY A 1 379 ? 9.812 -0.232 -28.961 1.00 66.69 379 GLY A C 1
ATOM 3084 O O . GLY A 1 379 ? 10.584 -0.468 -28.021 1.00 66.69 379 GLY A O 1
ATOM 3085 N N . GLY A 1 380 ? 8.947 -1.141 -29.398 1.00 60.03 380 GLY A N 1
ATOM 3086 C CA . GLY A 1 380 ? 8.925 -2.512 -28.902 1.00 60.03 380 GLY A CA 1
ATOM 3087 C C . GLY A 1 380 ? 10.220 -3.260 -29.237 1.00 60.03 380 GLY A C 1
ATOM 3088 O O . GLY A 1 380 ? 11.018 -2.838 -30.070 1.00 60.03 380 GLY A O 1
ATOM 3089 N N . ASN A 1 381 ? 10.412 -4.447 -28.651 1.00 54.41 381 ASN A N 1
ATOM 3090 C CA . ASN A 1 381 ? 11.512 -5.330 -29.074 1.00 54.41 381 ASN A CA 1
ATOM 3091 C C . ASN A 1 381 ? 11.391 -5.715 -30.569 1.00 54.41 381 ASN A C 1
ATOM 3093 O O . ASN A 1 381 ? 12.386 -6.083 -31.187 1.00 54.41 381 ASN A O 1
ATOM 3097 N N . ALA A 1 382 ? 10.191 -5.598 -31.152 1.00 56.12 382 ALA A N 1
ATOM 3098 C CA . ALA A 1 382 ? 9.948 -5.745 -32.584 1.00 56.12 382 ALA A CA 1
ATOM 3099 C C . ALA A 1 382 ? 10.628 -4.645 -33.418 1.00 56.12 382 ALA A C 1
ATOM 3101 O O . ALA A 1 382 ? 11.215 -4.965 -34.447 1.00 56.12 382 ALA A O 1
ATOM 3102 N N . ASP A 1 383 ? 10.637 -3.396 -32.943 1.00 59.44 383 ASP A N 1
ATOM 3103 C CA . ASP A 1 383 ? 11.264 -2.266 -33.642 1.00 59.44 383 ASP A CA 1
ATOM 3104 C C . ASP A 1 383 ? 12.792 -2.380 -33.601 1.00 59.44 383 ASP A C 1
ATOM 3106 O O . ASP A 1 383 ? 13.463 -2.159 -34.603 1.00 59.44 383 ASP A O 1
ATOM 3110 N N . LEU A 1 384 ? 13.355 -2.847 -32.478 1.00 59.97 384 LEU A N 1
ATOM 3111 C CA . LEU A 1 384 ? 14.777 -3.213 -32.382 1.00 59.97 384 LEU A CA 1
ATOM 3112 C C . LEU A 1 384 ? 15.125 -4.408 -33.285 1.00 59.97 384 LEU A C 1
ATOM 3114 O O . LEU A 1 384 ? 16.182 -4.430 -33.913 1.00 59.97 384 LEU A O 1
ATOM 3118 N N . GLY A 1 385 ? 14.233 -5.399 -33.369 1.00 63.22 385 GLY A N 1
ATOM 3119 C CA . GLY A 1 385 ? 14.363 -6.521 -34.298 1.00 63.22 385 GLY A CA 1
ATOM 3120 C C . GLY A 1 385 ? 14.368 -6.060 -35.755 1.00 63.22 385 GLY A C 1
ATOM 3121 O O . GLY A 1 385 ? 15.202 -6.518 -36.532 1.00 63.22 385 GLY A O 1
ATOM 3122 N N . TRP A 1 386 ? 13.499 -5.112 -36.107 1.00 72.06 386 TRP A N 1
ATOM 3123 C CA . TRP A 1 386 ? 13.461 -4.510 -37.435 1.00 72.06 386 TRP A CA 1
ATOM 3124 C C . TRP A 1 386 ? 14.700 -3.659 -37.722 1.00 72.06 386 TRP A C 1
ATOM 3126 O O . TRP A 1 386 ? 15.300 -3.819 -38.777 1.00 72.06 386 TRP A O 1
ATOM 3136 N N . LEU A 1 387 ? 15.167 -2.843 -36.774 1.00 72.12 387 LEU A N 1
ATOM 3137 C CA . LEU A 1 387 ? 16.412 -2.079 -36.922 1.00 72.12 387 LEU A CA 1
ATOM 3138 C C . LEU A 1 387 ? 17.622 -2.990 -37.170 1.00 72.12 387 LEU A C 1
ATOM 3140 O O . LEU A 1 387 ? 18.464 -2.669 -38.005 1.00 72.12 387 LEU A O 1
ATOM 3144 N N . ARG A 1 388 ? 17.689 -4.156 -36.511 1.00 73.69 388 ARG A N 1
ATOM 3145 C CA . ARG A 1 388 ? 18.710 -5.181 -36.796 1.00 73.69 388 ARG A CA 1
ATOM 3146 C C . ARG A 1 388 ? 18.574 -5.747 -38.209 1.00 73.69 388 ARG A C 1
ATOM 3148 O O . ARG A 1 388 ? 19.587 -5.939 -38.869 1.00 73.69 388 ARG A O 1
ATOM 3155 N N . VAL A 1 389 ? 17.348 -5.983 -38.681 1.00 81.44 389 VAL A N 1
ATOM 3156 C CA . VAL A 1 389 ? 17.078 -6.434 -40.058 1.00 81.44 389 VAL A CA 1
ATOM 3157 C C . VAL A 1 389 ? 17.486 -5.369 -41.077 1.00 81.44 389 VAL A C 1
ATOM 3159 O O . VAL A 1 389 ? 18.157 -5.708 -42.042 1.00 81.44 389 VAL A O 1
ATOM 3162 N N . VAL A 1 390 ? 17.173 -4.092 -40.842 1.00 82.69 390 VAL A N 1
ATOM 3163 C CA . VAL A 1 390 ? 17.579 -2.969 -41.705 1.00 82.69 390 VAL A CA 1
ATOM 3164 C C . VAL A 1 390 ? 19.099 -2.801 -41.715 1.00 82.69 390 VAL A C 1
ATOM 3166 O O . VAL A 1 390 ? 19.689 -2.671 -42.783 1.00 82.69 390 VAL A O 1
ATOM 3169 N N . HIS A 1 391 ? 19.754 -2.856 -40.551 1.00 80.56 391 HIS A N 1
ATOM 3170 C CA . HIS A 1 391 ? 21.213 -2.774 -40.453 1.00 80.56 391 HIS A CA 1
ATOM 3171 C C . HIS A 1 391 ? 21.886 -3.939 -41.192 1.00 80.56 391 HIS A C 1
ATOM 3173 O O . HIS A 1 391 ? 22.799 -3.726 -41.988 1.00 80.56 391 HIS A O 1
ATOM 3179 N N . ALA A 1 392 ? 21.387 -5.161 -40.994 1.00 84.00 392 ALA A N 1
ATOM 3180 C CA . ALA A 1 392 ? 21.885 -6.338 -41.690 1.00 84.00 392 ALA A CA 1
ATOM 3181 C C . ALA A 1 392 ? 21.631 -6.275 -43.207 1.00 84.00 392 ALA A C 1
ATOM 3183 O O . ALA A 1 392 ? 22.512 -6.623 -43.989 1.00 84.00 392 ALA A O 1
ATOM 3184 N N . ALA A 1 393 ? 20.468 -5.778 -43.633 1.00 85.06 393 ALA A N 1
ATOM 3185 C CA . ALA A 1 393 ? 20.139 -5.555 -45.038 1.00 85.06 393 ALA A CA 1
ATOM 3186 C C . ALA A 1 393 ? 21.047 -4.497 -45.684 1.00 85.06 393 ALA A C 1
ATOM 3188 O O . ALA A 1 393 ? 21.471 -4.676 -46.822 1.00 85.06 393 ALA A O 1
ATOM 3189 N N . ALA A 1 394 ? 21.393 -3.427 -44.962 1.00 85.81 394 ALA A N 1
ATOM 3190 C CA . ALA A 1 394 ? 22.307 -2.394 -45.446 1.00 85.81 394 ALA A CA 1
ATOM 3191 C C . ALA A 1 394 ? 23.733 -2.936 -45.650 1.00 85.81 394 ALA A C 1
ATOM 3193 O O . ALA A 1 394 ? 24.356 -2.647 -46.672 1.00 85.81 394 ALA A O 1
ATOM 3194 N N . ILE A 1 395 ? 24.229 -3.758 -44.715 1.00 85.56 395 ILE A N 1
ATOM 3195 C CA . ILE A 1 395 ? 25.528 -4.438 -44.849 1.00 85.56 395 ILE A CA 1
ATOM 3196 C C . ILE A 1 395 ? 25.497 -5.404 -46.037 1.00 85.56 395 ILE A C 1
ATOM 3198 O O . ILE A 1 395 ? 26.387 -5.354 -46.882 1.00 85.56 395 ILE A O 1
ATOM 3202 N N . TYR A 1 396 ? 24.445 -6.223 -46.147 1.00 86.88 396 TYR A N 1
ATOM 3203 C CA . TYR A 1 396 ? 24.263 -7.149 -47.266 1.00 86.88 396 TYR A CA 1
ATOM 3204 C C . TYR A 1 396 ? 24.252 -6.421 -48.615 1.00 86.88 396 TYR A C 1
ATOM 3206 O O . TYR A 1 396 ? 25.025 -6.753 -49.506 1.00 86.88 396 TYR A O 1
ATOM 3214 N N . SER A 1 397 ? 23.436 -5.374 -48.746 1.00 87.50 397 SER A N 1
ATOM 3215 C CA . SER A 1 397 ? 23.346 -4.564 -49.964 1.00 87.50 397 SER A CA 1
ATOM 3216 C C . SER A 1 397 ? 24.702 -3.970 -50.353 1.00 87.50 397 SER A C 1
ATOM 3218 O O . SER A 1 397 ? 25.065 -3.983 -51.524 1.00 87.50 397 SER A O 1
ATOM 3220 N N . ARG A 1 398 ? 25.498 -3.509 -49.380 1.00 87.00 398 ARG A N 1
ATOM 3221 C CA . ARG A 1 398 ? 26.846 -2.986 -49.638 1.00 87.00 398 ARG A CA 1
ATOM 3222 C C . ARG A 1 398 ? 27.817 -4.054 -50.154 1.00 87.00 398 ARG A C 1
ATOM 3224 O O . ARG A 1 398 ? 28.691 -3.710 -50.940 1.00 87.00 398 ARG A O 1
ATOM 3231 N N . MET A 1 399 ? 27.677 -5.306 -49.723 1.00 84.88 399 MET A N 1
ATOM 3232 C CA . MET A 1 399 ? 28.515 -6.418 -50.195 1.00 84.88 399 MET A CA 1
ATOM 3233 C C . MET A 1 399 ? 28.097 -6.955 -51.567 1.00 84.88 399 MET A C 1
ATOM 3235 O O . MET A 1 399 ? 28.919 -7.547 -52.254 1.00 84.88 399 MET A O 1
ATOM 3239 N N . HIS A 1 400 ? 26.844 -6.739 -51.968 1.00 85.56 400 HIS A N 1
ATOM 3240 C CA . HIS A 1 400 ? 26.275 -7.229 -53.225 1.00 85.56 400 HIS A CA 1
ATOM 3241 C C . HIS A 1 400 ? 25.958 -6.080 -54.197 1.00 85.56 400 HIS A C 1
ATOM 3243 O O . HIS A 1 400 ? 24.860 -6.013 -54.743 1.00 85.56 400 HIS A O 1
ATOM 3249 N N . ASP A 1 401 ? 26.888 -5.135 -54.376 1.00 83.19 401 ASP A N 1
ATOM 3250 C CA . ASP A 1 401 ? 26.797 -4.044 -55.368 1.00 83.19 401 ASP A CA 1
ATOM 3251 C C . ASP A 1 401 ? 25.495 -3.218 -55.326 1.00 83.19 401 ASP A C 1
ATOM 3253 O O . ASP A 1 401 ? 24.958 -2.783 -56.344 1.00 83.19 401 ASP A O 1
ATOM 3257 N N . ARG A 1 402 ? 24.981 -2.959 -54.119 1.00 80.44 402 ARG A N 1
ATOM 3258 C CA . ARG A 1 402 ? 23.702 -2.275 -53.841 1.00 80.44 402 ARG A CA 1
ATOM 3259 C C . ARG A 1 402 ? 22.447 -3.044 -54.260 1.00 80.44 402 ARG A C 1
ATOM 3261 O O . ARG A 1 402 ? 21.348 -2.493 -54.200 1.00 80.44 402 ARG A O 1
ATOM 3268 N N . TYR A 1 403 ? 22.569 -4.329 -54.570 1.00 82.38 403 TYR A N 1
ATOM 3269 C CA . TYR A 1 403 ? 21.441 -5.216 -54.819 1.00 82.38 403 TYR A CA 1
ATOM 3270 C C . TYR A 1 403 ? 20.964 -5.888 -53.521 1.00 82.38 403 TYR A C 1
ATOM 3272 O O . TYR A 1 403 ? 21.761 -6.396 -52.733 1.00 82.38 403 TYR A O 1
ATOM 3280 N N . LEU A 1 404 ? 19.650 -5.869 -53.266 1.00 83.12 404 LEU A N 1
ATOM 3281 C CA . LEU A 1 404 ? 19.039 -6.440 -52.058 1.00 83.12 404 LEU A CA 1
ATOM 3282 C C . LEU A 1 404 ? 18.170 -7.655 -52.407 1.00 83.12 404 LEU A C 1
ATOM 3284 O O . LEU A 1 404 ? 16.949 -7.649 -52.221 1.00 83.12 404 LEU A O 1
ATOM 3288 N N . ASP A 1 405 ? 18.813 -8.706 -52.909 1.00 83.94 405 ASP A N 1
ATOM 3289 C CA . ASP A 1 405 ? 18.200 -10.026 -53.044 1.00 83.94 405 ASP A CA 1
ATOM 3290 C C . ASP A 1 405 ? 18.883 -11.022 -52.109 1.00 83.94 405 ASP A C 1
ATOM 3292 O O . ASP A 1 405 ? 20.029 -11.431 -52.304 1.00 83.94 405 ASP A O 1
ATOM 3296 N N . VAL A 1 406 ? 18.187 -11.329 -51.015 1.00 85.19 406 VAL A N 1
ATOM 3297 C CA . VAL A 1 406 ? 18.706 -12.150 -49.924 1.00 85.19 406 VAL A CA 1
ATOM 3298 C C . VAL A 1 406 ? 18.056 -13.534 -50.003 1.00 85.19 406 VAL A C 1
ATOM 3300 O O . VAL A 1 406 ? 16.829 -13.619 -49.881 1.00 85.19 406 VAL A O 1
ATOM 3303 N N . PRO A 1 407 ? 18.834 -14.626 -50.142 1.00 87.88 407 PRO A N 1
ATOM 3304 C CA . PRO A 1 407 ? 18.300 -15.985 -50.149 1.00 87.88 407 PRO A CA 1
ATOM 3305 C C . PRO A 1 407 ? 17.484 -16.281 -48.890 1.00 87.88 407 PRO A C 1
ATOM 3307 O O . PRO A 1 407 ? 17.884 -15.914 -47.789 1.00 87.88 407 PRO A O 1
ATOM 3310 N N . TYR A 1 408 ? 16.371 -17.010 -49.017 1.00 84.38 408 TYR A N 1
ATOM 3311 C CA . TYR A 1 408 ? 15.447 -17.259 -47.897 1.00 84.38 408 TYR A CA 1
ATOM 3312 C C . TYR A 1 408 ? 16.123 -17.869 -46.655 1.00 84.38 408 TYR A C 1
ATOM 3314 O O . TYR A 1 408 ? 15.848 -17.457 -45.528 1.00 84.38 408 TYR A O 1
ATOM 3322 N N . HIS A 1 409 ? 17.045 -18.812 -46.857 1.00 87.12 409 HIS A N 1
ATOM 3323 C CA . HIS A 1 409 ? 17.766 -19.492 -45.776 1.00 87.12 409 HIS A CA 1
ATOM 3324 C C . HIS A 1 409 ? 19.008 -18.737 -45.282 1.00 87.12 409 HIS A C 1
ATOM 3326 O O . HIS A 1 409 ? 19.711 -19.236 -44.402 1.00 87.12 409 HIS A O 1
ATOM 3332 N N . PHE A 1 410 ? 19.290 -17.548 -45.821 1.00 87.88 410 PHE A N 1
ATOM 3333 C CA . PHE A 1 410 ? 20.456 -16.769 -45.433 1.00 87.88 410 PHE A CA 1
ATOM 3334 C C . PHE A 1 410 ? 20.347 -16.313 -43.973 1.00 87.88 410 PHE A C 1
ATOM 3336 O O . PHE A 1 410 ? 19.418 -15.594 -43.577 1.00 87.88 410 PHE A O 1
ATOM 3343 N N . LYS A 1 411 ? 21.337 -16.729 -43.182 1.00 89.19 411 LYS A N 1
ATOM 3344 C CA . LYS A 1 411 ? 21.577 -16.277 -41.813 1.00 89.19 411 LYS A CA 1
ATOM 3345 C C . LYS A 1 411 ? 22.890 -15.513 -41.788 1.00 89.19 411 LYS A C 1
ATOM 3347 O O . LYS A 1 411 ? 23.859 -15.951 -42.399 1.00 89.19 411 LYS A O 1
ATOM 3352 N N . VAL A 1 412 ? 22.920 -14.400 -41.062 1.00 85.75 412 VAL A N 1
ATOM 3353 C CA . VAL A 1 412 ? 24.143 -13.610 -40.893 1.00 85.75 412 VAL A CA 1
ATOM 3354 C C . VAL A 1 412 ? 25.240 -14.495 -40.278 1.00 85.75 412 VAL A C 1
ATOM 3356 O O . VAL A 1 412 ? 25.009 -15.054 -39.198 1.00 85.75 412 VAL A O 1
ATOM 3359 N N . PRO A 1 413 ? 26.402 -14.644 -40.935 1.00 83.56 413 PRO A N 1
ATOM 3360 C CA . PRO A 1 413 ? 27.464 -15.521 -40.460 1.00 83.56 413 PRO A CA 1
ATOM 3361 C C . PRO A 1 413 ? 28.145 -14.946 -39.210 1.00 83.56 413 PRO A C 1
ATOM 3363 O O . PRO A 1 413 ? 28.311 -13.732 -39.080 1.00 83.56 413 PRO A O 1
ATOM 3366 N N . ALA A 1 414 ? 28.537 -15.833 -38.294 1.00 79.31 414 ALA A N 1
ATOM 3367 C CA . ALA A 1 414 ? 29.463 -15.523 -37.204 1.00 79.31 414 ALA A CA 1
ATOM 3368 C C . ALA A 1 414 ? 30.904 -15.794 -37.682 1.00 79.31 414 ALA A C 1
ATOM 3370 O O . ALA A 1 414 ? 31.084 -16.693 -38.507 1.00 79.31 414 ALA A O 1
ATOM 3371 N N . PRO A 1 415 ? 31.915 -15.051 -37.202 1.00 77.50 415 PRO A N 1
ATOM 3372 C CA . PRO A 1 415 ? 33.301 -15.282 -37.579 1.00 77.50 415 PRO A CA 1
ATOM 3373 C C . PRO A 1 415 ? 33.727 -16.678 -37.115 1.00 77.50 415 PRO A C 1
ATOM 3375 O O . PRO A 1 415 ? 33.569 -17.037 -35.947 1.00 77.50 415 PRO A O 1
ATOM 3378 N N . SER A 1 416 ? 34.250 -17.480 -38.038 1.00 64.81 416 SER A N 1
ATOM 3379 C CA . SER A 1 416 ? 34.901 -18.750 -37.725 1.00 64.81 416 SER A CA 1
ATOM 3380 C C . SER A 1 416 ? 36.239 -18.475 -37.043 1.00 64.81 416 SER A C 1
ATOM 3382 O O . SER A 1 416 ? 37.031 -17.667 -37.517 1.00 64.81 416 SER A O 1
ATOM 3384 N N . THR A 1 417 ? 36.519 -19.172 -35.943 1.00 57.03 417 THR A N 1
ATOM 3385 C CA . THR A 1 417 ? 37.728 -19.032 -35.106 1.00 57.03 417 THR A CA 1
ATOM 3386 C C . THR A 1 417 ? 39.063 -19.350 -35.803 1.00 57.03 417 THR A C 1
ATOM 3388 O O . THR A 1 417 ? 40.084 -19.412 -35.127 1.00 57.03 417 THR A O 1
ATOM 3391 N N . THR A 1 418 ? 39.094 -19.574 -37.120 1.00 53.41 418 THR A N 1
ATOM 3392 C CA . THR A 1 418 ? 40.260 -20.123 -37.834 1.00 53.41 418 THR A CA 1
ATOM 3393 C C . THR A 1 418 ? 40.812 -19.297 -38.993 1.00 53.41 418 THR A C 1
ATOM 3395 O O . THR A 1 418 ? 41.801 -19.731 -39.568 1.00 53.41 418 THR A O 1
ATOM 3398 N N . GLU A 1 419 ? 40.291 -18.115 -39.325 1.00 49.12 419 GLU A N 1
ATOM 3399 C CA . GLU A 1 419 ? 40.845 -17.336 -40.449 1.00 49.12 419 GLU A CA 1
ATOM 3400 C C . GLU A 1 419 ? 41.014 -15.857 -40.078 1.00 49.12 419 GLU A C 1
ATOM 3402 O O . GLU A 1 419 ? 40.075 -15.065 -40.101 1.00 49.12 419 GLU A O 1
ATOM 3407 N N . HIS A 1 420 ? 42.247 -15.499 -39.709 1.00 48.66 420 HIS A N 1
ATOM 3408 C CA . HIS A 1 420 ? 42.736 -14.122 -39.671 1.00 48.66 420 HIS A CA 1
ATOM 3409 C C . HIS A 1 420 ? 43.390 -13.783 -41.015 1.00 48.66 420 HIS A C 1
ATOM 3411 O O . HIS A 1 420 ? 44.579 -13.474 -41.076 1.00 48.66 420 HIS A O 1
ATOM 3417 N N . ASP A 1 421 ? 42.612 -13.821 -42.093 1.00 48.75 421 ASP A N 1
ATOM 3418 C CA . ASP A 1 421 ? 42.945 -12.985 -43.242 1.00 48.75 421 ASP A CA 1
ATOM 3419 C C . ASP A 1 421 ? 42.563 -11.555 -42.856 1.00 48.75 421 ASP A C 1
ATOM 3421 O O . ASP A 1 421 ? 41.482 -11.325 -42.318 1.00 48.75 421 ASP A O 1
ATOM 3425 N N . GLY A 1 422 ? 43.482 -10.602 -43.028 1.00 55.94 422 GLY A N 1
ATOM 3426 C CA . GLY A 1 422 ? 43.423 -9.227 -42.503 1.00 55.94 422 GLY A CA 1
ATOM 3427 C C . GLY A 1 422 ? 42.301 -8.330 -43.049 1.00 55.94 422 GLY A C 1
ATOM 3428 O O . GLY A 1 422 ? 42.483 -7.118 -43.155 1.00 55.94 422 GLY A O 1
ATOM 3429 N N . GLN A 1 423 ? 41.155 -8.900 -43.410 1.00 57.41 423 GLN A N 1
ATOM 3430 C CA . GLN A 1 423 ? 39.969 -8.226 -43.901 1.00 57.41 423 GLN A CA 1
ATOM 3431 C C . GLN A 1 423 ? 38.968 -8.045 -42.752 1.00 57.41 423 GLN A C 1
ATOM 3433 O O . GLN A 1 423 ? 38.557 -8.998 -42.092 1.00 57.41 423 GLN A O 1
ATOM 3438 N N . GLU A 1 424 ? 38.600 -6.792 -42.480 1.00 65.50 424 GLU A N 1
ATOM 3439 C CA . GLU A 1 424 ? 37.697 -6.423 -41.387 1.00 65.50 424 GLU A CA 1
ATOM 3440 C C . GLU A 1 424 ? 36.348 -7.147 -41.545 1.00 65.50 424 GLU A C 1
ATOM 3442 O O . GLU A 1 424 ? 35.646 -6.966 -42.543 1.00 65.50 424 GLU A O 1
ATOM 3447 N N . TRP A 1 425 ? 35.995 -7.997 -40.573 1.00 78.94 425 TRP A N 1
ATOM 3448 C CA . TRP A 1 425 ? 34.765 -8.786 -40.621 1.00 78.94 425 TRP A CA 1
ATOM 3449 C C . TRP A 1 425 ? 33.54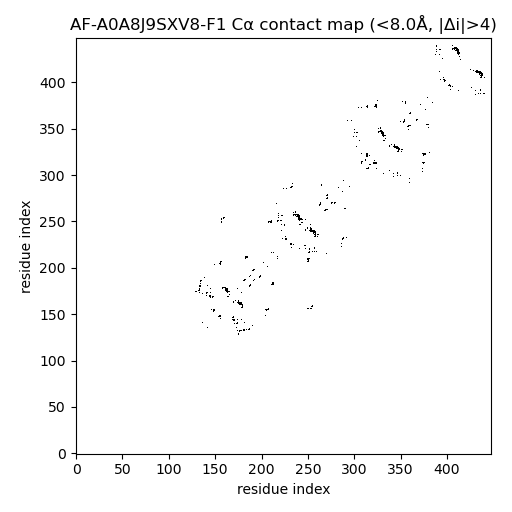4 -7.852 -40.708 1.00 78.94 425 TRP A C 1
ATOM 3451 O O . TRP A 1 425 ? 33.309 -7.058 -39.791 1.00 78.94 425 TRP A O 1
ATOM 3461 N N . PRO A 1 426 ? 32.733 -7.928 -41.780 1.00 77.88 426 PRO A N 1
ATOM 3462 C CA . PRO A 1 426 ? 31.754 -6.886 -42.090 1.00 77.88 426 PRO A CA 1
ATOM 3463 C C . PRO A 1 426 ? 30.512 -6.927 -41.193 1.00 77.88 426 PRO A C 1
ATOM 3465 O O . PRO A 1 426 ? 29.745 -5.964 -41.158 1.00 77.88 426 PRO A O 1
ATOM 3468 N N . TRP A 1 427 ? 30.291 -8.030 -40.469 1.00 79.00 427 TRP A N 1
ATOM 3469 C CA . TRP A 1 427 ? 29.098 -8.241 -39.654 1.00 79.00 427 TRP A CA 1
ATOM 3470 C C . TRP A 1 427 ? 29.359 -7.976 -38.166 1.00 79.00 427 TRP A C 1
ATOM 3472 O O . TRP A 1 427 ? 30.076 -8.744 -37.525 1.00 79.00 427 TRP A O 1
ATOM 3482 N N . PRO A 1 428 ? 28.715 -6.965 -37.562 1.00 80.25 428 PRO A N 1
ATOM 3483 C CA . PRO A 1 428 ? 28.728 -6.763 -36.119 1.00 80.25 428 PRO A CA 1
ATOM 3484 C C . PRO A 1 428 ? 28.223 -7.982 -35.336 1.00 80.25 428 PRO A C 1
ATOM 3486 O O . PRO A 1 428 ? 27.254 -8.622 -35.743 1.00 80.25 428 PRO A O 1
ATOM 3489 N N . GLU A 1 429 ? 28.792 -8.213 -34.151 1.00 71.88 429 GLU A N 1
ATOM 3490 C CA . GLU A 1 429 ? 28.444 -9.328 -33.253 1.00 71.88 429 GLU A CA 1
ATOM 3491 C C . GLU A 1 429 ? 26.944 -9.444 -32.962 1.00 71.88 429 GLU A C 1
ATOM 3493 O O . GLU A 1 429 ? 26.347 -10.514 -33.055 1.00 71.88 429 GLU A O 1
ATOM 3498 N N . HIS A 1 430 ? 26.280 -8.312 -32.726 1.00 70.81 430 HIS A N 1
ATOM 3499 C CA . HIS A 1 430 ? 24.842 -8.283 -32.457 1.00 70.81 430 HIS A CA 1
ATOM 3500 C C . HIS A 1 430 ? 23.960 -8.684 -33.656 1.00 70.81 430 HIS A C 1
ATOM 3502 O O . HIS A 1 430 ? 22.739 -8.767 -33.503 1.00 70.81 430 HIS A O 1
ATOM 3508 N N . LEU A 1 431 ? 24.511 -8.891 -34.856 1.00 76.56 431 LEU A N 1
ATOM 3509 C CA . LEU A 1 431 ? 23.765 -9.344 -36.034 1.00 76.56 431 LEU A CA 1
ATOM 3510 C C . LEU A 1 431 ? 23.957 -10.834 -36.327 1.00 76.56 431 LEU A C 1
ATOM 3512 O O . LEU A 1 431 ? 23.178 -11.373 -37.108 1.00 76.56 431 LEU A O 1
ATOM 3516 N N . TRP A 1 432 ? 24.924 -11.508 -35.699 1.00 81.31 432 TRP A N 1
ATOM 3517 C CA . TRP A 1 432 ? 25.222 -12.914 -35.980 1.00 81.31 432 TRP A CA 1
ATOM 3518 C C . TRP A 1 432 ? 24.016 -13.827 -35.728 1.00 81.31 432 TRP A C 1
ATOM 3520 O O . TRP A 1 432 ? 23.249 -13.653 -34.778 1.00 81.31 432 TRP A O 1
ATOM 3530 N N . GLY A 1 433 ? 23.817 -14.789 -36.631 1.00 79.75 433 GLY A N 1
ATOM 3531 C CA . GLY A 1 433 ? 22.712 -15.746 -36.586 1.00 79.75 433 GLY A CA 1
ATOM 3532 C C . GLY A 1 433 ? 21.335 -15.173 -36.944 1.00 79.75 433 GLY A C 1
ATOM 3533 O O . GLY A 1 433 ? 20.355 -15.920 -36.933 1.00 79.75 433 GLY A O 1
ATOM 3534 N N . LEU A 1 434 ? 21.223 -13.880 -37.281 1.00 82.94 434 LEU A N 1
ATOM 3535 C CA . LEU A 1 434 ? 19.957 -13.269 -37.693 1.00 82.94 434 LEU A CA 1
ATOM 3536 C C . LEU A 1 434 ? 19.473 -13.895 -39.021 1.00 82.94 434 LEU A C 1
ATOM 3538 O O . LEU A 1 434 ? 20.201 -13.809 -40.013 1.00 82.94 434 LEU A O 1
ATOM 3542 N N . PRO A 1 435 ? 18.259 -14.486 -39.089 1.00 85.50 435 PRO A N 1
ATOM 3543 C CA . PRO A 1 435 ? 17.701 -15.046 -40.323 1.00 85.50 435 PRO A CA 1
ATOM 3544 C C . PRO A 1 435 ? 17.177 -13.926 -41.235 1.00 85.50 435 PRO A C 1
ATOM 3546 O O . PRO A 1 435 ? 15.971 -13.691 -41.338 1.00 85.50 435 PRO A O 1
ATOM 3549 N N . LEU A 1 436 ? 18.101 -13.188 -41.851 1.00 87.50 436 LEU A N 1
ATOM 3550 C CA . LEU A 1 436 ? 17.814 -12.003 -42.659 1.00 87.50 436 LEU A CA 1
ATOM 3551 C C . LEU A 1 436 ? 16.916 -12.329 -43.863 1.00 87.50 436 LEU A C 1
ATOM 3553 O O . LEU A 1 436 ? 15.965 -11.592 -44.122 1.00 87.50 436 LEU A O 1
ATOM 3557 N N . GLY A 1 437 ? 17.164 -13.452 -44.545 1.00 84.44 437 GLY A N 1
ATOM 3558 C CA . GLY A 1 437 ? 16.387 -13.872 -45.716 1.00 84.44 437 GLY A CA 1
ATOM 3559 C C . GLY A 1 437 ? 14.907 -14.103 -45.417 1.00 84.44 437 GLY A C 1
ATOM 3560 O O . GLY A 1 437 ? 14.031 -13.563 -46.094 1.00 84.44 437 GLY A O 1
ATOM 3561 N N . GLN A 1 438 ? 14.620 -14.844 -44.346 1.00 84.94 438 GLN A N 1
ATOM 3562 C CA . GLN A 1 438 ? 13.253 -15.088 -43.886 1.00 84.94 438 GLN A CA 1
ATOM 3563 C C . GLN A 1 438 ? 12.555 -13.779 -43.494 1.00 84.94 438 GLN A C 1
ATOM 3565 O O . GLN A 1 438 ? 11.446 -13.512 -43.946 1.00 84.94 438 GLN A O 1
ATOM 3570 N N . ARG A 1 439 ? 13.234 -12.914 -42.728 1.00 84.25 439 ARG A N 1
ATOM 3571 C CA . ARG A 1 439 ? 12.666 -11.644 -42.249 1.00 84.25 439 ARG A CA 1
ATOM 3572 C C . ARG A 1 439 ? 12.311 -10.675 -43.376 1.00 84.25 439 ARG A C 1
ATOM 3574 O O . ARG A 1 439 ? 11.271 -10.031 -43.293 1.00 84.25 439 ARG A O 1
ATOM 3581 N N . LEU A 1 440 ? 13.142 -10.563 -44.413 1.00 85.06 440 LEU A N 1
ATOM 3582 C CA . LEU A 1 440 ? 12.852 -9.695 -45.562 1.00 85.06 440 LEU A CA 1
ATOM 3583 C C . LEU A 1 440 ? 11.716 -10.252 -46.433 1.00 85.06 440 LEU A C 1
ATOM 3585 O O . LEU A 1 440 ? 10.907 -9.479 -46.944 1.00 85.06 440 LEU A O 1
ATOM 3589 N N . LYS A 1 441 ? 11.604 -11.581 -46.560 1.00 82.88 441 LYS A N 1
ATOM 3590 C CA . LYS A 1 441 ? 10.486 -12.227 -47.266 1.00 82.88 441 LYS A CA 1
ATOM 3591 C C . LYS A 1 441 ? 9.154 -12.051 -46.525 1.00 82.88 441 LYS A C 1
ATOM 3593 O O . LYS A 1 441 ? 8.145 -11.751 -47.158 1.00 82.88 441 LYS A O 1
ATOM 3598 N N . ASP A 1 442 ? 9.164 -12.164 -45.197 1.00 79.19 442 ASP A N 1
ATOM 3599 C CA . ASP A 1 442 ? 7.987 -11.929 -44.346 1.00 79.19 442 ASP A CA 1
ATOM 3600 C C . ASP A 1 442 ? 7.479 -10.475 -44.434 1.00 79.19 442 ASP A C 1
ATOM 3602 O O . ASP A 1 442 ? 6.299 -10.217 -44.218 1.00 79.19 442 ASP A O 1
ATOM 3606 N N . VAL A 1 443 ? 8.357 -9.513 -44.745 1.00 78.38 443 VAL A N 1
ATOM 3607 C CA . VAL A 1 443 ? 7.968 -8.113 -44.998 1.00 78.38 443 VAL A CA 1
ATOM 3608 C C . VAL A 1 443 ? 7.364 -7.955 -46.389 1.00 78.38 443 VAL A C 1
ATOM 3610 O O . VAL A 1 443 ? 6.277 -7.405 -46.510 1.00 78.38 443 VAL A O 1
ATOM 3613 N N . ARG A 1 444 ? 8.006 -8.512 -47.427 1.00 76.38 444 ARG A N 1
ATOM 3614 C CA . ARG A 1 444 ? 7.500 -8.464 -48.814 1.00 76.38 444 ARG A CA 1
ATOM 3615 C C . ARG A 1 444 ? 6.107 -9.089 -48.983 1.00 76.38 444 ARG A C 1
ATOM 3617 O O . ARG A 1 444 ? 5.408 -8.737 -49.919 1.00 76.38 444 ARG A O 1
ATOM 3624 N N . THR A 1 445 ? 5.730 -10.020 -48.107 1.00 75.44 445 THR A N 1
ATOM 3625 C CA . THR A 1 445 ? 4.451 -10.754 -48.154 1.00 75.44 445 THR A CA 1
ATOM 3626 C C . THR A 1 445 ? 3.341 -10.146 -47.296 1.00 75.44 445 THR A C 1
ATOM 3628 O O . THR A 1 445 ? 2.211 -10.608 -47.377 1.00 75.44 445 THR A O 1
ATOM 3631 N N . LYS A 1 446 ? 3.630 -9.137 -46.461 1.00 64.56 446 LYS A N 1
ATOM 3632 C CA . LYS A 1 446 ? 2.624 -8.475 -45.609 1.00 64.56 446 LYS A CA 1
ATOM 3633 C C . LYS A 1 446 ? 1.909 -7.297 -46.272 1.00 64.56 446 LYS A C 1
ATOM 3635 O O . LYS A 1 446 ? 0.851 -6.913 -45.787 1.00 64.56 446 LYS A O 1
ATOM 3640 N N . ASP A 1 447 ? 2.486 -6.744 -47.336 1.00 50.03 447 ASP A N 1
ATOM 3641 C CA . ASP A 1 447 ? 1.933 -5.609 -48.091 1.00 50.03 447 ASP A CA 1
ATOM 3642 C C . ASP A 1 447 ? 1.130 -6.047 -49.340 1.00 50.03 447 ASP A C 1
ATOM 3644 O O . ASP A 1 447 ? 0.666 -5.201 -50.104 1.00 50.03 447 ASP A O 1
ATOM 3648 N N . THR A 1 448 ? 0.960 -7.359 -49.542 1.00 43.81 448 THR A N 1
ATOM 3649 C CA . THR A 1 448 ? 0.082 -7.996 -50.546 1.00 43.81 448 THR A CA 1
ATOM 3650 C C . THR A 1 448 ? -1.090 -8.664 -49.857 1.00 43.81 448 THR A C 1
ATOM 3652 O O . THR A 1 448 ? -2.228 -8.514 -50.350 1.00 43.81 448 THR A O 1
#

Solvent-accessible surface area (backbone atoms only — not comparable to full-atom values): 28045 Å² total; per-residue (Å²): 135,87,85,89,82,88,83,89,87,82,74,68,70,65,54,52,53,53,50,54,54,51,56,56,50,54,57,54,51,56,58,54,54,63,66,63,69,76,79,80,82,83,92,78,89,82,82,90,85,89,87,87,83,89,80,88,85,89,80,91,89,80,90,79,88,91,80,88,86,71,84,78,57,72,69,58,59,50,46,54,53,50,51,56,60,55,59,73,77,69,87,84,82,91,88,80,88,84,81,89,89,79,88,80,89,83,89,83,88,82,88,86,87,83,87,86,90,77,83,92,73,81,82,71,68,67,67,65,64,73,69,56,60,50,55,79,54,59,64,69,55,50,51,47,34,49,52,37,46,28,70,75,67,77,47,56,76,66,44,82,76,35,55,37,61,91,46,91,70,37,43,77,89,44,43,68,20,36,62,36,36,67,45,32,69,68,26,36,58,76,66,32,72,88,33,70,70,52,48,53,53,39,54,76,68,51,56,60,65,79,41,59,55,61,68,67,58,47,52,49,53,45,49,53,47,45,26,74,75,66,76,48,60,83,64,50,59,84,37,50,39,63,73,92,44,86,85,47,58,74,55,36,38,58,38,49,52,9,45,54,53,47,38,38,61,75,70,39,56,81,52,77,55,96,59,15,63,63,51,48,52,53,37,54,77,69,59,53,60,72,55,60,66,59,53,52,44,51,53,50,52,50,52,51,52,51,51,28,56,74,70,41,21,12,71,55,33,92,68,93,42,56,57,54,84,72,55,60,84,37,51,39,60,89,43,91,94,41,63,79,92,46,40,68,38,54,53,15,50,48,54,50,39,31,55,75,66,35,51,88,33,74,91,31,68,67,55,51,51,55,40,42,63,48,14,50,66,71,63,56,76,63,51,57,51,46,51,50,47,51,54,52,47,54,51,48,14,66,75,47,85,70,45,83,82,62,56,60,86,39,48,39,70,66,88,67,99,80,69,88,63,98,64,81,76,85,66,58,77,95,47,42,67,39,52,50,13,46,55,55,51,59,53,69,61,70,84,110

Radius of gyration: 35.46 Å; Cα contacts (8 Å, |Δi|>4): 360; chains: 1; bounding box: 94×60×133 Å

Sequence (448 aa):
MSPRRSVVLGSTLTTIFVSIVNMVSALTESFLFEQRNVSRRPAGETKTVRWMVDLPEETSSAALLQSSCDRLPASQMARSIRKYRSSRGRTDSDEAASTDCFTQTRDQHGSGSRKKSGPRDQPKTDDLLRRRSGVDLPYYSAIKALRAYSSLHGNLVIPRRYRVPYTKDYANEWHGVDLSTIYDMKWWQRNVKSKPDRVAELNQLGFVWERLQPEWNLILEALITYRTLYGNLLVPSSYVVPQGDNRWSKATWKIPLGNCVYRIRSRSDFLRDDNAGSRRDQLDGLGFVWDAQERRYRIFYAALRHYAKLEKCGAFSVGRSISISIPSNYIVPSEDLWPNELWGYPLGAKCIAVRQKDLYVKDKPERKQMLQKLGFHWGGNADLGWLRVVHAAAIYSRMHDRYLDVPYHFKVPAPSTTEHDGQEWPWPEHLWGLPLGQRLKDVRTKDT

Secondary structure (DSSP, 8-state):
-----------SHHHHHHHHHHHHHHHHHHHHHHTTSSS--------------PPPP---S--S---------HHHHHHHHHHHHHGGG-------------------------------PPP-SHHHHTT--GGGS-HHHHHHHHHHHHHHHSS--PPTT-BPPS-TTS-GGGTTSBGGGGGSHHHHHHHTTT-HHHHHHHHHTT--GGGSS-HHHHHHHHHHHHHHHHSS----TT--PPSS-TTS-TTTTT--HHHHHHHHHHH-TTSSSTTHHHHHHHHHHTT--S-HHHHHHHHHHHHHHHHHHHTT-GGG-SSS--S----TT----SSTTS-GGGTT--HHHHHHHHHHH-TTTTT-HHHHHHHHHHT--SS-HHHHHHHHHHHHHHHHHHHTTT-----TT--PPPPPTT---SSPPSS-GGGTT--HHHHHHHHHTT--